Protein AF-A0A9P0M465-F1 (afdb_monomer_lite)

Radius of gyration: 23.45 Å; chains: 1; bounding box: 57×52×68 Å

Structure (mmCIF, N/CA/C/O backbone):
data_AF-A0A9P0M465-F1
#
_entry.id   AF-A0A9P0M465-F1
#
loop_
_atom_site.group_PDB
_atom_site.id
_atom_site.type_symbol
_atom_site.label_atom_id
_atom_site.label_alt_id
_atom_site.label_comp_id
_atom_site.label_asym_id
_atom_site.label_entity_id
_atom_site.label_seq_id
_atom_site.pdbx_PDB_ins_code
_atom_site.Cartn_x
_atom_site.Cartn_y
_atom_site.Cartn_z
_atom_site.occupancy
_atom_site.B_iso_or_equiv
_atom_site.auth_seq_id
_atom_site.auth_comp_id
_atom_site.auth_asym_id
_atom_site.auth_atom_id
_atom_site.pdbx_PDB_model_num
ATOM 1 N N . MET A 1 1 ? -10.687 9.774 -0.462 1.00 56.78 1 MET A N 1
ATOM 2 C CA . MET A 1 1 ? -9.885 10.411 -1.530 1.00 56.78 1 MET A CA 1
ATOM 3 C C . MET A 1 1 ? -8.747 11.169 -0.885 1.00 56.78 1 MET A C 1
ATOM 5 O O . MET A 1 1 ? -8.979 11.797 0.147 1.00 56.78 1 MET A O 1
ATOM 9 N N . LEU A 1 2 ? -7.557 11.071 -1.466 1.00 63.34 2 LEU A N 1
ATOM 10 C CA . LEU A 1 2 ? -6.384 11.829 -1.051 1.00 63.34 2 LEU A CA 1
ATOM 11 C C . LEU A 1 2 ? -6.388 13.172 -1.798 1.00 63.34 2 LEU A C 1
ATOM 13 O O . LEU A 1 2 ? -6.609 13.199 -3.009 1.00 63.34 2 LEU A O 1
ATOM 17 N N . LYS A 1 3 ? -6.203 14.287 -1.085 1.00 60.25 3 LYS A N 1
ATOM 18 C CA . LYS A 1 3 ? -6.105 15.625 -1.690 1.00 60.25 3 LYS A CA 1
ATOM 19 C C . LYS A 1 3 ? -4.729 16.208 -1.403 1.00 60.25 3 LYS A C 1
ATOM 21 O O . LYS A 1 3 ? -4.498 16.677 -0.293 1.00 60.25 3 LYS A O 1
ATOM 26 N N . GLU A 1 4 ? -3.863 16.219 -2.412 1.00 66.81 4 GLU A N 1
ATOM 27 C CA . GLU A 1 4 ? -2.516 16.783 -2.318 1.00 66.81 4 GLU A CA 1
ATOM 28 C C . GLU A 1 4 ? -2.363 17.970 -3.275 1.00 66.81 4 GLU A C 1
ATOM 30 O O . GLU A 1 4 ? -2.628 17.828 -4.466 1.00 66.81 4 GLU A O 1
ATOM 35 N N . PRO A 1 5 ? -1.927 19.148 -2.796 1.00 63.16 5 PRO A N 1
ATOM 36 C CA . PRO A 1 5 ? -1.702 20.300 -3.667 1.00 63.16 5 PRO A CA 1
ATOM 37 C C . PRO A 1 5 ? -0.436 20.165 -4.528 1.00 63.16 5 PRO A C 1
ATOM 39 O O . PRO A 1 5 ? -0.319 20.852 -5.536 1.00 63.16 5 PRO A O 1
ATOM 42 N N . ARG A 1 6 ? 0.517 19.314 -4.121 1.00 63.03 6 ARG A N 1
ATOM 43 C CA . ARG A 1 6 ? 1.858 19.188 -4.724 1.00 63.03 6 ARG A CA 1
ATOM 44 C C . ARG A 1 6 ? 2.168 17.788 -5.273 1.00 63.03 6 ARG A C 1
ATOM 46 O O . ARG A 1 6 ? 3.299 17.519 -5.650 1.00 63.03 6 ARG A O 1
ATOM 53 N N . ALA A 1 7 ? 1.186 16.888 -5.302 1.00 66.19 7 ALA A N 1
ATOM 54 C CA . ALA A 1 7 ? 1.355 15.504 -5.744 1.00 66.19 7 ALA A CA 1
ATOM 55 C C . ALA A 1 7 ? 0.059 14.976 -6.383 1.00 66.19 7 ALA A C 1
ATOM 57 O O . ALA A 1 7 ? -1.004 15.575 -6.238 1.00 66.19 7 ALA A O 1
ATOM 58 N N . CYS A 1 8 ? 0.144 13.851 -7.092 1.00 62.88 8 CYS A N 1
ATOM 59 C CA . CYS A 1 8 ? -1.001 13.125 -7.662 1.00 62.88 8 CYS A CA 1
ATOM 60 C C . CYS A 1 8 ? -1.857 13.852 -8.738 1.00 62.88 8 CYS A C 1
ATOM 62 O O . CYS A 1 8 ? -2.903 13.328 -9.112 1.00 62.88 8 CYS A O 1
ATOM 64 N N . LEU A 1 9 ? -1.448 15.007 -9.290 1.00 66.25 9 LEU A N 1
ATOM 65 C CA . LEU A 1 9 ? -2.180 15.719 -10.365 1.00 66.25 9 LEU A CA 1
ATOM 66 C C . LEU A 1 9 ? -2.164 15.037 -11.755 1.00 66.25 9 LEU A C 1
ATOM 68 O O . LEU A 1 9 ? -2.821 15.509 -12.680 1.00 66.25 9 LEU A O 1
ATOM 72 N N . GLY A 1 10 ? -1.404 13.958 -11.936 1.00 67.94 10 GLY A N 1
ATOM 73 C CA . GLY A 1 10 ? -1.424 13.091 -13.118 1.00 67.94 10 GLY A CA 1
ATOM 74 C C . GLY A 1 10 ? -2.545 12.050 -13.077 1.00 67.94 10 GLY A C 1
ATOM 75 O O . GLY A 1 10 ? -2.828 11.406 -14.090 1.00 67.94 10 GLY A O 1
ATOM 76 N N . LEU A 1 11 ? -3.197 11.907 -11.923 1.00 74.88 11 LEU A N 1
ATOM 77 C CA . LEU A 1 11 ? -4.371 11.071 -11.715 1.00 74.88 11 LEU A CA 1
ATOM 78 C C . LEU A 1 11 ? -5.620 11.955 -11.732 1.00 74.88 11 LEU A C 1
ATOM 80 O O . LEU A 1 11 ? -5.566 13.127 -11.354 1.00 74.88 11 LEU A O 1
ATOM 84 N N . ARG A 1 12 ? -6.761 11.408 -12.157 1.00 75.75 12 ARG A N 1
ATOM 85 C CA . ARG A 1 12 ? -8.044 12.114 -12.007 1.00 75.75 12 ARG A CA 1
ATOM 86 C C . ARG A 1 12 ? -8.428 12.206 -10.535 1.00 75.75 12 ARG A C 1
ATOM 88 O O . ARG A 1 12 ? -8.809 13.274 -10.062 1.00 75.75 12 ARG A O 1
ATOM 95 N N . GLU A 1 13 ? -8.279 11.098 -9.815 1.00 72.81 13 GLU A N 1
ATOM 96 C CA . GLU A 1 13 ? -8.468 11.020 -8.373 1.00 72.81 13 GLU A CA 1
ATOM 97 C C . GLU A 1 13 ? -7.362 10.187 -7.728 1.00 72.81 13 GLU A C 1
ATOM 99 O O . GLU A 1 13 ? -7.147 9.030 -8.080 1.00 72.81 13 GLU A O 1
ATOM 104 N N . SER A 1 14 ? -6.711 10.737 -6.701 1.00 75.06 14 SER A N 1
ATOM 105 C CA . SER A 1 14 ? -5.788 9.953 -5.883 1.00 75.06 14 SER A CA 1
ATOM 106 C C . SER A 1 14 ? -6.560 9.117 -4.862 1.00 75.06 14 SER A C 1
ATOM 108 O O . SER A 1 14 ? -7.295 9.633 -4.000 1.00 75.06 14 SER A O 1
ATOM 110 N N . ARG A 1 15 ? -6.426 7.795 -4.979 1.00 77.88 15 ARG A N 1
ATOM 111 C CA . ARG A 1 15 ? -7.176 6.811 -4.194 1.00 77.88 15 ARG A CA 1
ATOM 112 C C . ARG A 1 15 ? -6.237 5.998 -3.314 1.00 77.88 15 ARG A C 1
ATOM 114 O O . ARG A 1 15 ? -5.148 5.621 -3.718 1.00 77.88 15 ARG A O 1
ATOM 121 N N . ILE A 1 16 ? -6.710 5.705 -2.105 1.00 82.50 16 ILE A N 1
ATOM 122 C CA . ILE A 1 16 ? -6.054 4.784 -1.174 1.00 82.50 16 ILE A CA 1
ATOM 123 C C . ILE A 1 16 ? -6.876 3.502 -1.180 1.00 82.50 16 ILE A C 1
ATOM 125 O O . ILE A 1 16 ? -7.962 3.440 -0.591 1.00 82.50 16 ILE A O 1
ATOM 129 N N . SER A 1 17 ? -6.375 2.503 -1.898 1.00 84.94 17 SER A N 1
ATOM 130 C CA . SER A 1 17 ? -7.028 1.205 -2.049 1.00 84.94 17 SER A CA 1
ATOM 131 C C . SER A 1 17 ? -6.921 0.394 -0.761 1.00 84.94 17 SER A C 1
ATOM 133 O O . SER A 1 17 ? -5.870 0.319 -0.133 1.00 84.94 17 SER A O 1
ATOM 135 N N . ARG A 1 18 ? -8.031 -0.220 -0.341 1.00 89.88 18 ARG A N 1
ATOM 136 C CA . ARG A 1 18 ? -8.098 -1.039 0.878 1.00 89.88 18 ARG A CA 1
ATOM 137 C C . ARG A 1 18 ? -8.954 -2.266 0.635 1.00 89.88 18 ARG A C 1
ATOM 139 O O . ARG A 1 18 ? -10.020 -2.172 0.026 1.00 89.88 18 ARG A O 1
ATOM 146 N N . GLY A 1 19 ? -8.515 -3.410 1.150 1.00 92.12 19 GLY A N 1
ATOM 147 C CA . GLY A 1 19 ? -9.273 -4.648 1.012 1.00 92.12 19 GLY A CA 1
ATOM 148 C C . GLY A 1 19 ? -10.527 -4.637 1.883 1.00 92.12 19 GLY A C 1
ATOM 149 O O . GLY A 1 19 ? -10.439 -4.524 3.105 1.00 92.12 19 GLY A O 1
ATOM 150 N N . LYS A 1 20 ? -11.699 -4.801 1.262 1.00 93.06 20 LYS A N 1
ATOM 151 C CA . LYS A 1 20 ? -12.989 -4.991 1.947 1.00 93.06 20 LYS A CA 1
ATOM 152 C C . LYS A 1 20 ? -13.444 -6.448 1.827 1.00 93.06 20 LYS A C 1
ATOM 154 O O . LYS A 1 20 ? -14.472 -6.753 1.231 1.00 93.06 20 LYS A O 1
ATOM 159 N N . ALA A 1 21 ? -12.640 -7.348 2.378 1.00 93.12 21 ALA A N 1
ATOM 160 C CA . ALA A 1 21 ? -12.883 -8.787 2.400 1.00 93.12 21 ALA A CA 1
ATOM 161 C C . ALA A 1 21 ? -12.266 -9.407 3.664 1.00 93.12 21 ALA A C 1
ATOM 163 O O . ALA A 1 21 ? -11.471 -8.763 4.353 1.00 93.12 21 ALA A O 1
ATOM 164 N N . LEU A 1 22 ? -12.600 -10.666 3.969 1.00 93.44 22 LEU A N 1
ATOM 165 C CA . LEU A 1 22 ? -11.851 -11.421 4.978 1.00 93.44 22 LEU A CA 1
ATOM 166 C C . LEU A 1 22 ? -10.376 -11.500 4.554 1.00 93.44 22 LEU A C 1
ATOM 168 O O . LEU A 1 22 ? -10.073 -11.846 3.415 1.00 93.44 22 LEU A O 1
ATOM 172 N N . GLY A 1 23 ? -9.474 -11.154 5.474 1.00 93.06 23 GLY A N 1
ATOM 173 C CA . GLY A 1 23 ? -8.040 -10.998 5.204 1.00 93.06 23 GLY A CA 1
ATOM 174 C C . GLY A 1 23 ? -7.622 -9.552 4.910 1.00 93.06 23 GLY A C 1
ATOM 175 O O . GLY A 1 23 ? -6.427 -9.271 4.838 1.00 93.06 23 GLY A O 1
ATOM 176 N N . GLY A 1 24 ? -8.574 -8.622 4.778 1.00 94.62 24 GLY A N 1
ATOM 177 C CA . GLY A 1 24 ? -8.289 -7.201 4.576 1.00 94.62 24 GLY A CA 1
ATOM 178 C C . GLY A 1 24 ? -7.496 -6.944 3.295 1.00 94.62 24 GLY A C 1
ATOM 179 O O . GLY A 1 24 ? -7.729 -7.587 2.270 1.00 94.62 24 GLY A O 1
ATOM 180 N N . THR A 1 25 ? -6.542 -6.013 3.344 1.00 93.94 25 THR A N 1
ATOM 181 C CA . THR A 1 25 ? -5.725 -5.622 2.181 1.00 93.94 25 THR A CA 1
ATOM 182 C C . THR A 1 25 ? -4.869 -6.765 1.623 1.00 93.94 25 THR A C 1
ATOM 184 O O . THR A 1 25 ? -4.641 -6.799 0.417 1.00 93.94 25 THR A O 1
ATOM 187 N N . SER A 1 26 ? -4.521 -7.788 2.417 1.00 93.38 26 SER A N 1
ATOM 188 C CA . SER A 1 26 ? -3.812 -8.980 1.904 1.00 93.38 26 SER A CA 1
ATOM 189 C C . SER A 1 26 ? -4.596 -9.750 0.824 1.00 93.38 26 SER A C 1
ATOM 191 O O . SER A 1 26 ? -4.020 -10.499 0.033 1.00 93.38 26 SER A O 1
ATOM 193 N N . ALA A 1 27 ? -5.918 -9.553 0.744 1.00 92.88 27 ALA A N 1
ATOM 194 C CA . ALA A 1 27 ? -6.749 -10.149 -0.296 1.00 92.88 27 ALA A CA 1
ATOM 195 C C . ALA A 1 27 ? -6.587 -9.480 -1.673 1.00 92.88 27 ALA A C 1
ATOM 197 O O . ALA A 1 27 ? -6.905 -10.120 -2.671 1.00 92.88 27 ALA A O 1
ATOM 198 N N . ILE A 1 28 ? -6.101 -8.234 -1.729 1.00 89.69 28 ILE A N 1
ATOM 199 C CA . ILE A 1 28 ? -6.005 -7.442 -2.969 1.00 89.69 28 ILE A CA 1
ATOM 200 C C . ILE A 1 28 ? -4.603 -6.885 -3.255 1.00 89.69 28 ILE A C 1
ATOM 202 O O . ILE A 1 28 ? -4.369 -6.423 -4.362 1.00 89.69 28 ILE A O 1
ATOM 206 N N . GLY A 1 29 ? -3.681 -6.906 -2.285 1.00 87.12 29 GLY A N 1
ATOM 207 C CA . GLY A 1 29 ? -2.324 -6.370 -2.453 1.00 87.12 29 GLY A CA 1
ATOM 208 C C . GLY A 1 29 ? -1.444 -7.198 -3.396 1.00 87.12 29 GLY A C 1
ATOM 209 O O . GLY A 1 29 ? -1.837 -8.284 -3.831 1.00 87.12 29 GLY A O 1
ATOM 210 N N . ASN A 1 30 ? -0.221 -6.729 -3.645 1.00 87.06 30 ASN A N 1
ATOM 211 C CA . ASN A 1 30 ? 0.711 -7.290 -4.638 1.00 87.06 30 ASN A CA 1
ATOM 212 C C . ASN A 1 30 ? 1.381 -8.612 -4.230 1.00 87.06 30 ASN A C 1
ATOM 214 O O . ASN A 1 30 ? 2.293 -9.050 -4.912 1.00 87.06 30 ASN A O 1
ATOM 218 N N . LEU A 1 31 ? 0.963 -9.244 -3.127 1.00 90.69 31 LEU A N 1
ATOM 219 C CA . LEU A 1 31 ? 1.504 -10.511 -2.601 1.00 90.69 31 LEU A CA 1
ATOM 220 C C . LEU A 1 31 ? 2.978 -10.498 -2.193 1.00 90.69 31 LEU A C 1
ATOM 222 O O . LEU A 1 31 ? 3.420 -11.481 -1.617 1.00 90.69 31 LEU A O 1
ATOM 226 N N . MET A 1 32 ? 3.714 -9.419 -2.436 1.00 89.19 32 MET A N 1
ATOM 227 C CA . MET A 1 32 ? 5.114 -9.314 -2.053 1.00 89.19 32 MET A CA 1
ATOM 228 C C . MET A 1 32 ? 5.272 -9.497 -0.543 1.00 89.19 32 MET A C 1
ATOM 230 O O . MET A 1 32 ? 4.633 -8.801 0.250 1.00 89.19 32 MET A O 1
ATOM 234 N N . TYR A 1 33 ? 6.139 -10.426 -0.164 1.00 89.81 33 TYR A N 1
ATOM 235 C CA . TYR A 1 33 ? 6.631 -10.580 1.190 1.00 89.81 33 TYR A CA 1
ATOM 236 C C . TYR A 1 33 ? 8.030 -9.979 1.266 1.00 89.81 33 TYR A C 1
ATOM 238 O O . TYR A 1 33 ? 8.950 -10.412 0.570 1.00 89.81 33 TYR A O 1
ATOM 246 N N . ILE A 1 34 ? 8.169 -8.946 2.090 1.00 84.19 34 ILE A N 1
ATOM 247 C CA . ILE A 1 34 ? 9.420 -8.234 2.324 1.00 84.19 34 ILE A CA 1
ATOM 248 C C . ILE A 1 34 ? 9.512 -8.005 3.830 1.00 84.19 34 ILE A C 1
ATOM 250 O O . ILE A 1 34 ? 8.649 -7.344 4.408 1.00 84.19 34 ILE A O 1
ATOM 254 N N . GLY A 1 35 ? 10.546 -8.558 4.459 1.00 80.44 35 GLY A N 1
ATOM 255 C CA . GLY A 1 35 ? 10.848 -8.270 5.857 1.00 80.44 35 GLY A CA 1
ATOM 256 C C . GLY A 1 35 ? 11.497 -6.894 6.000 1.00 80.44 35 GLY A C 1
ATOM 257 O O . GLY A 1 35 ? 12.381 -6.553 5.215 1.00 80.44 35 GLY A O 1
ATOM 258 N N . GLY A 1 36 ? 11.069 -6.123 7.001 1.00 82.56 36 GLY A N 1
ATOM 259 C CA . GLY A 1 36 ? 11.768 -4.902 7.415 1.00 82.56 36 GLY A CA 1
ATOM 260 C C . GLY A 1 36 ? 13.166 -5.194 7.970 1.00 82.56 36 GLY A C 1
ATOM 261 O O . GLY A 1 36 ? 13.464 -6.321 8.386 1.00 82.56 36 GLY A O 1
ATOM 262 N N . LEU A 1 37 ? 14.014 -4.173 7.983 1.00 84.94 37 LEU A N 1
ATOM 263 C CA . LEU A 1 37 ? 15.323 -4.209 8.628 1.00 84.94 37 LEU A CA 1
ATOM 264 C C . LEU A 1 37 ? 15.153 -4.037 10.150 1.00 84.94 37 LEU A C 1
ATOM 266 O O . LEU A 1 37 ? 14.167 -3.453 10.590 1.00 84.94 37 LEU A O 1
ATOM 270 N N . PRO A 1 38 ? 16.073 -4.540 10.988 1.00 82.62 38 PRO A N 1
ATOM 271 C CA . PRO A 1 38 ? 16.018 -4.347 12.444 1.00 82.62 38 PRO A CA 1
ATOM 272 C C . PRO A 1 38 ? 15.897 -2.896 12.837 1.00 82.62 38 PRO A C 1
ATOM 274 O O . PRO A 1 38 ? 15.122 -2.571 13.726 1.00 82.62 38 PRO A O 1
ATOM 277 N N . GLU A 1 39 ? 16.653 -2.047 12.148 1.00 84.19 39 GLU A N 1
ATOM 278 C CA . GLU A 1 39 ? 16.723 -0.628 12.426 1.00 84.19 39 GLU A CA 1
ATOM 279 C C . GLU A 1 39 ? 15.351 0.034 12.222 1.00 84.19 39 GLU A C 1
ATOM 281 O O . GLU A 1 39 ? 14.995 0.927 12.984 1.00 84.19 39 GLU A O 1
ATOM 286 N N . ASP A 1 40 ? 14.521 -0.485 11.302 1.00 85.94 40 ASP A N 1
ATOM 287 C CA . ASP A 1 40 ? 13.134 -0.028 11.122 1.00 85.94 40 ASP A CA 1
ATOM 288 C C . ASP A 1 40 ? 12.283 -0.254 12.389 1.00 85.94 40 ASP A C 1
ATOM 290 O O . ASP A 1 40 ? 11.320 0.473 12.643 1.00 85.94 40 ASP A O 1
ATOM 294 N N . TYR A 1 41 ? 12.621 -1.269 13.191 1.00 87.38 41 TYR A N 1
ATOM 295 C CA . TYR A 1 41 ? 11.955 -1.571 14.457 1.00 87.38 41 TYR A CA 1
ATOM 296 C C . TYR A 1 41 ? 12.658 -0.917 15.648 1.00 87.38 41 TYR A C 1
ATOM 298 O O . TYR A 1 41 ? 11.986 -0.454 16.560 1.00 87.38 41 TYR A O 1
ATOM 306 N N . ASP A 1 42 ? 13.984 -0.821 15.652 1.00 86.25 42 ASP A N 1
ATOM 307 C CA . ASP A 1 42 ? 14.727 -0.196 16.752 1.00 86.25 42 ASP A CA 1
ATOM 308 C C . ASP A 1 42 ? 14.406 1.310 16.871 1.00 86.25 42 ASP A C 1
ATOM 310 O O . ASP A 1 42 ? 14.363 1.865 17.972 1.00 86.25 42 ASP A O 1
ATOM 314 N N . GLU A 1 43 ? 14.082 1.966 15.752 1.00 77.81 43 GLU A N 1
ATOM 315 C CA . GLU A 1 43 ? 13.718 3.388 15.681 1.00 77.81 43 GLU A CA 1
ATOM 316 C C . GLU A 1 43 ? 12.234 3.683 16.005 1.00 77.81 43 GLU A C 1
ATOM 318 O O . GLU A 1 43 ? 11.717 4.756 15.687 1.00 77.81 43 GLU A O 1
ATOM 323 N N . ASN A 1 44 ? 11.511 2.771 16.669 1.00 73.06 44 ASN A N 1
ATOM 324 C CA . ASN A 1 44 ? 10.080 2.956 16.960 1.00 73.06 44 ASN A CA 1
ATOM 325 C C . ASN A 1 44 ? 9.764 3.642 18.310 1.00 73.06 44 ASN A C 1
ATOM 327 O O . ASN A 1 44 ? 8.601 3.937 18.592 1.00 73.06 44 ASN A O 1
ATOM 331 N N . GLY A 1 45 ? 10.776 3.910 19.147 1.00 78.12 45 GLY A N 1
ATOM 332 C CA . GLY A 1 45 ? 10.620 4.562 20.457 1.00 78.12 45 GLY A CA 1
ATOM 333 C C . GLY A 1 45 ? 10.079 3.660 21.579 1.00 78.12 45 GLY A C 1
ATOM 334 O O . GLY A 1 45 ? 9.887 4.126 22.705 1.00 78.12 45 GLY A O 1
ATOM 335 N N . PHE A 1 46 ? 9.862 2.372 21.309 1.00 83.81 46 PHE A N 1
ATOM 336 C CA . PHE A 1 46 ? 9.405 1.369 22.263 1.00 83.81 46 PHE A CA 1
ATOM 337 C C . PHE A 1 46 ? 10.492 0.310 22.470 1.00 83.81 46 PHE A C 1
ATOM 339 O O . PHE A 1 46 ? 10.553 -0.685 21.763 1.00 83.81 46 PHE A O 1
ATOM 346 N N . VAL A 1 47 ? 11.303 0.469 23.522 1.00 79.81 47 VAL A N 1
ATOM 347 C CA . VAL A 1 47 ? 12.420 -0.447 23.860 1.00 79.81 47 VAL A CA 1
ATOM 348 C C . VAL A 1 47 ? 11.982 -1.916 24.012 1.00 79.81 47 VAL A C 1
ATOM 350 O O . VAL A 1 47 ? 12.783 -2.827 23.866 1.00 79.81 47 VAL A O 1
ATOM 353 N N . GLN A 1 48 ? 10.700 -2.165 24.297 1.00 86.75 48 GLN A N 1
ATOM 354 C CA . GLN A 1 48 ? 10.127 -3.514 24.398 1.00 86.75 48 GLN A CA 1
ATOM 355 C C . GLN A 1 48 ? 9.753 -4.141 23.042 1.00 86.75 48 GLN A C 1
ATOM 357 O O . GLN A 1 48 ? 9.210 -5.241 23.024 1.00 86.75 48 GLN A O 1
ATOM 362 N N . TRP A 1 49 ? 9.982 -3.435 21.936 1.00 88.81 49 TRP A N 1
ATOM 363 C CA . TRP A 1 49 ? 9.625 -3.818 20.571 1.00 88.81 49 TRP A CA 1
ATOM 364 C C . TRP A 1 49 ? 10.802 -3.549 19.628 1.00 88.81 49 TRP A C 1
ATOM 366 O O . TRP A 1 49 ? 10.676 -2.798 18.668 1.00 88.81 49 TRP A O 1
ATOM 376 N N . ASP A 1 50 ? 11.955 -4.145 19.919 1.00 89.38 50 ASP A N 1
ATOM 377 C CA . ASP A 1 50 ? 13.157 -4.010 19.093 1.00 89.38 50 ASP A CA 1
ATOM 378 C C . ASP A 1 50 ? 13.183 -5.003 17.912 1.00 89.38 50 ASP A C 1
ATOM 380 O O . ASP A 1 50 ? 12.372 -5.936 17.809 1.00 89.38 50 ASP A O 1
ATOM 384 N N . GLY A 1 51 ? 14.140 -4.822 17.006 1.00 87.88 51 GLY A N 1
ATOM 385 C CA . GLY A 1 51 ? 14.317 -5.666 15.829 1.00 87.88 51 GLY A CA 1
ATOM 386 C C . GLY A 1 51 ? 14.613 -7.129 16.158 1.00 87.88 51 GLY A C 1
ATOM 387 O O . GLY A 1 51 ? 14.312 -8.010 15.349 1.00 87.88 51 GLY A O 1
ATOM 388 N N . SER A 1 52 ? 15.149 -7.432 17.344 1.00 88.69 52 SER A N 1
ATOM 389 C CA . SER A 1 52 ? 15.381 -8.815 17.769 1.00 88.69 52 SER A CA 1
ATOM 390 C C . SER A 1 52 ? 14.069 -9.537 18.077 1.00 88.69 52 SER A C 1
ATOM 392 O O . SER A 1 52 ? 13.872 -10.662 17.614 1.00 88.69 52 SER A O 1
ATOM 394 N N . ILE A 1 53 ? 13.138 -8.857 18.747 1.00 90.69 53 ILE A N 1
ATOM 395 C CA . ILE A 1 53 ? 11.804 -9.375 19.063 1.00 90.69 53 ILE A CA 1
ATOM 396 C C . ILE A 1 53 ? 10.999 -9.591 17.784 1.00 90.69 53 ILE A C 1
ATOM 398 O O . ILE A 1 53 ? 10.406 -10.656 17.600 1.00 90.69 53 ILE A O 1
ATOM 402 N N . PHE A 1 54 ? 11.001 -8.614 16.871 1.00 88.81 54 PHE A N 1
ATOM 403 C CA . PHE A 1 54 ? 10.308 -8.764 15.590 1.00 88.81 54 PHE A CA 1
ATOM 404 C C . PHE A 1 54 ? 10.884 -9.908 14.767 1.00 88.81 54 PHE A C 1
ATOM 406 O O . PHE A 1 54 ? 10.118 -10.723 14.253 1.00 88.81 54 PHE A O 1
ATOM 413 N N . ARG A 1 55 ? 12.214 -10.021 14.686 1.00 88.44 55 ARG A N 1
ATOM 414 C CA . ARG A 1 55 ? 12.863 -11.148 14.010 1.00 88.44 55 ARG A CA 1
ATOM 415 C C . ARG A 1 55 ? 12.388 -12.479 14.585 1.00 88.44 55 ARG A C 1
ATOM 417 O O . ARG A 1 55 ? 12.020 -13.359 13.816 1.00 88.44 55 ARG A O 1
ATOM 424 N N . ASP A 1 56 ? 12.365 -12.628 15.904 1.00 90.19 56 ASP A N 1
ATOM 425 C CA . ASP A 1 56 ? 11.964 -13.884 16.538 1.00 90.19 56 ASP A CA 1
ATOM 426 C C . ASP A 1 56 ? 10.476 -14.204 16.276 1.00 90.19 56 ASP A C 1
ATOM 428 O O . ASP A 1 56 ? 10.128 -15.356 16.002 1.00 90.19 56 ASP A O 1
ATOM 432 N N . ILE A 1 57 ? 9.605 -13.186 16.258 1.00 92.12 57 ILE A N 1
ATOM 433 C CA . ILE A 1 57 ? 8.193 -13.328 15.865 1.00 92.12 57 ILE A CA 1
ATOM 434 C C . ILE A 1 57 ? 8.073 -13.790 14.409 1.00 92.12 57 ILE A C 1
ATOM 436 O O . ILE A 1 57 ? 7.371 -14.768 14.143 1.00 92.12 57 ILE A O 1
ATOM 440 N N . PHE A 1 58 ? 8.741 -13.120 13.464 1.00 91.06 58 PHE A N 1
ATOM 441 C CA . PHE A 1 58 ? 8.678 -13.491 12.049 1.00 91.06 58 PHE A CA 1
ATOM 442 C C . PHE A 1 58 ? 9.226 -14.901 11.831 1.00 91.06 58 PHE A C 1
ATOM 444 O O . PHE A 1 58 ? 8.519 -15.740 11.284 1.00 91.06 58 PHE A O 1
ATOM 451 N N . MET A 1 59 ? 10.398 -15.228 12.378 1.00 91.25 59 MET A N 1
ATOM 452 C CA . MET A 1 59 ? 10.981 -16.573 12.279 1.00 91.25 59 MET A CA 1
ATOM 453 C C . MET A 1 59 ? 10.055 -17.672 12.825 1.00 91.25 59 MET A C 1
ATOM 455 O O . MET A 1 59 ? 10.087 -18.797 12.330 1.00 91.25 59 MET A O 1
ATOM 459 N N . HIS A 1 60 ? 9.226 -17.369 13.828 1.00 94.06 60 HIS A N 1
ATOM 460 C CA . HIS A 1 60 ? 8.227 -18.304 14.346 1.00 94.06 60 HIS A CA 1
ATOM 461 C C . HIS A 1 60 ? 6.975 -18.411 13.458 1.00 94.06 60 HIS A C 1
ATOM 463 O O . HIS A 1 60 ? 6.373 -19.480 13.353 1.00 94.06 60 HIS A O 1
ATOM 469 N N . LEU A 1 61 ? 6.548 -17.305 12.848 1.00 94.06 61 LEU A N 1
ATOM 470 C CA . LEU A 1 61 ? 5.355 -17.263 12.003 1.00 94.06 61 LEU A CA 1
ATOM 471 C C . LEU A 1 61 ? 5.597 -17.818 10.602 1.00 94.06 61 LEU A C 1
ATOM 473 O O . LEU A 1 61 ? 4.655 -18.342 10.008 1.00 94.06 61 LEU A O 1
ATOM 477 N N . GLU A 1 62 ? 6.810 -17.678 10.084 1.00 94.62 62 GLU A N 1
ATOM 478 C CA . GLU A 1 62 ? 7.182 -17.976 8.706 1.00 94.62 62 GLU A CA 1
ATOM 479 C C . GLU A 1 62 ? 7.227 -19.482 8.386 1.00 94.62 62 GLU A C 1
ATOM 481 O O . GLU A 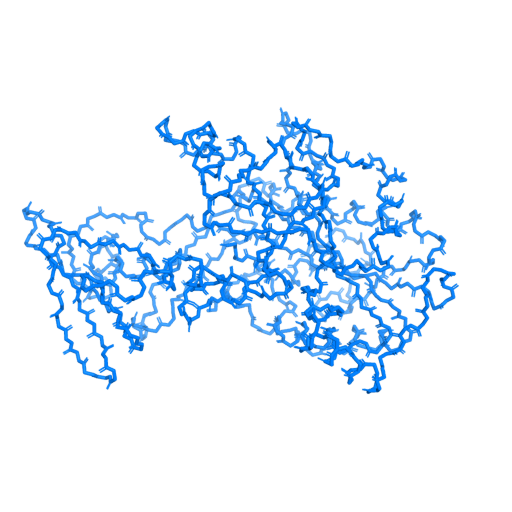1 62 ? 7.671 -20.319 9.176 1.00 94.62 62 GLU A O 1
ATOM 486 N N . ASP A 1 63 ? 6.801 -19.814 7.169 1.00 94.50 63 ASP A N 1
ATOM 487 C CA . ASP A 1 63 ? 6.989 -21.115 6.532 1.00 94.50 63 ASP A CA 1
ATOM 488 C C . ASP A 1 63 ? 7.454 -20.931 5.084 1.00 94.50 63 ASP A C 1
ATOM 490 O O . ASP A 1 63 ? 6.656 -20.918 4.145 1.00 94.50 63 ASP A O 1
ATOM 494 N N . TYR A 1 64 ? 8.761 -20.738 4.914 1.00 93.00 64 TYR A N 1
ATOM 495 C CA . TYR A 1 64 ? 9.347 -20.447 3.610 1.00 93.00 64 TYR A CA 1
ATOM 496 C C . TYR A 1 64 ? 9.600 -21.697 2.762 1.00 93.00 64 TYR A C 1
ATOM 498 O O . TYR A 1 64 ? 10.249 -22.653 3.206 1.00 93.00 64 TYR A O 1
ATOM 506 N N . THR A 1 65 ? 9.169 -21.642 1.499 1.00 90.19 65 THR A N 1
ATOM 507 C CA . THR A 1 65 ? 9.479 -22.645 0.471 1.00 90.19 65 THR A CA 1
ATOM 508 C C . THR A 1 65 ? 10.207 -22.014 -0.714 1.00 90.19 65 THR A C 1
ATOM 510 O O . THR A 1 65 ? 9.609 -21.344 -1.546 1.00 90.19 65 THR A O 1
ATOM 513 N N . GLY A 1 66 ? 11.509 -22.262 -0.824 1.00 86.12 66 GLY A N 1
ATOM 514 C CA . GLY A 1 66 ? 12.317 -21.749 -1.924 1.00 86.12 66 GLY A CA 1
ATOM 515 C C . GLY A 1 66 ? 13.811 -21.952 -1.699 1.00 86.12 66 GLY A C 1
ATOM 516 O O . GLY A 1 66 ? 14.227 -22.747 -0.848 1.00 86.12 66 GLY A O 1
ATOM 517 N N . SER A 1 67 ? 14.608 -21.250 -2.494 1.00 81.81 67 SER A N 1
ATOM 518 C CA . SER A 1 67 ? 16.074 -21.320 -2.511 1.00 81.81 67 SER A CA 1
ATOM 519 C C . SER A 1 67 ? 16.768 -19.973 -2.291 1.00 81.81 67 SER A C 1
ATOM 521 O O . SER A 1 67 ? 17.964 -19.942 -1.985 1.00 81.81 67 SER A O 1
ATOM 523 N N . GLU A 1 68 ? 16.024 -18.880 -2.426 1.00 79.50 68 GLU A N 1
ATOM 524 C CA . GLU A 1 68 ? 16.486 -17.515 -2.211 1.00 79.50 68 GLU A CA 1
ATOM 525 C C . GLU A 1 68 ? 16.734 -17.219 -0.718 1.00 79.50 68 GLU A C 1
ATOM 527 O O . GLU A 1 68 ? 16.336 -17.954 0.191 1.00 79.50 68 GLU A O 1
ATOM 532 N N . GLN A 1 69 ? 17.477 -16.144 -0.450 1.00 73.12 69 GLN A N 1
ATOM 533 C CA . GLN A 1 69 ? 17.865 -15.743 0.904 1.00 73.12 69 GLN A CA 1
ATOM 534 C C . GLN A 1 69 ? 17.441 -14.303 1.186 1.00 73.12 69 GLN A C 1
ATOM 536 O O . GLN A 1 69 ? 17.607 -13.427 0.343 1.00 73.12 69 GLN A O 1
ATOM 541 N N . SER A 1 70 ? 16.963 -14.046 2.403 1.00 73.56 70 SER A N 1
ATOM 542 C CA . SER A 1 70 ? 16.740 -12.695 2.927 1.00 73.56 70 SER A CA 1
ATOM 543 C C . SER A 1 70 ? 17.891 -12.212 3.813 1.00 73.56 70 SER A C 1
ATOM 545 O O . SER A 1 70 ? 18.854 -12.938 4.085 1.00 73.56 70 SER A O 1
ATOM 547 N N . TYR A 1 71 ? 17.753 -10.987 4.332 1.00 70.88 71 TYR A N 1
ATOM 548 C CA . TYR A 1 71 ? 18.681 -10.380 5.286 1.00 70.88 71 TYR A CA 1
ATOM 549 C C . TYR A 1 71 ? 19.007 -11.299 6.482 1.00 70.88 71 TYR A C 1
ATOM 551 O O . TYR A 1 71 ? 20.178 -11.417 6.862 1.00 70.88 71 TYR A O 1
ATOM 559 N N . TYR A 1 72 ? 17.996 -11.986 7.035 1.00 72.38 72 TYR A N 1
ATOM 560 C CA . TYR A 1 72 ? 18.115 -12.874 8.201 1.00 72.38 72 TYR A CA 1
ATOM 561 C C . TYR A 1 72 ? 18.005 -14.368 7.905 1.00 72.38 72 TYR A C 1
ATOM 563 O O . TYR A 1 72 ? 18.300 -15.184 8.781 1.00 72.38 72 TYR A O 1
ATOM 571 N N . GLY A 1 73 ? 17.631 -14.738 6.683 1.00 81.06 73 GLY A N 1
ATOM 572 C CA . GLY A 1 73 ? 17.053 -16.051 6.427 1.00 81.06 73 GLY A CA 1
ATOM 573 C C . GLY A 1 73 ? 15.577 -16.088 6.823 1.00 81.06 73 GLY A C 1
ATOM 574 O O . GLY A 1 73 ? 14.980 -15.053 7.113 1.00 81.06 73 GLY A O 1
ATOM 575 N N . HIS A 1 74 ? 14.996 -17.284 6.794 1.00 87.94 74 HIS A N 1
ATOM 576 C CA . HIS A 1 74 ? 13.558 -17.468 6.950 1.00 87.94 74 HIS A CA 1
ATOM 577 C C . HIS A 1 74 ? 13.208 -18.554 7.957 1.00 87.94 74 HIS A C 1
ATOM 579 O O . HIS A 1 74 ? 13.937 -19.545 8.102 1.00 87.94 74 HIS A O 1
ATOM 585 N N . GLY A 1 75 ? 12.065 -18.372 8.612 1.00 89.94 75 GLY A N 1
ATOM 586 C CA . GLY A 1 75 ? 11.430 -19.383 9.443 1.00 89.94 75 GLY A CA 1
ATOM 587 C C . GLY A 1 75 ? 10.881 -20.556 8.632 1.00 89.94 75 GLY A C 1
ATOM 588 O O . GLY A 1 75 ? 10.703 -20.489 7.411 1.00 89.94 75 GLY A O 1
ATOM 589 N N . LYS A 1 76 ? 10.632 -21.665 9.331 1.00 92.19 76 LYS A N 1
ATOM 590 C CA . LYS A 1 76 ? 10.022 -22.877 8.774 1.00 92.19 76 LYS A CA 1
ATOM 591 C C . LYS A 1 76 ? 8.998 -23.449 9.743 1.00 92.19 76 LYS A C 1
ATOM 593 O O . LYS A 1 76 ? 9.246 -23.483 10.947 1.00 92.19 76 LYS A O 1
ATOM 598 N N . GLY A 1 77 ? 7.901 -23.981 9.206 1.00 93.00 77 GLY A N 1
ATOM 599 C CA . GLY A 1 77 ? 6.871 -24.665 9.991 1.00 93.00 77 GLY A CA 1
ATOM 600 C C . GLY A 1 77 ? 5.858 -23.747 10.681 1.00 93.00 77 GLY A C 1
ATOM 601 O O . GLY A 1 77 ? 4.996 -24.250 11.405 1.00 93.00 77 GLY A O 1
ATOM 602 N N . GLY A 1 78 ? 5.933 -22.431 10.465 1.00 95.19 78 GLY A N 1
ATOM 603 C CA . GLY A 1 78 ? 4.900 -21.487 10.872 1.00 95.19 78 GLY A CA 1
ATOM 604 C C . GLY A 1 78 ? 3.644 -21.543 9.987 1.00 95.19 78 GLY A C 1
ATOM 605 O O . GLY A 1 78 ? 3.485 -22.403 9.123 1.00 95.19 78 GLY A O 1
ATOM 606 N N . LEU A 1 79 ? 2.696 -20.630 10.215 1.00 94.38 79 LEU A N 1
ATOM 607 C CA . LEU A 1 79 ? 1.460 -20.557 9.416 1.00 94.38 79 LEU A CA 1
ATOM 608 C C . LEU A 1 79 ? 1.610 -19.663 8.179 1.00 94.38 79 LEU A C 1
ATOM 610 O O . LEU A 1 79 ? 0.920 -19.871 7.175 1.00 94.38 79 LEU A O 1
ATOM 614 N N . LEU A 1 80 ? 2.470 -18.650 8.267 1.00 94.19 80 LEU A N 1
ATOM 615 C CA . LEU A 1 80 ? 2.685 -17.640 7.243 1.00 94.19 80 LEU A CA 1
ATOM 616 C C . LEU A 1 80 ? 3.567 -18.211 6.133 1.00 94.19 80 LEU A C 1
ATOM 618 O O . LEU A 1 80 ? 4.786 -18.077 6.150 1.00 94.19 80 LEU A O 1
ATOM 622 N N . HIS A 1 81 ? 2.921 -18.861 5.174 1.00 94.31 81 HIS A N 1
ATOM 623 C CA . HIS A 1 81 ? 3.598 -19.464 4.038 1.00 94.31 81 HIS A CA 1
ATOM 624 C C . HIS A 1 81 ? 3.849 -18.453 2.915 1.00 94.31 81 HIS A C 1
ATOM 626 O O . HIS A 1 81 ? 2.937 -17.712 2.531 1.00 94.31 81 HIS A O 1
ATOM 632 N N . PHE A 1 82 ? 5.064 -18.477 2.379 1.00 93.25 82 PHE A N 1
ATOM 633 C CA . PHE A 1 82 ? 5.496 -17.721 1.207 1.00 93.25 82 PHE A CA 1
ATOM 634 C C . PHE A 1 82 ? 6.568 -18.511 0.455 1.00 93.25 82 PHE A C 1
ATOM 636 O O . PHE A 1 82 ? 7.264 -19.359 1.023 1.00 93.25 82 PHE A O 1
ATOM 643 N N . GLU A 1 83 ? 6.690 -18.230 -0.834 1.00 91.56 83 GLU A N 1
ATOM 644 C CA . GLU A 1 83 ? 7.536 -18.981 -1.754 1.00 91.56 83 GLU A CA 1
ATOM 645 C C . GLU A 1 83 ? 8.271 -18.057 -2.731 1.00 91.56 83 GLU A C 1
ATOM 647 O O . GLU A 1 83 ? 7.942 -16.873 -2.872 1.00 91.56 83 GLU A O 1
ATOM 652 N N . ASP A 1 84 ? 9.291 -18.600 -3.395 1.00 88.31 84 ASP A N 1
ATOM 653 C CA . ASP A 1 84 ? 9.901 -17.931 -4.545 1.00 88.31 84 ASP A CA 1
ATOM 654 C C . ASP A 1 84 ? 8.852 -17.760 -5.652 1.00 88.31 84 ASP A C 1
ATOM 656 O O . ASP A 1 84 ? 7.957 -18.594 -5.827 1.00 88.31 84 ASP A O 1
ATOM 660 N N . ALA A 1 85 ? 8.963 -16.689 -6.437 1.00 82.69 85 ALA A N 1
ATOM 661 C CA . ALA A 1 85 ? 8.074 -16.498 -7.570 1.00 82.69 85 ALA A CA 1
ATOM 662 C C . ALA A 1 85 ? 8.183 -17.673 -8.562 1.00 82.69 85 ALA A C 1
ATOM 664 O O . ALA A 1 85 ? 9.247 -17.949 -9.114 1.00 82.69 85 ALA A O 1
ATOM 665 N N . VAL A 1 86 ? 7.058 -18.353 -8.804 1.00 77.38 86 VAL A N 1
ATOM 666 C CA . VAL A 1 86 ? 6.987 -19.552 -9.665 1.00 77.38 86 VAL A CA 1
ATOM 667 C C . VAL A 1 86 ? 7.277 -19.225 -11.134 1.00 77.38 86 VAL A C 1
ATOM 669 O O . VAL A 1 86 ? 7.825 -20.050 -11.863 1.00 77.38 86 VAL A O 1
ATOM 672 N N . TYR A 1 87 ? 6.904 -18.022 -11.572 1.00 77.88 87 TYR A N 1
ATOM 673 C CA . TYR A 1 87 ? 7.103 -17.542 -12.935 1.00 77.88 87 TYR A CA 1
ATOM 674 C C . TYR A 1 87 ? 8.186 -16.467 -12.944 1.00 77.88 87 TYR A C 1
ATOM 676 O O . TYR A 1 87 ? 8.028 -15.451 -12.268 1.00 77.88 87 TYR A O 1
ATOM 684 N N . ASN A 1 88 ? 9.257 -16.675 -13.716 1.00 71.44 88 ASN A N 1
ATOM 685 C CA . ASN A 1 88 ? 10.303 -15.677 -13.915 1.00 71.44 88 ASN A CA 1
ATOM 686 C C . ASN A 1 88 ? 10.112 -14.946 -15.242 1.00 71.44 88 ASN A C 1
ATOM 688 O O . ASN A 1 88 ? 10.108 -15.568 -16.302 1.00 71.44 88 ASN A O 1
ATOM 692 N N . GLU A 1 89 ? 9.944 -13.629 -15.180 1.00 68.50 89 GLU A N 1
ATOM 693 C CA . GLU A 1 89 ? 9.825 -12.804 -16.375 1.00 68.50 89 GLU A CA 1
ATOM 694 C C . GLU A 1 89 ? 11.207 -12.561 -17.000 1.00 68.50 89 GLU A C 1
ATOM 696 O O . GLU A 1 89 ? 12.193 -12.348 -16.292 1.00 68.50 89 GLU A O 1
ATOM 701 N N . SER A 1 90 ? 11.282 -12.547 -18.334 1.00 67.25 90 SER A N 1
ATOM 702 C CA . SER A 1 90 ? 12.523 -12.301 -19.093 1.00 67.25 90 SER A CA 1
ATOM 703 C C . SER A 1 90 ? 13.199 -10.970 -18.733 1.00 67.25 90 SER A C 1
ATOM 705 O O . SER A 1 90 ? 14.412 -10.815 -18.872 1.00 67.25 90 SER A O 1
ATOM 707 N N . ALA A 1 91 ? 12.428 -10.016 -18.209 1.00 79.81 91 ALA A N 1
ATOM 708 C CA . ALA A 1 91 ? 12.918 -8.726 -17.760 1.00 79.81 91 ALA A CA 1
ATOM 709 C C . ALA A 1 91 ? 13.851 -8.792 -16.539 1.00 79.81 91 ALA A C 1
ATOM 711 O O . ALA A 1 91 ? 14.637 -7.863 -16.353 1.00 79.81 91 ALA A O 1
ATOM 712 N N . LYS A 1 92 ? 13.783 -9.834 -15.693 1.00 84.38 92 LYS A N 1
ATOM 713 C CA . LYS A 1 92 ? 14.620 -9.939 -14.482 1.00 84.38 92 LYS A CA 1
ATOM 714 C C . LYS A 1 92 ? 16.105 -9.928 -14.825 1.00 84.38 92 LYS A C 1
ATOM 716 O O . LYS A 1 92 ? 16.814 -8.999 -14.446 1.00 84.38 92 LYS A O 1
ATOM 721 N N . ASP A 1 93 ? 16.553 -10.936 -15.568 1.00 84.75 93 ASP A N 1
ATOM 722 C CA . ASP A 1 93 ? 17.974 -11.135 -15.863 1.00 84.75 93 ASP A CA 1
ATOM 723 C C . ASP A 1 93 ? 18.528 -9.974 -16.695 1.00 84.75 93 ASP A C 1
ATOM 725 O O . ASP A 1 93 ? 19.640 -9.499 -16.458 1.00 84.75 93 ASP A O 1
ATOM 729 N N . MET A 1 94 ? 17.706 -9.457 -17.615 1.00 85.25 94 MET A N 1
ATOM 730 C CA . MET A 1 94 ? 18.016 -8.253 -18.379 1.00 85.25 94 MET A CA 1
ATOM 731 C C . MET A 1 94 ? 18.280 -7.054 -17.459 1.00 85.25 94 MET A C 1
ATOM 733 O O . MET A 1 94 ? 19.312 -6.398 -17.601 1.00 85.25 94 MET A O 1
ATOM 737 N N . LEU A 1 95 ? 17.397 -6.757 -16.500 1.00 89.62 95 LEU A N 1
ATOM 738 C CA . LEU A 1 95 ? 17.567 -5.594 -15.629 1.00 89.62 95 LEU A CA 1
ATOM 739 C C . LEU A 1 95 ? 18.733 -5.758 -14.653 1.00 89.62 95 LEU A C 1
ATOM 741 O O . LEU A 1 95 ? 19.454 -4.789 -14.415 1.00 89.62 95 LEU A O 1
ATOM 745 N N . GLU A 1 96 ? 18.943 -6.952 -14.094 1.00 90.94 96 GLU A N 1
ATOM 746 C CA . GLU A 1 96 ? 20.014 -7.179 -13.116 1.00 90.94 96 GLU A CA 1
ATOM 747 C C . GLU A 1 96 ? 21.401 -6.843 -13.689 1.00 90.94 96 GLU A C 1
ATOM 749 O O . GLU A 1 96 ? 22.214 -6.208 -13.011 1.00 90.94 96 GLU A O 1
ATOM 754 N N . VAL A 1 97 ? 21.660 -7.183 -14.958 1.00 91.12 97 VAL A N 1
ATOM 755 C CA . VAL A 1 97 ? 22.918 -6.834 -15.644 1.00 91.12 97 VAL A CA 1
ATOM 756 C C . VAL A 1 97 ? 23.121 -5.315 -15.702 1.00 91.12 97 VAL A C 1
ATOM 758 O O . VAL A 1 97 ? 24.223 -4.820 -15.457 1.00 91.12 97 VAL A O 1
ATOM 761 N N . HIS A 1 98 ? 22.060 -4.556 -15.966 1.00 92.56 98 HIS A N 1
ATOM 762 C CA . HIS A 1 98 ? 22.108 -3.094 -16.050 1.00 92.56 98 HIS A CA 1
ATOM 763 C C . HIS A 1 98 ? 22.284 -2.431 -14.687 1.00 92.56 98 HIS A C 1
ATOM 765 O O . HIS A 1 98 ? 23.061 -1.485 -14.543 1.00 92.56 98 HIS A O 1
ATOM 771 N N . TYR A 1 99 ? 21.641 -2.979 -13.660 1.00 94.81 99 TYR A N 1
ATOM 772 C CA . TYR A 1 99 ? 21.868 -2.576 -12.278 1.00 94.81 99 TYR A CA 1
ATOM 773 C C . TYR A 1 99 ? 23.329 -2.760 -11.852 1.00 94.81 99 TYR A C 1
ATOM 775 O O . TYR A 1 99 ? 23.882 -1.892 -11.173 1.00 94.81 99 TYR A O 1
ATOM 783 N N . ILE A 1 100 ? 23.979 -3.842 -12.294 1.00 94.44 100 ILE A N 1
ATOM 784 C CA . ILE A 1 100 ? 25.409 -4.079 -12.049 1.00 94.44 100 ILE A CA 1
ATOM 785 C C . ILE A 1 100 ? 26.278 -3.028 -12.752 1.00 94.44 100 ILE A C 1
ATOM 787 O O . ILE A 1 100 ? 27.220 -2.521 -12.137 1.00 94.44 100 ILE A O 1
ATOM 791 N N . LYS A 1 101 ? 25.947 -2.636 -13.994 1.00 93.88 101 LYS A N 1
ATOM 792 C CA . LYS A 1 101 ? 26.669 -1.577 -14.732 1.00 93.88 101 LYS A CA 1
ATOM 793 C C . LYS A 1 101 ? 26.668 -0.234 -13.979 1.00 93.88 101 LYS A C 1
ATOM 795 O O . LYS A 1 101 ? 27.671 0.473 -14.013 1.00 93.88 101 LYS A O 1
ATOM 800 N N . VAL A 1 102 ? 25.593 0.101 -13.254 1.00 92.38 102 VAL A N 1
ATOM 801 C CA . VAL A 1 102 ? 25.516 1.319 -12.409 1.00 92.38 102 VAL A CA 1
ATOM 802 C C . VAL A 1 102 ? 25.993 1.116 -10.965 1.00 92.38 102 VAL A C 1
ATOM 804 O O . VAL A 1 102 ? 25.769 1.969 -10.105 1.00 92.38 102 VAL A O 1
ATOM 807 N N . GLY A 1 103 ? 26.658 -0.005 -10.678 1.00 90.75 103 GLY A N 1
ATOM 808 C CA . GLY A 1 103 ? 27.293 -0.270 -9.388 1.00 90.75 103 GLY A CA 1
ATOM 809 C C . GLY A 1 103 ? 26.382 -0.870 -8.315 1.00 90.75 103 GLY A C 1
ATOM 810 O O . GLY A 1 103 ? 26.840 -1.042 -7.183 1.00 90.75 103 GLY A O 1
ATOM 811 N N . SER A 1 104 ? 25.131 -1.223 -8.639 1.00 92.56 104 SER A N 1
ATOM 812 C CA . SER A 1 104 ? 24.316 -2.051 -7.744 1.00 92.56 104 SER A CA 1
ATOM 813 C C . SER A 1 104 ? 24.822 -3.495 -7.738 1.00 92.56 104 SER A C 1
ATOM 815 O O . SER A 1 104 ? 25.508 -3.953 -8.650 1.00 92.56 104 SER A O 1
ATOM 817 N N . LYS A 1 105 ? 24.513 -4.233 -6.677 1.00 91.12 105 LYS A N 1
ATOM 818 C CA . LYS A 1 105 ? 24.917 -5.631 -6.498 1.00 91.12 105 LYS A CA 1
ATOM 819 C C . LYS A 1 105 ? 23.740 -6.420 -5.959 1.00 91.12 105 LYS A C 1
ATOM 821 O O . LYS A 1 105 ? 22.870 -5.844 -5.312 1.00 91.12 105 LYS A O 1
ATOM 826 N N . ARG A 1 106 ? 23.731 -7.738 -6.170 1.00 88.50 106 ARG A N 1
ATOM 827 C CA . ARG A 1 106 ? 22.847 -8.604 -5.383 1.00 88.50 106 ARG A CA 1
ATOM 828 C C . ARG A 1 106 ? 23.189 -8.444 -3.906 1.00 88.50 106 ARG A C 1
ATOM 830 O O . ARG A 1 106 ? 24.366 -8.458 -3.545 1.00 88.50 106 ARG A O 1
ATOM 837 N N . MET A 1 107 ? 22.160 -8.248 -3.097 1.00 85.62 107 MET A N 1
ATOM 838 C CA . MET A 1 107 ? 22.250 -7.959 -1.676 1.00 85.62 107 MET A CA 1
ATOM 839 C C . MET A 1 107 ? 22.887 -9.154 -0.952 1.00 85.62 107 MET A C 1
ATOM 841 O O . MET A 1 107 ? 22.310 -10.244 -0.945 1.00 85.62 107 MET A O 1
ATOM 845 N N . PRO A 1 108 ? 24.085 -9.002 -0.358 1.00 76.19 108 PRO A N 1
ATOM 846 C CA . PRO A 1 108 ? 24.658 -10.060 0.462 1.00 76.19 108 PRO A CA 1
ATOM 847 C C . PRO A 1 108 ? 23.857 -10.239 1.761 1.00 76.19 108 PRO A C 1
ATOM 849 O O . PRO A 1 108 ? 23.141 -9.336 2.194 1.00 76.19 108 PRO A O 1
ATOM 852 N N . LYS A 1 109 ? 24.029 -11.376 2.449 1.00 74.00 109 LYS A N 1
ATOM 853 C CA . LYS A 1 109 ? 23.448 -11.570 3.792 1.00 74.00 109 LYS A CA 1
ATOM 854 C C . LYS A 1 109 ? 23.821 -10.410 4.717 1.00 74.00 109 LYS A C 1
ATOM 856 O O . LYS A 1 109 ? 24.980 -9.988 4.725 1.00 74.00 109 LYS A O 1
ATOM 861 N N . ARG A 1 110 ? 22.871 -9.955 5.541 1.00 75.44 110 ARG A N 1
ATOM 862 C CA . ARG A 1 110 ? 23.053 -8.850 6.504 1.00 75.44 110 ARG A CA 1
ATOM 863 C C . ARG A 1 110 ? 23.523 -7.527 5.879 1.00 75.44 110 ARG A C 1
ATOM 865 O O . ARG A 1 110 ? 24.269 -6.782 6.505 1.00 75.44 110 ARG A O 1
ATOM 872 N N . HIS A 1 111 ? 23.138 -7.263 4.636 1.00 81.44 111 HIS A N 1
ATOM 873 C CA . HIS A 1 111 ? 23.326 -5.968 3.986 1.00 81.44 111 HIS A CA 1
ATOM 874 C C . HIS A 1 111 ? 21.968 -5.425 3.560 1.00 81.44 111 HIS A C 1
ATOM 876 O O . HIS A 1 111 ? 21.083 -6.193 3.214 1.00 81.44 111 HIS A O 1
ATOM 882 N N . SER A 1 112 ? 21.810 -4.109 3.590 1.00 84.06 112 SER A N 1
ATOM 883 C CA . SER A 1 112 ? 20.533 -3.410 3.404 1.00 84.06 112 SER A CA 1
ATOM 884 C C . SER A 1 112 ? 20.382 -2.760 2.020 1.00 84.06 112 SER A C 1
ATOM 886 O O . SER A 1 112 ? 19.325 -2.225 1.699 1.00 84.06 112 SER A O 1
ATOM 888 N N . LEU A 1 113 ? 21.436 -2.794 1.193 1.00 90.50 113 LEU A N 1
ATOM 889 C CA . LEU A 1 113 ? 21.498 -2.141 -0.118 1.00 90.50 113 LEU A CA 1
ATOM 890 C C . LEU A 1 113 ? 21.727 -3.156 -1.238 1.00 90.50 113 LEU A C 1
ATOM 892 O O . LEU A 1 113 ? 22.493 -4.111 -1.081 1.00 90.50 113 LEU A O 1
ATOM 896 N N . GLY A 1 114 ? 21.115 -2.894 -2.391 1.00 91.31 114 GLY A N 1
ATOM 897 C CA . GLY A 1 114 ? 21.247 -3.700 -3.599 1.00 91.31 114 GLY A CA 1
ATOM 898 C C . GLY A 1 114 ? 19.972 -4.439 -3.995 1.00 91.31 114 GLY A C 1
ATOM 899 O O . GLY A 1 114 ? 18.880 -4.174 -3.490 1.00 91.31 114 GLY A O 1
ATOM 900 N N . MET A 1 115 ? 20.128 -5.360 -4.940 1.00 91.19 115 MET A N 1
ATOM 901 C CA . MET A 1 115 ? 19.052 -6.158 -5.520 1.00 91.19 115 MET A CA 1
ATOM 902 C C . MET A 1 115 ? 18.746 -7.377 -4.654 1.00 91.19 115 MET A C 1
ATOM 904 O O . MET A 1 115 ? 19.655 -8.138 -4.321 1.00 91.19 115 MET A O 1
ATOM 908 N N . ILE A 1 116 ? 17.476 -7.601 -4.345 1.00 87.94 116 ILE A N 1
ATOM 909 C CA . ILE A 1 116 ? 16.999 -8.790 -3.635 1.00 87.94 116 ILE A CA 1
ATOM 910 C C . ILE A 1 116 ? 15.778 -9.356 -4.355 1.00 87.94 116 ILE A C 1
ATOM 912 O O . ILE A 1 116 ? 14.872 -8.602 -4.713 1.00 87.94 116 ILE A O 1
ATOM 916 N N . SER A 1 117 ? 15.757 -10.672 -4.580 1.00 85.38 117 SER A N 1
ATOM 917 C CA . SER A 1 117 ? 14.562 -11.355 -5.080 1.00 85.38 117 SER A CA 1
ATOM 918 C C . SER A 1 117 ? 13.416 -11.132 -4.092 1.00 85.38 117 SER A C 1
ATOM 920 O O . SER A 1 117 ? 13.605 -11.292 -2.887 1.00 85.38 117 SER A O 1
ATOM 922 N N . HIS A 1 118 ? 12.238 -10.737 -4.571 1.00 81.19 118 HIS A N 1
ATOM 923 C CA . HIS A 1 118 ? 11.083 -10.616 -3.687 1.00 81.19 118 HIS A CA 1
ATOM 924 C C . HIS A 1 118 ? 10.349 -11.954 -3.606 1.00 81.19 118 HIS A C 1
ATOM 926 O O . HIS A 1 118 ? 10.271 -12.695 -4.585 1.00 81.19 118 HIS A O 1
ATOM 932 N N . PHE A 1 119 ? 9.792 -12.251 -2.437 1.00 87.31 119 PHE A N 1
ATOM 933 C CA . PHE A 1 119 ? 9.034 -13.477 -2.211 1.00 87.31 119 PHE A CA 1
ATOM 934 C C . PHE A 1 119 ? 7.542 -13.207 -2.370 1.00 87.31 119 PHE A C 1
ATOM 936 O O . PHE A 1 119 ? 7.093 -12.067 -2.220 1.00 87.31 119 PHE A O 1
ATOM 943 N N . LEU A 1 120 ? 6.758 -14.245 -2.646 1.00 90.94 120 LEU A N 1
ATOM 944 C CA . LEU A 1 120 ? 5.316 -14.126 -2.815 1.00 90.94 120 LEU A CA 1
ATOM 945 C C . LEU A 1 120 ? 4.569 -14.874 -1.714 1.00 90.94 120 LEU A C 1
ATOM 947 O O . LEU A 1 120 ? 4.831 -16.038 -1.430 1.00 90.94 120 LEU A O 1
ATOM 951 N N . MET A 1 121 ? 3.566 -14.210 -1.140 1.00 93.12 121 MET A N 1
ATOM 952 C CA . MET A 1 121 ? 2.532 -14.779 -0.271 1.00 93.12 121 MET A CA 1
ATOM 953 C C . MET A 1 121 ? 1.557 -15.641 -1.092 1.00 93.12 121 MET A C 1
ATOM 955 O O . MET A 1 121 ? 0.345 -15.387 -1.158 1.00 93.12 121 MET A O 1
ATOM 959 N N . THR A 1 122 ? 2.099 -16.645 -1.769 1.00 92.12 122 THR A N 1
ATOM 960 C CA . THR A 1 122 ? 1.381 -17.654 -2.543 1.00 92.12 122 THR A CA 1
ATOM 961 C C . THR A 1 122 ? 1.655 -19.031 -1.972 1.00 92.12 122 THR A C 1
ATOM 963 O O . THR A 1 122 ? 2.622 -19.230 -1.249 1.00 92.12 122 THR A O 1
ATOM 966 N N . LYS A 1 123 ? 0.760 -19.973 -2.261 1.00 90.69 123 LYS A N 1
ATOM 967 C CA . LYS A 1 123 ? 0.954 -21.390 -1.968 1.00 90.69 123 LYS A CA 1
ATOM 968 C C . LYS A 1 123 ? 0.623 -22.176 -3.220 1.00 90.69 123 LYS A C 1
ATOM 970 O O . LYS A 1 123 ? -0.550 -22.211 -3.605 1.00 90.69 123 LYS A O 1
ATOM 975 N N . ASN A 1 124 ? 1.631 -22.787 -3.842 1.00 86.81 124 ASN A N 1
ATOM 976 C CA . ASN A 1 124 ? 1.500 -23.408 -5.160 1.00 86.81 124 ASN A CA 1
ATOM 977 C C . ASN A 1 124 ? 0.896 -2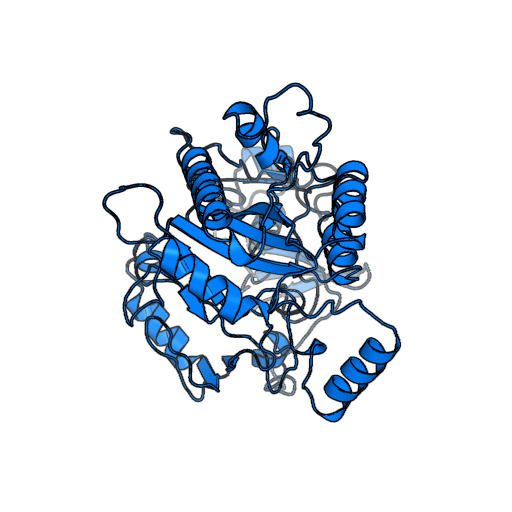2.416 -6.171 1.00 86.81 124 ASN A C 1
ATOM 979 O O . ASN A 1 124 ? -0.148 -22.702 -6.754 1.00 86.81 124 ASN A O 1
ATOM 983 N N . GLY A 1 125 ? 1.451 -21.206 -6.290 1.00 87.50 125 GLY A N 1
ATOM 984 C CA . GLY A 1 125 ? 1.013 -20.206 -7.276 1.00 87.50 125 GLY A CA 1
ATOM 985 C C . GLY A 1 125 ? -0.365 -19.564 -7.029 1.00 87.50 125 GLY A C 1
ATOM 986 O O . GLY A 1 125 ? -0.799 -18.711 -7.806 1.00 87.50 125 GLY A O 1
ATOM 987 N N . GLU A 1 126 ? -1.078 -19.929 -5.959 1.00 91.19 126 GLU A N 1
ATOM 988 C CA . GLU A 1 126 ? -2.352 -19.310 -5.576 1.00 91.19 126 GLU A CA 1
ATOM 989 C C . GLU A 1 126 ? -2.164 -18.303 -4.433 1.00 91.19 126 GLU A C 1
ATOM 991 O O . GLU A 1 126 ? -1.498 -18.596 -3.442 1.00 91.19 126 GLU A O 1
ATOM 996 N N . ARG A 1 127 ? -2.825 -17.137 -4.515 1.00 93.12 127 ARG A N 1
ATOM 997 C CA . ARG A 1 127 ? -2.863 -16.133 -3.435 1.00 93.12 127 ARG A CA 1
ATOM 998 C C . ARG A 1 127 ? -3.201 -16.762 -2.081 1.00 93.12 127 ARG A C 1
ATOM 1000 O O . ARG A 1 127 ? -4.291 -17.328 -1.890 1.00 93.12 127 ARG A O 1
ATOM 1007 N N . TYR A 1 128 ? -2.327 -16.516 -1.109 1.00 94.00 128 TYR A N 1
ATOM 1008 C CA . TYR A 1 128 ? -2.443 -17.006 0.257 1.00 94.00 128 TYR A CA 1
ATOM 1009 C C . TYR A 1 128 ? -2.620 -15.844 1.249 1.00 94.00 128 TYR A C 1
ATOM 1011 O O . TYR A 1 128 ? -1.722 -15.437 1.977 1.00 94.00 128 TYR A O 1
ATOM 1019 N N . ASN A 1 129 ? -3.823 -15.256 1.238 1.00 94.62 129 ASN A N 1
ATOM 1020 C CA . ASN A 1 129 ? -4.160 -14.099 2.076 1.00 94.62 129 ASN A CA 1
ATOM 1021 C C . ASN A 1 129 ? -4.268 -14.445 3.578 1.00 94.62 129 ASN A C 1
ATOM 1023 O O . ASN A 1 129 ? -4.416 -15.607 3.959 1.00 94.62 129 ASN A O 1
ATOM 1027 N N . MET A 1 130 ? -4.301 -13.425 4.443 1.00 94.62 130 MET A N 1
ATOM 1028 C CA . MET A 1 130 ? -4.298 -13.616 5.903 1.00 94.62 130 MET A CA 1
ATOM 1029 C C . MET A 1 130 ? -5.520 -14.376 6.444 1.00 94.62 130 MET A C 1
ATOM 1031 O O . MET A 1 130 ? -5.430 -15.023 7.485 1.00 94.62 130 MET A O 1
ATOM 1035 N N . ALA A 1 131 ? -6.668 -14.349 5.755 1.00 94.94 131 ALA A N 1
ATOM 1036 C CA . ALA A 1 131 ? -7.819 -15.158 6.160 1.00 94.94 131 ALA A CA 1
ATOM 1037 C C . ALA A 1 131 ? -7.632 -16.643 5.826 1.00 94.94 131 ALA A C 1
ATOM 1039 O O . ALA A 1 131 ? -8.025 -17.503 6.617 1.00 94.94 131 ALA A O 1
ATOM 1040 N N . LYS A 1 132 ? -7.015 -16.965 4.684 1.00 94.94 132 LYS A N 1
ATOM 1041 C CA . LYS A 1 132 ? -6.617 -18.342 4.368 1.00 94.94 132 LYS A CA 1
ATOM 1042 C C . LYS A 1 132 ? -5.578 -18.853 5.362 1.00 94.94 132 LYS A C 1
ATOM 1044 O O . LYS A 1 132 ? -5.745 -19.956 5.864 1.00 94.94 132 LYS A O 1
ATOM 1049 N N . VAL A 1 133 ? -4.589 -18.023 5.695 1.00 95.00 133 VAL A N 1
ATOM 1050 C CA . VAL A 1 133 ? -3.513 -18.360 6.637 1.00 95.00 133 VAL A CA 1
ATOM 1051 C C . VAL A 1 133 ? -4.046 -18.600 8.053 1.00 95.00 133 VAL A C 1
ATOM 1053 O O . VAL A 1 133 ? -3.857 -19.677 8.609 1.00 95.00 133 VAL A O 1
ATOM 1056 N N . PHE A 1 134 ? -4.731 -17.616 8.643 1.00 94.88 134 PHE A N 1
ATOM 1057 C CA . PHE A 1 134 ? -5.016 -17.626 10.083 1.00 94.88 134 PHE A CA 1
ATOM 1058 C C . PHE A 1 134 ? -6.452 -17.996 10.447 1.00 94.88 134 PHE A C 1
ATOM 1060 O O . PHE A 1 134 ? -6.678 -18.503 11.541 1.00 94.88 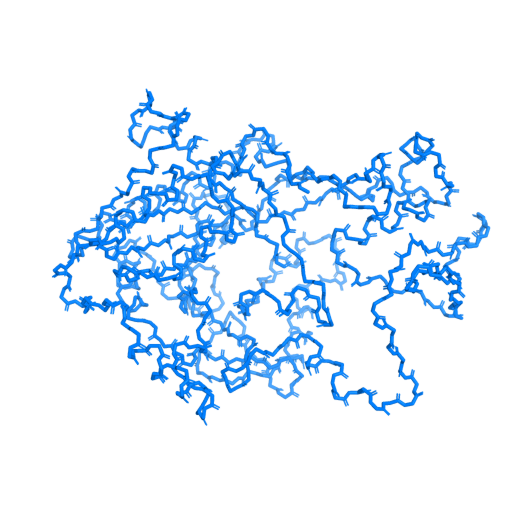134 PHE A O 1
ATOM 1067 N N . LEU A 1 135 ? -7.435 -17.745 9.573 1.00 94.19 135 LEU A N 1
ATOM 1068 C CA . LEU A 1 135 ? -8.851 -17.966 9.904 1.00 94.19 135 LEU A CA 1
ATOM 1069 C C . LEU A 1 135 ? -9.363 -19.317 9.412 1.00 94.19 135 LEU A C 1
ATOM 1071 O O . LEU A 1 135 ? -10.112 -19.986 10.119 1.00 94.19 135 LEU A O 1
ATOM 1075 N N . THR A 1 136 ? -8.954 -19.739 8.216 1.00 93.62 136 THR A N 1
ATOM 1076 C CA . THR A 1 136 ? -9.435 -20.990 7.610 1.00 93.62 136 THR A CA 1
ATOM 1077 C C . THR A 1 136 ? -9.103 -22.229 8.449 1.00 93.62 136 THR A C 1
ATOM 1079 O O . THR A 1 136 ? -10.017 -23.031 8.642 1.00 93.62 136 THR A O 1
ATOM 1082 N N . PRO A 1 137 ? -7.889 -22.386 9.023 1.00 94.25 137 PRO A N 1
ATOM 1083 C CA . PRO A 1 137 ? -7.557 -23.566 9.830 1.00 94.25 137 PRO A CA 1
ATOM 1084 C C . PRO A 1 137 ? -8.354 -23.680 11.135 1.00 94.25 137 PRO A C 1
ATOM 1086 O O . PRO A 1 137 ? -8.388 -24.740 11.751 1.00 94.25 137 PRO A O 1
ATOM 1089 N N . ILE A 1 138 ? -8.972 -22.585 11.587 1.00 95.88 138 ILE A N 1
ATOM 1090 C CA . ILE A 1 138 ? -9.626 -22.495 12.899 1.00 95.88 138 ILE A CA 1
ATOM 1091 C C . ILE A 1 138 ? -11.119 -22.170 12.799 1.00 95.88 138 ILE A C 1
ATOM 1093 O O . ILE A 1 138 ? -11.760 -21.932 13.822 1.00 95.88 138 ILE A O 1
ATOM 1097 N N . LYS A 1 139 ? -11.674 -22.149 11.582 1.00 94.69 139 LYS A N 1
ATOM 1098 C CA . LYS A 1 139 ? -13.039 -21.682 11.299 1.00 94.69 139 LYS A CA 1
ATOM 1099 C C . LYS A 1 139 ? -14.130 -22.496 12.004 1.00 94.69 139 LYS A C 1
ATOM 1101 O O . LYS A 1 139 ? -15.189 -21.950 12.287 1.00 94.69 139 LYS A O 1
ATOM 1106 N N . ASP A 1 140 ? -13.852 -23.768 12.288 1.00 95.81 140 ASP A N 1
ATOM 1107 C CA . ASP A 1 140 ? -14.801 -24.716 12.882 1.00 95.81 140 ASP A CA 1
ATOM 1108 C C . ASP A 1 140 ? -14.689 -24.776 14.419 1.00 95.81 140 ASP A C 1
ATOM 1110 O O . ASP A 1 140 ? -15.347 -25.587 15.071 1.00 95.81 140 ASP A O 1
ATOM 1114 N N . ARG A 1 141 ? -13.854 -23.923 15.035 1.00 97.81 141 ARG A N 1
ATOM 1115 C CA . ARG A 1 141 ? -13.747 -23.852 16.497 1.00 97.81 141 ARG A CA 1
ATOM 1116 C C . ARG A 1 141 ? -15.057 -23.316 17.098 1.00 97.81 141 ARG A C 1
ATOM 1118 O O . ARG A 1 141 ? -15.468 -22.211 16.749 1.00 97.81 141 ARG A O 1
ATOM 1125 N N . PRO A 1 142 ? -15.672 -24.008 18.077 1.00 97.62 142 PRO A N 1
ATOM 1126 C CA . PRO A 1 142 ? -16.994 -23.643 18.603 1.00 97.62 142 PRO A CA 1
ATOM 1127 C C . PRO A 1 142 ? -17.015 -22.325 19.394 1.00 97.62 142 PRO A C 1
ATOM 1129 O O . PRO A 1 142 ? -18.081 -21.798 19.700 1.00 97.62 142 PRO A O 1
ATOM 1132 N N . ASN A 1 143 ? -15.847 -21.791 19.756 1.00 97.19 143 ASN A N 1
ATOM 1133 C CA . ASN A 1 143 ? -15.685 -20.530 20.477 1.00 97.19 143 ASN A CA 1
ATOM 1134 C C . ASN A 1 143 ? -15.297 -19.348 19.570 1.00 97.19 143 ASN A C 1
ATOM 1136 O O . ASN A 1 143 ? -15.002 -18.270 20.090 1.00 97.19 143 ASN A O 1
ATOM 1140 N N . LEU A 1 144 ? -15.275 -19.535 18.246 1.00 96.62 144 LEU A N 1
ATOM 1141 C CA . LEU A 1 144 ? -14.946 -18.501 17.271 1.00 96.62 144 LEU A CA 1
ATOM 1142 C C . LEU A 1 144 ? -16.154 -18.216 16.376 1.00 96.62 144 LEU A C 1
ATOM 1144 O O . LEU A 1 144 ? -16.696 -19.109 15.736 1.00 96.62 144 LEU A O 1
ATOM 1148 N N . PHE A 1 145 ? -16.553 -16.948 16.307 1.00 94.31 145 PHE A N 1
ATOM 1149 C CA . PHE A 1 145 ? -17.717 -16.517 15.539 1.00 94.31 145 PHE A CA 1
ATOM 1150 C C . PHE A 1 145 ? -17.320 -15.433 14.544 1.00 94.31 145 PHE A C 1
ATOM 1152 O O . PHE A 1 145 ? -16.600 -14.495 14.888 1.00 94.31 145 PHE A O 1
ATOM 1159 N N . PHE A 1 146 ? -17.838 -15.532 13.320 1.00 91.94 146 PHE A N 1
ATOM 1160 C CA . PHE A 1 146 ? -17.610 -14.549 12.266 1.00 91.94 146 PHE A CA 1
ATOM 1161 C C . PHE A 1 146 ? -18.913 -13.860 11.885 1.00 91.94 146 PHE A C 1
ATOM 1163 O O . PHE A 1 146 ? -19.897 -14.511 11.541 1.00 91.94 146 PHE A O 1
ATOM 1170 N N . SER A 1 147 ? -18.891 -12.530 11.873 1.00 92.44 147 SER A N 1
ATOM 1171 C CA . SER A 1 147 ? -19.982 -11.715 11.349 1.00 92.44 147 SER A CA 1
ATOM 1172 C C . SER A 1 147 ? -19.499 -10.999 10.090 1.00 92.44 147 SER A C 1
ATOM 1174 O O . SER A 1 147 ? -18.661 -10.102 10.152 1.00 92.44 147 SER A O 1
ATOM 1176 N N . LYS A 1 148 ? -19.974 -11.457 8.928 1.00 92.31 148 LYS A N 1
ATOM 1177 C CA . LYS A 1 148 ? -19.677 -10.849 7.622 1.00 92.31 148 LYS A CA 1
ATOM 1178 C C . LYS A 1 148 ? -20.701 -9.761 7.322 1.00 92.31 148 LYS A C 1
ATOM 1180 O O . LYS A 1 148 ? -21.821 -9.831 7.812 1.00 92.31 148 LYS A O 1
ATOM 1185 N N . ASN A 1 149 ? -20.338 -8.815 6.454 1.00 92.69 149 ASN A N 1
ATOM 1186 C CA . ASN A 1 149 ? -21.210 -7.698 6.062 1.00 92.69 149 ASN A CA 1
ATOM 1187 C C . ASN A 1 149 ? -21.700 -6.867 7.264 1.00 92.69 149 ASN A C 1
ATOM 1189 O O . ASN A 1 149 ? -22.805 -6.333 7.258 1.00 92.69 149 ASN A O 1
ATOM 1193 N N . THR A 1 150 ? -20.843 -6.754 8.279 1.00 95.56 150 THR A N 1
ATOM 1194 C CA . THR A 1 150 ? -21.108 -6.043 9.528 1.00 95.56 150 THR A CA 1
ATOM 1195 C C . THR A 1 150 ? -20.171 -4.852 9.623 1.00 95.56 150 THR A C 1
ATOM 1197 O O . THR A 1 150 ? -18.950 -5.016 9.601 1.00 95.56 150 THR A O 1
ATOM 1200 N N . LEU A 1 151 ? -20.737 -3.649 9.705 1.00 95.56 151 LEU A N 1
ATOM 1201 C CA . LEU A 1 151 ? -19.976 -2.415 9.874 1.00 95.56 151 LEU A CA 1
ATOM 1202 C C . LEU A 1 151 ? -19.950 -2.038 11.353 1.00 95.56 151 LEU A C 1
ATOM 1204 O O . LEU A 1 151 ? -21.001 -1.820 11.942 1.00 95.56 151 LEU A O 1
ATOM 1208 N N . VAL A 1 152 ? -18.762 -1.926 11.942 1.00 97.38 152 VAL A N 1
ATOM 1209 C CA . VAL A 1 152 ? -18.605 -1.344 13.281 1.00 97.38 152 VAL A CA 1
ATOM 1210 C C . VAL A 1 152 ? -18.698 0.178 13.167 1.00 97.38 152 VAL A C 1
ATOM 1212 O O . VAL A 1 152 ? -17.925 0.788 12.429 1.00 97.38 152 VAL A O 1
ATOM 1215 N N . GLU A 1 153 ? -19.652 0.782 13.873 1.00 96.50 153 GLU A N 1
ATOM 1216 C CA . GLU A 1 153 ? -19.926 2.225 13.830 1.00 96.50 153 GLU A CA 1
ATOM 1217 C C . GLU A 1 153 ? -19.215 2.976 14.966 1.00 96.50 153 GLU A C 1
ATOM 1219 O O . GLU A 1 153 ? -18.706 4.074 14.753 1.00 96.50 153 GLU A O 1
ATOM 1224 N N . SER A 1 154 ? -19.155 2.386 16.165 1.00 96.75 154 SER A N 1
ATOM 1225 C CA . SER A 1 154 ? -18.471 2.966 17.326 1.00 96.75 154 SER A CA 1
ATOM 1226 C C . SER A 1 154 ? -18.122 1.905 18.375 1.00 96.75 154 SER A C 1
ATOM 1228 O O . SER A 1 154 ? -18.691 0.812 18.405 1.00 96.75 154 SER A O 1
ATOM 1230 N N . ILE A 1 155 ? -17.210 2.246 19.277 1.00 97.56 155 ILE A N 1
ATOM 1231 C CA . ILE A 1 155 ? -16.870 1.487 20.480 1.00 97.56 155 ILE A CA 1
ATOM 1232 C C . ILE A 1 155 ? -17.727 2.023 21.624 1.00 97.56 155 ILE A C 1
ATOM 1234 O O . ILE A 1 155 ? -17.937 3.230 21.761 1.00 97.56 155 ILE A O 1
ATOM 1238 N N . GLN A 1 156 ? -18.237 1.121 22.451 1.00 95.75 156 GLN A N 1
ATOM 1239 C CA . GLN A 1 156 ? -18.935 1.480 23.677 1.00 95.75 156 GLN A CA 1
ATOM 1240 C C . GLN A 1 156 ? -17.893 1.691 24.772 1.00 95.75 156 GLN A C 1
ATOM 1242 O O . GLN A 1 156 ? -17.178 0.755 25.126 1.00 95.75 156 GLN A O 1
ATOM 1247 N N . ILE A 1 157 ? -17.803 2.912 25.293 1.00 94.31 157 ILE A N 1
ATOM 1248 C CA . ILE A 1 157 ? -16.912 3.269 26.400 1.00 94.31 157 ILE A CA 1
ATOM 1249 C C . ILE A 1 157 ? -17.775 3.570 27.622 1.00 94.31 157 ILE A C 1
ATOM 1251 O O . ILE A 1 157 ? -18.742 4.334 27.520 1.00 94.31 157 ILE A O 1
ATOM 1255 N N . SER A 1 158 ? -17.435 2.958 28.757 1.00 89.56 158 SER A N 1
ATOM 1256 C CA . SER A 1 158 ? -18.083 3.213 30.043 1.00 89.56 158 SER A CA 1
ATOM 1257 C C . SER A 1 158 ? -17.933 4.675 30.472 1.00 89.56 158 SER A C 1
ATOM 1259 O O . SER A 1 158 ? -17.266 5.482 29.818 1.00 89.56 158 SER A O 1
ATOM 1261 N N . GLU A 1 159 ? -18.572 5.028 31.583 1.00 81.31 159 GLU A N 1
ATOM 1262 C CA . GLU A 1 159 ? -18.530 6.389 32.109 1.00 81.31 159 GLU A CA 1
ATOM 1263 C C . GLU A 1 159 ? -17.090 6.898 32.349 1.00 81.31 159 GLU A C 1
ATOM 1265 O O . GLU A 1 159 ? -16.162 6.090 32.500 1.00 81.31 159 GLU A O 1
ATOM 1270 N N . PRO A 1 160 ? -16.884 8.234 32.384 1.00 68.31 160 PRO A N 1
ATOM 1271 C CA . PRO A 1 160 ? -15.565 8.873 32.360 1.00 68.31 160 PRO A CA 1
ATOM 1272 C C . PRO A 1 160 ? -14.568 8.450 33.444 1.00 68.31 160 PRO A C 1
ATOM 1274 O O . PRO A 1 160 ? -13.382 8.732 33.289 1.00 68.31 160 PRO A O 1
ATOM 1277 N N . VAL A 1 161 ? -15.030 7.819 34.526 1.00 73.94 161 VAL A N 1
ATOM 1278 C CA . VAL A 1 161 ? -14.175 7.334 35.618 1.00 73.94 161 VAL A CA 1
ATOM 1279 C C . VAL A 1 161 ? -13.415 6.074 35.195 1.00 73.94 161 VAL A C 1
ATOM 1281 O O . VAL A 1 161 ? -12.195 6.035 35.313 1.00 73.94 161 VAL A O 1
ATOM 1284 N N . ASP A 1 162 ? -14.113 5.090 34.624 1.00 80.56 162 ASP A N 1
ATOM 1285 C CA . ASP A 1 162 ? -13.530 3.779 34.305 1.00 80.56 162 ASP A CA 1
ATOM 1286 C C . ASP A 1 162 ? -12.959 3.707 32.879 1.00 80.56 162 ASP A C 1
ATOM 1288 O O . ASP A 1 162 ? -12.050 2.920 32.621 1.00 80.56 162 ASP A O 1
ATOM 1292 N N . LYS A 1 163 ? -13.507 4.498 31.936 1.00 87.88 163 LYS A N 1
ATOM 1293 C CA . LYS A 1 163 ? -13.110 4.557 30.505 1.00 87.88 163 LYS A CA 1
ATOM 1294 C C . LYS A 1 163 ? -12.876 3.187 29.847 1.00 87.88 163 LYS A C 1
ATOM 1296 O O . LYS A 1 163 ? -12.030 3.029 28.968 1.00 87.88 163 LYS A O 1
ATOM 1301 N N . ARG A 1 164 ? -13.651 2.184 30.248 1.00 93.69 164 ARG A N 1
ATOM 1302 C CA . ARG A 1 164 ? -13.517 0.803 29.795 1.00 93.69 164 ARG A CA 1
ATOM 1303 C C . ARG A 1 164 ? -14.298 0.578 28.507 1.00 93.69 164 ARG A C 1
ATOM 1305 O O . ARG A 1 164 ? -15.471 0.936 28.424 1.00 93.69 164 ARG A O 1
ATOM 1312 N N . ALA A 1 165 ? -13.688 -0.097 27.534 1.00 96.00 165 ALA A N 1
ATOM 1313 C CA . ALA A 1 165 ? -14.411 -0.607 26.373 1.00 96.00 165 ALA A CA 1
ATOM 1314 C C . ALA A 1 165 ? -15.333 -1.771 26.782 1.00 96.00 165 ALA A C 1
ATOM 1316 O O . ALA A 1 165 ? -14.869 -2.802 27.270 1.00 96.00 165 ALA A O 1
ATOM 1317 N N . THR A 1 166 ? -16.643 -1.608 26.599 1.00 96.38 166 THR A N 1
ATOM 1318 C CA . THR A 1 166 ? -17.677 -2.578 27.013 1.00 96.38 166 THR A CA 1
ATOM 1319 C C . THR A 1 166 ? -18.316 -3.321 25.844 1.00 96.38 166 THR A C 1
ATOM 1321 O O . THR A 1 166 ? -19.092 -4.257 26.054 1.00 96.38 166 THR A O 1
ATOM 1324 N N . GLY A 1 167 ? -17.985 -2.946 24.610 1.00 97.56 167 GLY A N 1
ATOM 1325 C CA . GLY A 1 167 ? -18.587 -3.511 23.412 1.00 97.56 167 GLY A CA 1
ATOM 1326 C C . GLY A 1 167 ? -18.429 -2.618 22.191 1.00 97.56 167 GLY A C 1
ATOM 1327 O O . GLY A 1 167 ? -17.648 -1.667 22.189 1.00 97.56 167 GLY A O 1
ATOM 1328 N N . VAL A 1 168 ? -19.197 -2.922 21.151 1.00 98.06 168 VAL A N 1
ATOM 1329 C CA . VAL A 1 168 ? -19.245 -2.168 19.897 1.00 98.06 168 VAL A CA 1
ATOM 1330 C C . VAL A 1 168 ? -20.682 -2.011 19.412 1.00 98.06 168 VAL A C 1
ATOM 1332 O O . VAL A 1 168 ? -21.507 -2.916 19.556 1.00 98.06 168 VAL A O 1
ATOM 1335 N N . ASN A 1 169 ? -20.969 -0.863 18.809 1.00 97.56 169 ASN A N 1
ATOM 1336 C CA . ASN A 1 169 ? -22.182 -0.645 18.033 1.00 97.56 169 ASN A CA 1
ATOM 1337 C C . ASN A 1 169 ? -21.898 -1.032 16.583 1.00 97.56 169 ASN A C 1
ATOM 1339 O O . ASN A 1 169 ? -20.877 -0.631 16.017 1.00 97.56 169 ASN A O 1
ATOM 1343 N N . VAL A 1 170 ? -22.791 -1.813 15.986 1.00 97.69 170 VAL A N 1
ATOM 1344 C CA . VAL A 1 170 ? -22.638 -2.324 14.625 1.00 97.69 170 VAL A CA 1
ATOM 1345 C C . VAL A 1 170 ? -23.901 -2.112 13.806 1.00 97.69 170 VAL A C 1
ATOM 1347 O O . VAL A 1 170 ? -25.001 -2.066 14.350 1.00 97.69 170 VAL A O 1
ATOM 1350 N N . SER A 1 171 ? -23.744 -2.051 12.489 1.00 96.31 171 SER A N 1
ATOM 1351 C CA . SER A 1 171 ? -24.829 -2.118 11.518 1.00 96.31 171 SER A CA 1
ATOM 1352 C C . SER A 1 171 ? -24.703 -3.398 10.698 1.00 96.31 171 SER A C 1
ATOM 1354 O O . SER A 1 171 ? -23.656 -3.660 10.097 1.00 96.31 171 SER A O 1
ATOM 1356 N N . ILE A 1 172 ? -25.766 -4.203 10.695 1.00 94.69 172 ILE A N 1
ATOM 1357 C CA . ILE A 1 172 ? -25.873 -5.455 9.939 1.00 94.69 172 ILE A CA 1
ATOM 1358 C C . ILE A 1 172 ? -27.091 -5.332 9.034 1.00 94.69 172 ILE A C 1
ATOM 1360 O O . ILE A 1 172 ? -28.218 -5.268 9.519 1.00 94.69 172 ILE A O 1
ATOM 1364 N N . ASN A 1 173 ? -26.872 -5.267 7.719 1.00 88.94 173 ASN A N 1
ATOM 1365 C CA . ASN A 1 173 ? -27.942 -5.080 6.728 1.00 88.94 173 ASN A CA 1
ATOM 1366 C C . ASN A 1 173 ? -28.875 -3.889 7.052 1.00 88.94 173 ASN A C 1
ATOM 1368 O O . ASN A 1 173 ? -30.086 -3.972 6.877 1.00 88.94 173 ASN A O 1
ATOM 1372 N N . GLY A 1 174 ? -28.313 -2.790 7.570 1.00 88.38 174 GLY A N 1
ATOM 1373 C CA . GLY A 1 174 ? -29.059 -1.585 7.957 1.00 88.38 174 GLY A CA 1
ATOM 1374 C C . GLY A 1 174 ? -29.670 -1.621 9.362 1.00 88.38 174 GLY A C 1
ATOM 1375 O O . GLY A 1 174 ? -30.152 -0.594 9.835 1.00 88.38 174 GLY A O 1
ATOM 1376 N N . ILE A 1 175 ? -29.618 -2.759 10.061 1.00 94.44 175 ILE A N 1
ATOM 1377 C CA . ILE A 1 175 ? -30.106 -2.893 11.436 1.00 94.44 175 ILE A CA 1
ATOM 1378 C C . ILE A 1 175 ? -28.968 -2.585 12.406 1.00 94.44 175 ILE A C 1
ATOM 1380 O O . ILE A 1 175 ? -27.923 -3.239 12.379 1.00 94.44 175 ILE A O 1
ATOM 1384 N N . ARG A 1 176 ? -29.185 -1.607 13.291 1.00 96.19 176 ARG A N 1
ATOM 1385 C CA . ARG A 1 176 ? -28.233 -1.263 14.350 1.00 96.19 176 ARG A CA 1
ATOM 1386 C C . ARG A 1 176 ? -28.367 -2.199 15.542 1.00 96.19 176 ARG A C 1
ATOM 1388 O O . ARG A 1 176 ? -29.458 -2.371 16.079 1.00 96.19 176 ARG A O 1
ATOM 1395 N N . LEU A 1 177 ? -27.244 -2.766 15.966 1.00 97.00 177 LEU A N 1
ATOM 1396 C CA . LEU A 1 177 ? -27.141 -3.691 17.090 1.00 97.00 177 LEU A CA 1
ATOM 1397 C C . LEU A 1 177 ? -25.971 -3.307 17.998 1.00 97.00 177 LEU A C 1
ATOM 1399 O O . LEU A 1 177 ? -24.981 -2.723 17.562 1.00 97.00 177 LEU A O 1
ATOM 1403 N N . SER A 1 178 ? -26.073 -3.710 19.260 1.00 97.19 178 SER A N 1
ATOM 1404 C CA . SER A 1 178 ? -25.044 -3.510 20.278 1.00 97.19 178 SER A CA 1
ATOM 1405 C C . SER A 1 178 ? -24.466 -4.857 20.697 1.00 97.19 178 SER A C 1
ATOM 1407 O O . SER A 1 178 ? -25.182 -5.688 21.256 1.00 97.19 178 SER A O 1
ATOM 1409 N N . LEU A 1 179 ? -23.172 -5.073 20.462 1.00 97.06 179 LEU A N 1
ATOM 1410 C CA . LEU A 1 179 ? -22.463 -6.297 20.844 1.00 97.06 179 LEU A CA 1
ATOM 1411 C C . LEU A 1 179 ? -21.592 -6.022 22.070 1.00 97.06 179 LEU A C 1
ATOM 1413 O O . LEU A 1 179 ? -20.712 -5.168 22.020 1.00 97.06 179 LEU A O 1
ATOM 1417 N N . ARG A 1 180 ? -21.815 -6.746 23.172 1.00 97.62 180 ARG A N 1
ATOM 1418 C CA . ARG A 1 180 ? -21.064 -6.561 24.426 1.00 97.62 180 ARG A CA 1
ATOM 1419 C C . ARG A 1 180 ? -19.798 -7.415 24.468 1.00 97.62 180 ARG A C 1
ATOM 1421 O O . ARG A 1 180 ? -19.826 -8.592 24.114 1.00 97.62 180 ARG A O 1
ATOM 1428 N N . ALA A 1 181 ? -18.721 -6.849 25.001 1.00 97.44 181 ALA A N 1
ATOM 1429 C CA . ALA A 1 181 ? -17.459 -7.527 25.264 1.00 97.44 181 ALA A CA 1
ATOM 1430 C C . ALA A 1 181 ? -17.233 -7.661 26.777 1.00 97.44 181 ALA A C 1
ATOM 1432 O O . ALA A 1 181 ? -17.268 -6.681 27.517 1.00 97.44 181 ALA A O 1
ATOM 1433 N N . ARG A 1 182 ? -16.985 -8.888 27.258 1.00 95.75 182 ARG A N 1
ATOM 1434 C CA . ARG A 1 182 ? -16.713 -9.134 28.690 1.00 95.75 182 ARG A CA 1
ATOM 1435 C C . ARG A 1 182 ? -15.276 -8.830 29.102 1.00 95.75 182 ARG A C 1
ATOM 1437 O O . ARG A 1 182 ? -15.038 -8.579 30.279 1.00 95.75 182 ARG A O 1
ATOM 1444 N N . LYS A 1 183 ? -14.331 -8.909 28.165 1.00 96.38 183 LYS A N 1
ATOM 1445 C CA . LYS A 1 183 ? -12.902 -8.701 28.421 1.00 96.38 183 LYS A CA 1
ATOM 1446 C C . LYS A 1 183 ? -12.424 -7.448 27.707 1.00 96.38 183 LYS A C 1
ATOM 1448 O O . LYS A 1 183 ? -12.329 -6.404 28.340 1.00 96.38 183 LYS A O 1
ATOM 1453 N N . GLU A 1 184 ? -12.218 -7.553 26.401 1.00 97.19 184 GLU A N 1
ATOM 1454 C CA . GLU A 1 184 ? -11.530 -6.542 25.603 1.00 97.19 184 GLU A CA 1
ATOM 1455 C C . GLU A 1 184 ? -12.204 -6.346 24.244 1.00 97.19 184 GLU A C 1
ATOM 1457 O O . GLU A 1 184 ? -12.924 -7.219 23.751 1.00 97.19 184 GLU A O 1
ATOM 1462 N N . VAL A 1 185 ? -11.929 -5.192 23.638 1.00 97.75 185 VAL A N 1
ATOM 1463 C CA . VAL A 1 185 ? -12.219 -4.881 22.238 1.00 97.75 185 VAL A CA 1
ATOM 1464 C C . VAL A 1 185 ? -10.880 -4.598 21.563 1.00 97.75 185 VAL A C 1
ATOM 1466 O O . VAL A 1 185 ? -10.187 -3.664 21.954 1.00 97.75 185 VAL A O 1
ATOM 1469 N N . ILE A 1 186 ? -10.520 -5.397 20.557 1.00 97.88 186 ILE A N 1
ATOM 1470 C CA . ILE A 1 186 ? -9.265 -5.257 19.805 1.00 97.88 186 ILE A CA 1
ATOM 1471 C C . ILE A 1 186 ? -9.580 -4.658 18.434 1.00 97.88 186 ILE A C 1
ATOM 1473 O O . ILE A 1 186 ? -10.429 -5.174 17.704 1.00 97.88 186 ILE A O 1
ATOM 1477 N N . LEU A 1 187 ? -8.904 -3.564 18.077 1.00 97.31 187 LEU A N 1
ATOM 1478 C CA . LEU A 1 187 ? -9.115 -2.872 16.806 1.00 97.31 187 LEU A CA 1
ATOM 1479 C C . LEU A 1 187 ? -8.155 -3.372 15.726 1.00 97.31 187 LEU A C 1
ATOM 1481 O O . LEU A 1 187 ? -6.954 -3.129 15.784 1.00 97.31 187 LEU A O 1
ATOM 1485 N N . ALA A 1 188 ? -8.710 -4.000 14.692 1.00 96.56 188 ALA A N 1
ATOM 1486 C CA . ALA A 1 188 ? -7.968 -4.508 13.537 1.00 96.56 188 ALA A CA 1
ATOM 1487 C C . ALA A 1 188 ? -8.562 -4.013 12.201 1.00 96.56 188 ALA A C 1
ATOM 1489 O O . ALA A 1 188 ? -8.584 -4.734 11.208 1.00 96.56 188 ALA A O 1
ATOM 1490 N N . ALA A 1 189 ? -9.082 -2.780 12.166 1.00 95.25 189 ALA A N 1
ATOM 1491 C CA . ALA A 1 189 ? -9.716 -2.193 10.981 1.00 95.25 189 ALA A CA 1
ATOM 1492 C C . ALA A 1 189 ? -8.718 -1.492 10.028 1.00 95.25 189 ALA A C 1
ATOM 1494 O O . ALA A 1 189 ? -9.120 -0.916 9.011 1.00 95.25 189 ALA A O 1
ATOM 1495 N N . GLY A 1 190 ? -7.421 -1.551 10.341 1.00 93.94 190 GLY A N 1
ATOM 1496 C CA . GLY A 1 190 ? -6.331 -0.961 9.564 1.00 93.94 190 GLY A CA 1
ATOM 1497 C C . GLY A 1 190 ? -6.071 0.519 9.886 1.00 93.94 190 GLY A C 1
ATOM 1498 O O . GLY A 1 190 ? -6.878 1.158 10.569 1.00 93.94 190 GLY A O 1
ATOM 1499 N N . PRO A 1 191 ? -4.969 1.091 9.364 1.00 92.88 191 PRO A N 1
ATOM 1500 C CA . PRO A 1 191 ? -4.461 2.415 9.748 1.00 92.88 191 PRO A CA 1
ATOM 1501 C C . PRO A 1 191 ? -5.422 3.570 9.439 1.00 92.88 191 PRO A C 1
ATOM 1503 O O . PRO A 1 191 ? -5.341 4.624 10.054 1.00 92.88 191 PRO A O 1
ATOM 1506 N N . ILE A 1 192 ? -6.375 3.367 8.525 1.00 93.38 192 ILE A N 1
ATOM 1507 C CA . ILE A 1 192 ? -7.376 4.377 8.162 1.00 93.38 192 ILE A CA 1
ATOM 1508 C C . ILE A 1 192 ? -8.655 4.249 9.006 1.00 93.38 192 ILE A C 1
ATOM 1510 O O . ILE A 1 192 ? -9.189 5.247 9.484 1.00 93.38 192 ILE A O 1
ATOM 1514 N N . ASN A 1 193 ? -9.184 3.035 9.208 1.00 95.06 193 ASN A N 1
ATOM 1515 C CA . ASN A 1 193 ? -10.459 2.885 9.923 1.00 95.06 193 ASN A CA 1
ATOM 1516 C C . ASN A 1 193 ? -10.296 2.812 11.444 1.00 95.06 193 ASN A C 1
ATOM 1518 O O . ASN A 1 193 ? -11.239 3.171 12.140 1.00 95.06 193 ASN A O 1
ATOM 1522 N N . ASN A 1 194 ? -9.141 2.388 11.968 1.00 96.75 194 ASN A N 1
ATOM 1523 C CA . ASN A 1 194 ? -8.876 2.413 13.409 1.00 96.75 194 ASN A CA 1
ATOM 1524 C C . ASN A 1 194 ? -9.001 3.834 13.998 1.00 96.75 194 ASN A C 1
ATOM 1526 O O . ASN A 1 194 ? -9.832 4.016 14.889 1.00 96.75 194 ASN A O 1
ATOM 1530 N N . PRO A 1 195 ? -8.278 4.864 13.502 1.00 96.88 195 PRO A N 1
ATOM 1531 C CA . PRO A 1 195 ? -8.430 6.220 14.027 1.00 96.88 195 PRO A CA 1
ATOM 1532 C C . PRO A 1 195 ? -9.826 6.788 13.765 1.00 96.88 195 PRO A C 1
ATOM 1534 O O . PRO A 1 195 ? -10.397 7.412 14.652 1.00 96.88 195 PRO A O 1
ATOM 1537 N N . LYS A 1 196 ? -10.433 6.508 12.601 1.00 96.81 196 LYS A N 1
ATOM 1538 C CA . LYS A 1 196 ? -11.832 6.877 12.331 1.00 96.81 196 LYS A CA 1
ATOM 1539 C C . LYS A 1 196 ? -12.772 6.331 13.410 1.00 96.81 196 LYS A C 1
ATOM 1541 O O . LYS A 1 196 ? -13.601 7.071 13.926 1.00 96.81 196 LYS A O 1
ATOM 1546 N N . LEU A 1 197 ? -12.648 5.050 13.750 1.00 97.50 197 LEU A N 1
ATOM 1547 C CA . LEU A 1 197 ? -13.496 4.407 14.746 1.00 97.50 197 LEU A CA 1
ATOM 1548 C C . LEU A 1 197 ? -13.267 4.992 16.144 1.00 97.50 197 LEU A C 1
ATOM 1550 O O . LEU A 1 197 ? -14.236 5.217 16.864 1.00 97.50 197 LEU A O 1
ATOM 1554 N N . LEU A 1 198 ? -12.020 5.291 16.515 1.00 97.75 198 LEU A N 1
ATOM 1555 C CA . LEU A 1 198 ? -11.702 5.970 17.775 1.00 97.75 198 LEU A CA 1
ATOM 1556 C C . LEU A 1 198 ? -12.359 7.359 17.848 1.00 97.75 198 LEU A C 1
ATOM 1558 O O . LEU A 1 198 ? -13.054 7.641 18.825 1.00 97.75 198 LEU A O 1
ATOM 1562 N N . LEU A 1 199 ? -12.252 8.168 16.787 1.00 97.56 199 LEU A N 1
ATOM 1563 C CA . LEU A 1 199 ? -12.897 9.487 16.709 1.00 97.56 199 LEU A CA 1
ATOM 1564 C C . LEU A 1 199 ? -14.425 9.377 16.820 1.00 97.56 199 LEU A C 1
ATOM 1566 O O . LEU A 1 199 ? -15.032 10.069 17.633 1.00 97.56 199 LEU A O 1
ATOM 1570 N N . LEU A 1 200 ? -15.050 8.455 16.075 1.00 97.31 200 LEU A N 1
ATOM 1571 C CA . LEU A 1 200 ? -16.496 8.183 16.158 1.00 97.31 200 LEU A CA 1
ATOM 1572 C C . LEU A 1 200 ? -16.940 7.690 17.544 1.00 97.31 200 LEU A C 1
ATOM 1574 O O . LEU A 1 200 ? -18.106 7.824 17.906 1.00 97.31 200 LEU A O 1
ATOM 1578 N N . SER A 1 201 ? -16.013 7.134 18.324 1.00 96.88 201 SER A N 1
ATOM 1579 C CA . SER A 1 201 ? -16.242 6.669 19.697 1.00 96.88 201 SER A CA 1
ATOM 1580 C C . SER A 1 201 ? -15.980 7.748 20.752 1.00 96.88 201 SER A C 1
ATOM 1582 O O . SER A 1 201 ? -16.063 7.464 21.948 1.00 96.88 201 SER A O 1
ATOM 1584 N N . GLY A 1 202 ? -15.651 8.974 20.336 1.00 95.62 202 GLY A N 1
ATOM 1585 C CA . GLY A 1 202 ? -15.373 10.080 21.247 1.00 95.62 202 GLY A CA 1
ATOM 1586 C C . GLY A 1 202 ? -13.963 10.101 21.828 1.00 95.62 202 GLY A C 1
ATOM 1587 O O . GLY A 1 202 ? -13.742 10.698 22.885 1.00 95.62 202 GLY A O 1
ATOM 1588 N N . ILE A 1 203 ? -13.017 9.422 21.181 1.00 96.12 203 ILE A N 1
ATOM 1589 C CA . ILE A 1 203 ? -11.614 9.355 21.590 1.00 96.12 203 ILE A CA 1
ATOM 1590 C C . ILE A 1 203 ? -10.801 10.185 20.594 1.00 96.12 203 ILE A C 1
ATOM 1592 O O . ILE A 1 203 ? -10.638 9.790 19.440 1.00 96.12 203 ILE A O 1
ATOM 1596 N N . GLY A 1 204 ? -10.327 11.354 21.025 1.00 96.44 204 GLY A N 1
ATOM 1597 C CA . GLY A 1 204 ? -9.705 12.327 20.126 1.00 96.44 204 GLY A CA 1
ATOM 1598 C C . GLY A 1 204 ? -9.384 13.666 20.787 1.00 96.44 204 GLY A C 1
ATOM 1599 O O . GLY A 1 204 ? -9.395 13.795 22.014 1.00 96.44 204 GLY A O 1
ATOM 1600 N N . GLU A 1 205 ? -9.092 14.669 19.961 1.00 97.06 205 GLU A N 1
ATOM 1601 C CA . GLU A 1 205 ? -8.960 16.068 20.381 1.00 97.06 205 GLU A CA 1
ATOM 1602 C C . GLU A 1 205 ? -10.347 16.654 20.695 1.00 97.06 205 GLU A C 1
ATOM 1604 O O . GLU A 1 205 ? -11.305 16.438 19.950 1.00 97.06 205 GLU A O 1
ATOM 1609 N N . ARG A 1 206 ? -10.484 17.354 21.828 1.00 96.00 206 ARG A N 1
ATOM 1610 C CA . ARG A 1 206 ? -11.800 17.749 22.352 1.00 96.00 206 ARG A CA 1
ATOM 1611 C C . ARG A 1 206 ? -12.511 18.754 21.447 1.00 96.00 206 ARG A C 1
ATOM 1613 O O . ARG A 1 206 ? -13.674 18.538 21.125 1.00 96.00 206 ARG A O 1
ATOM 1620 N N . GLY A 1 207 ? -11.817 19.804 21.007 1.00 96.88 207 GLY A N 1
ATOM 1621 C CA . GLY A 1 207 ? -12.388 20.833 20.140 1.00 96.88 207 GLY A CA 1
ATOM 1622 C C . GLY A 1 207 ? -12.861 20.265 18.802 1.00 96.88 207 GLY A C 1
ATOM 1623 O O . GLY A 1 207 ? -13.946 20.608 18.332 1.00 96.88 207 GLY A O 1
ATOM 1624 N N . TYR A 1 208 ? -12.099 19.337 18.221 1.00 96.31 208 TYR A N 1
ATOM 1625 C CA . TYR A 1 208 ? -12.480 18.615 17.011 1.00 96.31 208 TYR A CA 1
ATOM 1626 C C . TYR A 1 208 ? -13.761 17.789 17.190 1.00 96.31 208 TYR A C 1
ATOM 1628 O O . TYR A 1 208 ? -14.667 17.869 16.356 1.00 96.31 208 TYR A O 1
ATOM 1636 N N . LEU A 1 209 ? -13.869 17.022 18.280 1.00 96.88 209 LEU A N 1
ATOM 1637 C CA . LEU A 1 209 ? -15.064 16.223 18.572 1.00 96.88 209 LEU A CA 1
ATOM 1638 C C . LEU A 1 209 ? -16.291 17.109 18.839 1.00 96.88 209 LEU A C 1
ATOM 1640 O O . LEU A 1 209 ? -17.365 16.837 18.296 1.00 96.88 209 LEU A O 1
ATOM 1644 N N . ASP A 1 210 ? -16.116 18.199 19.590 1.00 96.44 210 ASP A N 1
ATOM 1645 C CA . ASP A 1 210 ? -17.174 19.167 19.894 1.00 96.44 210 ASP A CA 1
ATOM 1646 C C . ASP A 1 210 ? -17.697 19.842 18.610 1.00 96.44 210 ASP A C 1
ATOM 1648 O O . ASP A 1 210 ? -18.912 19.936 18.409 1.00 96.44 210 ASP A O 1
ATOM 1652 N N . LYS A 1 211 ? -16.803 20.229 17.682 1.00 96.38 211 LYS A N 1
ATOM 1653 C CA . LYS A 1 211 ? -17.168 20.784 16.360 1.00 96.38 211 LYS A CA 1
ATOM 1654 C C . LYS A 1 211 ? -18.075 19.832 15.573 1.00 96.38 211 LYS A C 1
ATOM 1656 O O . LYS A 1 211 ? -19.003 20.277 14.897 1.00 96.38 211 LYS A O 1
ATOM 1661 N N . LEU A 1 212 ? -17.815 18.529 15.667 1.00 96.12 212 LEU A N 1
ATOM 1662 C CA . LEU A 1 212 ? -18.582 17.482 14.988 1.00 96.12 212 LEU A CA 1
ATOM 1663 C C . LEU A 1 212 ? -19.788 16.984 15.797 1.00 96.12 212 LEU A C 1
ATOM 1665 O O . LEU A 1 212 ? -20.484 16.076 15.342 1.00 96.12 212 LEU A O 1
ATOM 1669 N N . LYS A 1 213 ? -20.055 17.579 16.969 1.00 95.75 213 LYS A N 1
ATOM 1670 C CA . LYS A 1 213 ? -21.133 17.188 17.893 1.00 95.75 213 LYS A CA 1
ATOM 1671 C C . LYS A 1 213 ? -21.057 15.711 18.298 1.00 95.75 213 LYS A C 1
ATOM 1673 O O . LYS A 1 213 ? -22.082 15.055 18.484 1.00 95.75 213 LYS A O 1
ATOM 1678 N N . LEU A 1 214 ? -19.839 15.184 18.412 1.00 94.88 214 LEU A N 1
ATOM 1679 C CA . LEU A 1 214 ? -19.581 13.828 18.882 1.00 94.88 214 LEU A CA 1
ATOM 1680 C C . LEU A 1 214 ? -19.441 13.814 20.409 1.00 94.88 214 LEU A C 1
ATOM 1682 O O . LEU A 1 214 ? -18.951 14.782 20.990 1.00 94.88 214 LEU A O 1
ATOM 1686 N N . PRO A 1 215 ? -19.851 12.727 21.087 1.00 91.38 215 PRO A N 1
ATOM 1687 C CA . PRO A 1 215 ? -19.629 12.606 22.519 1.00 91.38 215 PRO A CA 1
ATOM 1688 C C . PRO A 1 215 ? -18.128 12.611 22.808 1.00 91.38 215 PRO A C 1
ATOM 1690 O O . PRO A 1 215 ? -17.361 11.967 22.104 1.00 91.38 215 PRO A O 1
ATOM 1693 N N . TYR A 1 216 ? -17.706 13.283 23.872 1.00 93.62 216 TYR A N 1
ATOM 1694 C CA . TYR A 1 216 ? -16.318 13.258 24.324 1.00 93.62 216 TYR A CA 1
ATOM 1695 C C . TYR A 1 216 ? -16.130 12.199 25.420 1.00 93.62 216 TYR A C 1
ATOM 1697 O O . TYR A 1 216 ? -16.829 12.218 26.436 1.00 93.62 216 TYR A O 1
ATOM 1705 N N . LYS A 1 217 ? -15.191 11.267 25.220 1.00 93.88 217 LYS A N 1
ATOM 1706 C CA . LYS A 1 217 ? -14.918 10.139 26.131 1.00 93.88 217 LYS A CA 1
ATOM 1707 C C . LYS A 1 217 ? -13.481 10.122 26.646 1.00 93.88 217 LYS A C 1
ATOM 1709 O O . LYS A 1 217 ? -13.264 9.868 27.833 1.00 93.88 217 LYS A O 1
ATOM 1714 N N . ALA A 1 218 ? -12.498 10.413 25.796 1.00 93.12 218 ALA A N 1
ATOM 1715 C CA . ALA A 1 218 ? -11.097 10.466 26.206 1.00 93.12 218 ALA A CA 1
ATOM 1716 C C . ALA A 1 218 ? -10.277 11.437 25.348 1.00 93.12 218 ALA A C 1
ATOM 1718 O O . ALA A 1 218 ? -10.444 11.497 24.131 1.00 93.12 218 ALA A O 1
ATOM 1719 N N . TYR A 1 219 ? -9.355 12.154 25.998 1.00 94.12 219 TYR A N 1
ATOM 1720 C CA . TYR A 1 219 ? -8.392 13.016 25.322 1.00 94.12 219 TYR A CA 1
ATOM 1721 C C . TYR A 1 219 ? -7.275 12.177 24.708 1.00 94.12 219 TYR A C 1
ATOM 1723 O O . TYR A 1 219 ? -6.433 11.645 25.430 1.00 94.12 219 TYR A O 1
ATOM 1731 N N . MET A 1 220 ? -7.264 12.065 23.383 1.00 95.44 220 MET A N 1
ATOM 1732 C CA . MET A 1 220 ? -6.162 11.460 22.629 1.00 95.44 220 MET A CA 1
ATOM 1733 C C . MET A 1 220 ? -5.955 12.258 21.333 1.00 95.44 220 MET A C 1
ATOM 1735 O O . MET A 1 220 ? -6.392 11.831 20.266 1.00 95.44 220 MET A O 1
ATOM 1739 N N . PRO A 1 221 ? -5.321 13.443 21.399 1.00 96.69 221 PRO A N 1
ATOM 1740 C CA . PRO A 1 221 ? -5.258 14.378 20.272 1.00 96.69 221 PRO A CA 1
ATOM 1741 C C . PRO A 1 221 ? -4.449 13.858 19.074 1.00 96.69 221 PRO A C 1
ATOM 1743 O O . PRO A 1 221 ? -4.612 14.353 17.964 1.00 96.69 221 PRO A O 1
ATOM 1746 N N . ALA A 1 222 ? -3.606 12.841 19.282 1.00 96.19 222 ALA A N 1
ATOM 1747 C CA . ALA A 1 222 ? -2.850 12.183 18.220 1.00 96.19 222 ALA A CA 1
ATOM 1748 C C . ALA A 1 222 ? -3.703 11.235 17.348 1.00 96.19 222 ALA A C 1
ATOM 1750 O O . ALA A 1 222 ? -3.233 10.775 16.308 1.00 96.19 222 ALA A O 1
ATOM 1751 N N . VAL A 1 223 ? -4.949 10.920 17.733 1.00 97.38 223 VAL A N 1
ATOM 1752 C CA . VAL A 1 223 ? -5.824 10.057 16.924 1.00 97.38 223 VAL A CA 1
ATOM 1753 C C . VAL A 1 223 ? -6.128 10.735 15.588 1.00 97.38 223 VAL A C 1
ATOM 1755 O O . VAL A 1 223 ? -6.677 11.833 15.543 1.00 97.38 223 VAL A O 1
ATOM 1758 N N . GLY A 1 224 ? -5.790 10.052 14.492 1.00 95.00 224 GLY A N 1
ATOM 1759 C CA . GLY A 1 224 ? -5.915 10.592 13.136 1.00 95.00 224 GLY A CA 1
ATOM 1760 C C . GLY A 1 224 ? -4.741 11.478 12.714 1.00 95.00 224 GLY A C 1
ATOM 1761 O O . GLY A 1 224 ? -4.796 12.071 11.644 1.00 95.00 224 GLY A O 1
ATOM 1762 N N . LYS A 1 225 ? -3.675 11.575 13.510 1.00 94.88 225 LYS A N 1
ATOM 1763 C CA . LYS A 1 225 ? -2.439 12.294 13.171 1.00 94.88 225 LYS A CA 1
ATOM 1764 C C . LYS A 1 225 ? -1.322 11.309 12.821 1.00 94.88 225 LYS A C 1
ATOM 1766 O O . LYS A 1 225 ? -1.478 10.104 13.012 1.00 94.88 225 LYS A O 1
ATOM 1771 N N . TYR A 1 226 ? -0.203 11.836 12.327 1.00 91.94 226 TYR A N 1
ATOM 1772 C CA . TYR A 1 226 ? 1.016 11.076 12.022 1.00 91.94 226 TYR A CA 1
ATOM 1773 C C . TYR A 1 226 ? 0.822 9.940 11.009 1.00 91.94 226 TYR A C 1
ATOM 1775 O O . TYR A 1 226 ? 1.514 8.924 11.075 1.00 91.94 226 TYR A O 1
ATOM 1783 N N . LEU A 1 227 ? -0.104 10.102 10.058 1.00 92.00 227 LEU A N 1
ATOM 1784 C CA . LEU A 1 227 ? -0.246 9.152 8.959 1.00 92.00 227 LEU A CA 1
ATOM 1785 C C . LEU A 1 227 ? 1.045 9.159 8.135 1.00 92.00 227 LEU A C 1
ATOM 1787 O O . LEU A 1 227 ? 1.460 10.200 7.635 1.00 92.00 227 LEU A O 1
ATOM 1791 N N . GLN A 1 228 ? 1.658 7.993 7.987 1.00 89.94 228 GLN A N 1
ATOM 1792 C CA . GLN A 1 228 ? 2.825 7.789 7.137 1.00 89.94 228 GLN A CA 1
ATOM 1793 C C . GLN A 1 228 ? 2.420 6.939 5.945 1.00 89.94 228 GLN A C 1
ATOM 1795 O O . GLN A 1 228 ? 1.615 6.014 6.077 1.00 89.94 228 GLN A O 1
ATOM 1800 N N . MET A 1 229 ? 2.942 7.280 4.773 1.00 86.12 229 MET A N 1
ATOM 1801 C CA . MET A 1 229 ? 2.641 6.579 3.534 1.00 86.12 229 MET A CA 1
ATOM 1802 C C . MET A 1 229 ? 3.879 6.560 2.660 1.00 86.12 229 MET A C 1
ATOM 1804 O O . MET A 1 229 ? 4.513 7.596 2.476 1.00 86.12 229 MET A O 1
ATOM 1808 N N . HIS A 1 230 ? 4.173 5.408 2.067 1.00 89.56 230 HIS A N 1
ATOM 1809 C CA . HIS A 1 230 ? 5.156 5.353 0.999 1.00 89.56 230 HIS A CA 1
ATOM 1810 C C . HIS A 1 230 ? 4.649 6.133 -0.212 1.00 89.56 230 HIS A C 1
ATOM 1812 O O . HIS A 1 230 ? 3.482 6.026 -0.608 1.00 89.56 230 HIS A O 1
ATOM 1818 N N . VAL A 1 231 ? 5.550 6.908 -0.803 1.00 85.50 231 VAL A N 1
ATOM 1819 C CA . VAL A 1 231 ? 5.278 7.759 -1.960 1.00 85.50 231 VAL A CA 1
ATOM 1820 C C . VAL A 1 231 ? 6.057 7.198 -3.135 1.00 85.50 231 VAL A C 1
ATOM 1822 O O . VAL A 1 231 ? 7.274 7.048 -3.042 1.00 85.50 231 VAL A O 1
ATOM 1825 N N . ALA A 1 232 ? 5.357 6.866 -4.218 1.00 88.25 232 ALA A N 1
ATOM 1826 C CA . ALA A 1 232 ? 5.949 6.177 -5.354 1.00 88.25 232 ALA A CA 1
ATOM 1827 C C . ALA A 1 232 ? 5.839 6.999 -6.644 1.00 88.25 232 ALA A C 1
ATOM 1829 O O . ALA A 1 232 ? 4.753 7.449 -7.017 1.00 88.25 232 ALA A O 1
ATOM 1830 N N . LEU A 1 233 ? 6.976 7.181 -7.320 1.00 87.19 233 LEU A N 1
ATOM 1831 C CA . LEU A 1 233 ? 7.112 7.825 -8.622 1.00 87.19 233 LEU A CA 1
ATOM 1832 C C . LEU A 1 233 ? 7.238 6.757 -9.716 1.00 87.19 233 LEU A C 1
ATOM 1834 O O . LEU A 1 233 ? 8.278 6.099 -9.798 1.00 87.19 233 LEU A O 1
ATOM 1838 N N . PRO A 1 234 ? 6.216 6.592 -10.572 1.00 89.31 234 PRO A N 1
ATOM 1839 C CA . PRO A 1 234 ? 6.324 5.747 -11.750 1.00 89.31 234 PRO A CA 1
ATOM 1840 C C . PRO A 1 234 ? 7.108 6.475 -12.848 1.00 89.31 234 PRO A C 1
ATOM 1842 O O . PRO A 1 234 ? 6.746 7.572 -13.277 1.00 89.31 234 PRO A O 1
ATOM 1845 N N . ILE A 1 235 ? 8.176 5.843 -13.322 1.00 89.94 235 ILE A N 1
ATOM 1846 C CA . ILE A 1 235 ? 9.026 6.320 -14.411 1.00 89.94 235 ILE A CA 1
ATOM 1847 C C . ILE A 1 235 ? 8.934 5.315 -15.555 1.00 89.94 235 ILE A C 1
ATOM 1849 O O . ILE A 1 235 ? 9.251 4.143 -15.373 1.00 89.94 235 ILE A O 1
ATOM 1853 N N . TYR A 1 236 ? 8.509 5.773 -16.731 1.00 91.50 236 TYR A N 1
ATOM 1854 C CA . TYR A 1 236 ? 8.305 4.920 -17.900 1.00 91.50 236 TYR A CA 1
ATOM 1855 C C . TYR A 1 236 ? 9.453 5.072 -18.901 1.00 91.50 236 TYR A C 1
ATOM 1857 O O . TYR A 1 236 ? 9.818 6.186 -19.288 1.00 91.50 236 TYR A O 1
ATOM 1865 N N . VAL A 1 237 ? 9.993 3.937 -19.333 1.00 91.81 237 VAL A N 1
ATOM 1866 C CA . VAL A 1 237 ? 11.085 3.823 -20.301 1.00 91.81 237 VAL A CA 1
ATOM 1867 C C . VAL A 1 237 ? 10.624 2.913 -21.436 1.00 91.81 237 VAL A C 1
ATOM 1869 O O . VAL A 1 237 ? 10.194 1.783 -21.204 1.00 91.81 237 VAL A O 1
ATOM 1872 N N . SER A 1 238 ? 10.688 3.414 -22.665 1.00 91.06 238 SER A N 1
ATOM 1873 C CA . SER A 1 238 ? 10.439 2.641 -23.883 1.00 91.06 238 SER A CA 1
ATOM 1874 C C . SER A 1 238 ? 11.681 1.824 -24.218 1.00 91.06 238 SER A C 1
ATOM 1876 O O . SER A 1 238 ? 12.793 2.325 -24.089 1.00 91.06 238 SER A O 1
ATOM 1878 N N . LEU A 1 239 ? 11.501 0.595 -24.689 1.00 88.12 239 LEU A N 1
ATOM 1879 C CA . LEU A 1 239 ? 12.589 -0.261 -25.169 1.00 88.12 239 LEU A CA 1
ATOM 1880 C C . LEU A 1 239 ? 12.427 -0.498 -26.672 1.00 88.12 239 LEU A C 1
ATOM 1882 O O . LEU A 1 239 ? 11.308 -0.483 -27.186 1.00 88.12 239 LEU A O 1
ATOM 1886 N N . ASN A 1 240 ? 13.519 -0.718 -27.400 1.00 81.25 240 ASN A N 1
ATOM 1887 C CA . ASN A 1 240 ? 13.433 -0.941 -28.840 1.00 81.25 240 ASN A CA 1
ATOM 1888 C C . ASN A 1 240 ? 12.924 -2.357 -29.168 1.00 81.25 240 ASN A C 1
ATOM 1890 O O . ASN A 1 240 ? 13.336 -3.353 -28.571 1.00 81.25 240 ASN A O 1
ATOM 1894 N N . ARG A 1 241 ? 12.056 -2.444 -30.180 1.00 66.00 241 ARG A N 1
ATOM 1895 C CA . ARG A 1 241 ? 11.481 -3.676 -30.737 1.00 66.00 241 ARG A CA 1
ATOM 1896 C C . ARG A 1 241 ? 12.521 -4.685 -31.249 1.00 66.00 241 ARG A C 1
ATOM 1898 O O . ARG A 1 241 ? 12.202 -5.864 -31.341 1.00 66.00 241 ARG A O 1
ATOM 1905 N N . THR A 1 242 ? 13.735 -4.246 -31.591 1.00 60.22 242 THR A N 1
ATOM 1906 C CA . THR A 1 242 ? 14.835 -5.120 -32.054 1.00 60.22 242 THR A CA 1
ATOM 1907 C C . THR A 1 242 ? 15.747 -5.620 -30.933 1.00 60.22 242 THR A C 1
ATOM 1909 O O . THR A 1 242 ? 16.805 -6.175 -31.223 1.00 60.22 242 THR A O 1
ATOM 1912 N N . CYS A 1 243 ? 15.375 -5.405 -29.670 1.00 56.81 243 CYS A N 1
ATOM 1913 C CA . CYS A 1 243 ? 16.075 -5.954 -28.513 1.00 56.81 243 CYS A CA 1
ATOM 1914 C C . CYS A 1 243 ? 16.260 -7.485 -28.681 1.00 56.81 243 CYS A C 1
ATOM 1916 O O . CYS A 1 243 ? 15.266 -8.209 -28.729 1.00 56.81 243 CYS A O 1
ATOM 1918 N N . PRO A 1 244 ? 17.503 -8.003 -28.774 1.00 47.47 244 PRO A N 1
ATOM 1919 C CA . PRO A 1 244 ? 17.770 -9.413 -29.095 1.00 47.47 244 PRO A CA 1
ATOM 1920 C C . PRO A 1 244 ? 17.239 -10.413 -28.059 1.00 47.47 244 PRO A C 1
ATOM 1922 O O . PRO A 1 244 ? 17.046 -11.583 -28.374 1.00 47.47 244 PRO A O 1
ATOM 1925 N N . THR A 1 245 ? 17.028 -9.954 -26.823 1.00 48.00 245 THR A N 1
ATOM 1926 C CA . THR A 1 245 ? 16.474 -10.723 -25.696 1.00 48.00 245 THR A CA 1
ATOM 1927 C C . THR A 1 245 ? 14.981 -10.484 -25.487 1.00 48.00 245 THR A C 1
ATOM 1929 O O . THR A 1 245 ? 14.344 -11.199 -24.715 1.00 48.00 245 THR A O 1
ATOM 1932 N N . CYS A 1 246 ? 14.412 -9.493 -26.169 1.00 52.16 246 CYS A N 1
ATOM 1933 C CA . CYS A 1 246 ? 12.996 -9.201 -26.137 1.00 52.16 246 CYS A CA 1
ATOM 1934 C C . CYS A 1 246 ? 12.379 -9.914 -27.335 1.00 52.16 246 CYS A C 1
ATOM 1936 O O . CYS A 1 246 ? 12.348 -9.378 -28.443 1.00 52.16 246 CYS A O 1
ATOM 1938 N N . GLU A 1 247 ? 11.873 -11.131 -27.139 1.00 52.03 247 GLU A N 1
ATOM 1939 C CA . GLU A 1 247 ? 10.892 -11.634 -28.094 1.00 52.03 247 GLU A CA 1
ATOM 1940 C C . GLU A 1 247 ? 9.787 -10.569 -28.209 1.00 52.03 247 GLU A C 1
ATOM 1942 O O . GLU A 1 247 ? 9.349 -10.043 -27.177 1.00 52.03 247 GLU A O 1
ATOM 1947 N N . PRO A 1 248 ? 9.346 -10.181 -29.421 1.00 54.97 248 PRO A N 1
ATOM 1948 C CA . PRO A 1 248 ? 8.159 -9.358 -29.571 1.00 54.97 248 PRO A CA 1
ATOM 1949 C C . PRO A 1 248 ? 6.967 -10.221 -29.153 1.00 54.97 248 PRO A C 1
ATOM 1951 O O . PRO A 1 248 ? 6.247 -10.768 -29.985 1.00 54.97 248 PRO A O 1
ATOM 1954 N N . GLU A 1 249 ? 6.792 -10.389 -27.845 1.00 61.12 249 GLU A N 1
ATOM 1955 C CA . GLU A 1 249 ? 5.707 -11.135 -27.235 1.00 61.12 249 GLU A CA 1
ATOM 1956 C C . GLU A 1 249 ? 4.448 -10.279 -27.327 1.00 61.12 249 GLU A C 1
ATOM 1958 O O . GLU A 1 249 ? 3.966 -9.728 -26.340 1.00 61.12 249 GLU A O 1
ATOM 1963 N N . VAL A 1 250 ? 3.941 -10.123 -28.547 1.00 65.62 250 VAL A N 1
ATOM 1964 C CA . VAL A 1 250 ? 2.651 -9.493 -28.797 1.00 65.62 250 VAL A CA 1
ATOM 1965 C C . VAL A 1 250 ? 1.597 -10.331 -28.091 1.00 65.62 250 VAL A C 1
ATOM 1967 O O . VAL A 1 250 ? 1.541 -11.556 -28.248 1.00 65.62 250 VAL A O 1
ATOM 1970 N N . TYR A 1 251 ? 0.761 -9.673 -27.298 1.00 68.62 251 TYR A N 1
ATOM 1971 C CA . TYR A 1 251 ? -0.352 -10.347 -26.657 1.00 68.62 251 TYR A CA 1
ATOM 1972 C C . TYR A 1 251 ? -1.304 -10.921 -27.721 1.00 68.62 251 TYR A C 1
ATOM 1974 O O . TYR A 1 251 ? -1.803 -10.198 -28.580 1.00 68.62 251 TYR A O 1
ATOM 1982 N N . ASN A 1 252 ? -1.579 -12.226 -27.660 1.00 72.94 252 ASN A N 1
ATOM 1983 C CA . ASN A 1 252 ? -2.522 -12.897 -28.559 1.00 72.94 252 ASN A CA 1
ATOM 1984 C C . ASN A 1 252 ? -3.553 -13.696 -27.745 1.00 72.94 252 ASN A C 1
ATOM 1986 O O . ASN A 1 252 ? -3.209 -14.319 -26.741 1.00 72.94 252 ASN A O 1
ATOM 1990 N N . GLU A 1 253 ? -4.810 -13.748 -28.186 1.00 77.69 253 GLU A N 1
ATOM 1991 C CA . GLU A 1 253 ? -5.890 -14.477 -27.501 1.00 77.69 253 GLU A CA 1
ATOM 1992 C C . GLU A 1 253 ? -5.561 -15.960 -27.281 1.00 77.69 253 GLU A C 1
ATOM 1994 O O . GLU A 1 253 ? -5.918 -16.534 -26.255 1.00 77.69 253 GLU A O 1
ATOM 1999 N N . THR A 1 254 ? -4.794 -16.578 -28.185 1.00 83.12 254 THR A N 1
ATOM 2000 C CA . THR A 1 254 ? -4.337 -17.968 -28.004 1.00 83.12 254 THR A CA 1
ATOM 2001 C C . THR A 1 254 ? -3.452 -18.124 -26.763 1.00 83.12 254 THR A C 1
ATOM 2003 O O . THR A 1 254 ? -3.613 -19.086 -26.011 1.00 83.12 254 THR A O 1
ATOM 2006 N N . THR A 1 255 ? -2.568 -17.152 -26.505 1.00 77.94 255 THR A N 1
ATOM 2007 C CA . THR A 1 255 ? -1.702 -17.163 -25.314 1.00 77.94 255 THR A CA 1
ATOM 2008 C C . THR A 1 255 ? -2.517 -17.018 -24.033 1.00 77.94 255 THR A C 1
ATOM 2010 O O . THR A 1 255 ? -2.228 -17.696 -23.055 1.00 77.94 255 THR A O 1
ATOM 2013 N N . LEU A 1 256 ? -3.617 -16.252 -24.062 1.00 83.25 256 LEU A N 1
ATOM 2014 C CA . LEU A 1 256 ? -4.525 -16.150 -22.921 1.00 83.25 256 LEU A CA 1
ATOM 2015 C C . LEU A 1 256 ? -5.127 -17.505 -22.546 1.00 83.25 256 LEU A C 1
ATOM 2017 O O . LEU A 1 256 ? -5.164 -17.856 -21.366 1.00 83.25 256 LEU A O 1
ATOM 2021 N N . TYR A 1 257 ? -5.626 -18.261 -23.524 1.00 88.69 257 TYR A N 1
ATOM 2022 C CA . TYR A 1 257 ? -6.199 -19.576 -23.245 1.00 88.69 257 TYR A CA 1
ATOM 2023 C C . TYR A 1 257 ? -5.144 -20.528 -22.678 1.00 88.69 257 TYR A C 1
ATOM 2025 O O . TYR A 1 257 ? -5.419 -21.205 -21.689 1.00 88.69 257 TYR A O 1
ATOM 2033 N N . GLN A 1 258 ? -3.936 -20.533 -23.246 1.00 88.00 258 GLN A N 1
ATOM 2034 C CA . GLN A 1 258 ? -2.820 -21.344 -22.751 1.00 88.00 258 GLN A CA 1
ATOM 2035 C C . GLN A 1 258 ? -2.455 -20.987 -21.304 1.00 88.00 258 GLN A C 1
ATOM 2037 O O . GLN A 1 258 ? -2.501 -21.871 -20.448 1.00 88.00 258 GLN A O 1
ATOM 2042 N N . ASP A 1 259 ? -2.227 -19.703 -21.011 1.00 87.12 259 ASP A N 1
ATOM 2043 C CA . ASP A 1 259 ? -1.937 -19.201 -19.660 1.00 87.12 259 ASP A CA 1
ATOM 2044 C C . ASP A 1 259 ? -3.069 -19.559 -18.674 1.00 87.12 259 ASP A C 1
ATOM 2046 O O . ASP A 1 259 ? -2.829 -19.933 -17.523 1.00 87.12 259 ASP A O 1
ATOM 2050 N N . THR A 1 260 ? -4.327 -19.496 -19.131 1.00 91.31 260 THR A N 1
ATOM 2051 C CA . THR A 1 260 ? -5.506 -19.866 -18.329 1.00 91.31 260 THR A CA 1
ATOM 2052 C C . THR A 1 260 ? -5.499 -21.347 -17.967 1.00 91.31 260 THR A C 1
ATOM 2054 O O . THR A 1 260 ? -5.683 -21.695 -16.798 1.00 91.31 260 THR A O 1
ATOM 2057 N N . PHE A 1 261 ? -5.297 -22.232 -18.945 1.00 93.75 261 PHE A N 1
ATOM 2058 C CA . PHE A 1 261 ? -5.276 -23.674 -18.702 1.00 93.75 261 PHE A CA 1
ATOM 2059 C C . PHE A 1 261 ? -4.072 -24.089 -17.858 1.00 93.75 261 PHE A C 1
ATOM 2061 O O . PHE A 1 261 ? -4.235 -24.898 -16.942 1.00 93.75 261 PHE A O 1
ATOM 2068 N N . GLU A 1 262 ? -2.896 -23.512 -18.106 1.00 91.75 262 GLU A N 1
ATOM 2069 C CA . GLU A 1 262 ? -1.698 -23.764 -17.304 1.00 91.75 262 GLU A CA 1
ATOM 2070 C C . GLU A 1 262 ? -1.931 -23.390 -15.831 1.00 91.75 262 GLU A C 1
ATOM 2072 O O . GLU A 1 262 ? -1.657 -24.184 -14.926 1.00 91.75 262 GLU A O 1
ATOM 2077 N N . TYR A 1 263 ? -2.557 -22.242 -15.570 1.00 93.25 263 TYR A N 1
ATOM 2078 C CA . TYR A 1 263 ? -2.864 -21.817 -14.207 1.00 93.25 263 TYR A CA 1
ATOM 2079 C C . TYR A 1 263 ? -3.946 -22.659 -13.525 1.00 93.25 263 TYR A C 1
ATOM 2081 O O . TYR A 1 263 ? -3.808 -23.046 -12.359 1.00 93.25 263 TYR A O 1
ATOM 2089 N N . ILE A 1 264 ? -5.053 -22.938 -14.220 1.00 94.12 264 ILE A N 1
ATOM 2090 C CA . ILE A 1 264 ? -6.177 -23.674 -13.629 1.00 94.12 264 ILE A CA 1
ATOM 2091 C C . ILE A 1 264 ? -5.782 -25.122 -13.334 1.00 94.12 264 ILE A C 1
ATOM 2093 O O . ILE A 1 264 ? -6.127 -25.626 -12.264 1.00 94.12 264 ILE A O 1
ATOM 2097 N N . LEU A 1 265 ? -5.065 -25.775 -14.254 1.00 93.94 265 LEU A N 1
ATOM 2098 C CA . LEU A 1 265 ? -4.735 -27.197 -14.153 1.00 93.94 265 LEU A CA 1
ATOM 2099 C C . LEU A 1 265 ? -3.443 -27.458 -13.379 1.00 93.94 265 LEU A C 1
ATOM 2101 O O . LEU A 1 265 ? -3.362 -28.456 -12.667 1.00 93.94 265 LEU A O 1
ATOM 2105 N N . GLN A 1 266 ? -2.434 -26.595 -13.524 1.00 91.19 266 GLN A N 1
ATOM 2106 C CA . GLN A 1 266 ? -1.086 -26.852 -13.000 1.00 91.19 266 GLN A CA 1
ATOM 2107 C C . GLN A 1 266 ? -0.634 -25.847 -11.946 1.00 91.19 266 GLN A C 1
ATOM 2109 O O . GLN A 1 266 ? 0.382 -26.089 -11.299 1.00 91.19 266 GLN A O 1
ATOM 2114 N N . ARG A 1 267 ? -1.365 -24.736 -11.771 1.00 90.88 267 ARG A N 1
ATOM 2115 C CA . ARG A 1 267 ? -0.949 -23.603 -10.931 1.00 90.88 267 ARG A CA 1
ATOM 2116 C C . ARG A 1 267 ? 0.430 -23.058 -11.314 1.00 90.88 267 ARG A C 1
ATOM 2118 O O . ARG A 1 267 ? 1.264 -22.769 -10.460 1.00 90.88 267 ARG A O 1
ATOM 2125 N N . LYS A 1 268 ? 0.656 -22.946 -12.620 1.00 87.50 268 LYS A N 1
ATOM 2126 C CA . LYS A 1 268 ? 1.874 -22.410 -13.235 1.00 87.50 268 LYS A CA 1
ATOM 2127 C C . LYS A 1 268 ? 1.512 -21.357 -14.281 1.00 87.50 268 LYS A C 1
ATOM 2129 O O . LYS A 1 268 ? 0.336 -21.034 -14.459 1.00 87.50 268 LYS A O 1
ATOM 2134 N N . GLY A 1 269 ? 2.527 -20.831 -14.952 1.00 85.88 269 GLY A N 1
ATOM 2135 C CA . GLY A 1 269 ? 2.362 -19.849 -16.013 1.00 85.88 269 GLY A CA 1
ATOM 2136 C C . GLY A 1 269 ? 2.084 -18.445 -15.488 1.00 85.88 269 GLY A C 1
ATOM 2137 O O . GLY A 1 269 ? 2.155 -18.154 -14.294 1.00 85.88 269 GLY A O 1
ATOM 2138 N N . ARG A 1 270 ? 1.755 -17.538 -16.404 1.00 82.31 270 ARG A N 1
ATOM 2139 C CA . ARG A 1 270 ? 1.759 -16.090 -16.136 1.00 82.31 270 ARG A CA 1
ATOM 2140 C C . ARG A 1 270 ? 0.778 -15.632 -15.064 1.00 82.31 270 ARG A C 1
ATOM 2142 O O . ARG A 1 270 ? 1.013 -14.616 -14.422 1.00 82.31 270 ARG A O 1
ATOM 2149 N N . PHE A 1 271 ? -0.301 -16.370 -14.821 1.00 87.81 271 PHE A N 1
ATOM 2150 C CA . PHE A 1 271 ? -1.280 -16.005 -13.792 1.00 87.81 271 PHE A CA 1
ATOM 2151 C C . PHE A 1 271 ? -0.843 -16.299 -12.354 1.00 87.81 271 PHE A C 1
ATOM 2153 O O . PHE A 1 271 ? -1.546 -15.903 -11.424 1.00 87.81 271 PHE A O 1
ATOM 2160 N N . THR A 1 272 ? 0.312 -16.937 -12.145 1.00 88.12 272 THR A N 1
ATOM 2161 C CA . THR A 1 272 ? 0.944 -16.982 -10.817 1.00 88.12 272 THR A CA 1
ATOM 2162 C C . THR A 1 272 ? 1.749 -15.715 -10.512 1.00 88.12 272 THR A C 1
ATOM 2164 O O . THR A 1 272 ? 2.148 -15.514 -9.369 1.00 88.12 272 THR A O 1
ATOM 2167 N N . HIS A 1 273 ? 2.019 -14.875 -11.518 1.00 83.19 273 HIS A N 1
ATOM 2168 C CA . HIS A 1 273 ? 2.798 -13.644 -11.395 1.00 83.19 273 HIS A CA 1
ATOM 2169 C C . HIS A 1 273 ? 1.909 -12.448 -11.019 1.00 83.19 273 HIS A C 1
ATOM 2171 O O . HIS A 1 273 ? 0.724 -12.395 -11.351 1.00 83.19 273 HIS A O 1
ATOM 2177 N N . THR A 1 274 ? 2.485 -11.463 -10.331 1.00 81.88 274 THR A N 1
ATOM 2178 C CA . THR A 1 274 ? 1.769 -10.280 -9.816 1.00 81.88 274 THR A CA 1
ATOM 2179 C C . THR A 1 274 ? 1.847 -9.075 -10.753 1.00 81.88 274 THR A C 1
ATOM 2181 O O . THR A 1 274 ? 1.198 -8.063 -10.502 1.00 81.88 274 THR A O 1
ATOM 2184 N N . GLY A 1 275 ? 2.640 -9.179 -11.823 1.00 81.44 275 GLY A N 1
ATOM 2185 C CA . GLY A 1 275 ? 2.976 -8.081 -12.731 1.00 81.44 275 GLY A CA 1
ATOM 2186 C C . GLY A 1 275 ? 4.198 -7.277 -12.283 1.00 81.44 275 GLY A C 1
ATOM 2187 O O . GLY A 1 275 ? 4.796 -6.597 -13.110 1.00 81.44 275 GLY A O 1
ATOM 2188 N N . VAL A 1 276 ? 4.602 -7.386 -11.013 1.00 85.69 276 VAL A N 1
ATOM 2189 C CA . VAL A 1 276 ? 5.840 -6.793 -10.492 1.00 85.69 276 VAL A CA 1
ATOM 2190 C C . VAL A 1 276 ? 6.977 -7.786 -10.687 1.00 85.69 276 VAL A C 1
ATOM 2192 O O . VAL A 1 276 ? 6.873 -8.919 -10.234 1.00 85.69 276 VAL A O 1
ATOM 2195 N N . ASN A 1 277 ? 8.066 -7.355 -11.317 1.00 85.44 277 ASN A N 1
ATOM 2196 C CA . ASN A 1 277 ? 9.229 -8.192 -11.581 1.00 85.44 277 ASN A CA 1
ATOM 2197 C C . ASN A 1 277 ? 9.853 -8.715 -10.278 1.00 85.44 277 ASN A C 1
ATOM 2199 O O . ASN A 1 277 ? 9.903 -7.998 -9.279 1.00 85.44 277 ASN A O 1
ATOM 2203 N N . ASN A 1 278 ? 10.382 -9.938 -10.310 1.00 85.31 278 ASN A N 1
ATOM 2204 C CA . ASN A 1 278 ? 10.732 -10.783 -9.160 1.00 85.31 278 ASN A CA 1
ATOM 2205 C C . ASN A 1 278 ? 11.899 -10.301 -8.280 1.00 85.31 278 ASN A C 1
ATOM 2207 O O . ASN A 1 278 ? 12.458 -11.091 -7.520 1.00 85.31 278 ASN A O 1
ATOM 2211 N N . PHE A 1 279 ? 12.300 -9.035 -8.359 1.00 88.19 279 PHE A N 1
ATOM 2212 C CA . PHE A 1 279 ? 13.285 -8.444 -7.461 1.00 88.19 279 PHE A CA 1
ATOM 2213 C C . PHE A 1 279 ? 12.967 -6.978 -7.159 1.00 88.19 279 PHE A C 1
ATOM 2215 O O . PHE A 1 279 ? 12.202 -6.322 -7.860 1.00 88.19 279 PHE A O 1
ATOM 2222 N N . VAL A 1 280 ? 13.563 -6.471 -6.085 1.00 91.25 280 VAL A N 1
ATOM 2223 C CA . VAL A 1 280 ? 13.532 -5.061 -5.692 1.00 91.25 280 VAL A CA 1
ATOM 2224 C C . VAL A 1 280 ? 14.967 -4.586 -5.557 1.00 91.25 280 VAL A C 1
ATOM 2226 O O . VAL A 1 280 ? 15.819 -5.319 -5.054 1.00 91.25 280 VAL A O 1
ATOM 2229 N N . ASN A 1 281 ? 15.248 -3.360 -5.992 1.00 93.94 281 ASN A N 1
ATOM 2230 C CA . ASN A 1 281 ? 16.552 -2.743 -5.782 1.00 93.94 281 ASN A CA 1
ATOM 2231 C C . ASN A 1 281 ? 16.464 -1.647 -4.714 1.00 93.94 281 ASN A C 1
ATOM 2233 O O . ASN A 1 281 ? 15.788 -0.636 -4.913 1.00 93.94 281 ASN A O 1
ATOM 2237 N N . TYR A 1 282 ? 17.164 -1.844 -3.601 1.00 93.88 282 TYR A N 1
ATOM 2238 C CA . TYR A 1 282 ? 17.255 -0.895 -2.495 1.00 93.88 282 TYR A CA 1
ATOM 2239 C C . TYR A 1 282 ? 18.471 0.008 -2.662 1.00 93.88 282 TYR A C 1
ATOM 2241 O O . TYR A 1 282 ? 19.593 -0.476 -2.831 1.00 93.88 282 TYR A O 1
ATOM 2249 N N . ILE A 1 283 ? 18.255 1.322 -2.615 1.00 92.25 283 ILE A N 1
ATOM 2250 C CA . ILE A 1 283 ? 19.314 2.315 -2.816 1.00 92.25 283 ILE A CA 1
ATOM 2251 C C . ILE A 1 283 ? 19.311 3.358 -1.708 1.00 92.25 283 ILE A C 1
ATOM 2253 O O . ILE A 1 283 ? 18.287 3.659 -1.095 1.00 92.25 283 ILE A O 1
ATOM 2257 N N . LEU A 1 284 ? 20.492 3.930 -1.501 1.00 91.25 284 LEU A N 1
ATOM 2258 C CA . LEU A 1 284 ? 20.718 5.081 -0.649 1.00 91.25 284 LEU A CA 1
ATOM 2259 C C . LEU A 1 284 ? 21.282 6.208 -1.513 1.00 91.25 284 LEU A C 1
ATOM 2261 O O . LEU A 1 284 ? 22.390 6.100 -2.038 1.00 91.25 284 LEU A O 1
ATOM 2265 N N . THR A 1 285 ? 20.505 7.275 -1.693 1.00 80.00 285 THR A N 1
ATOM 2266 C CA . THR A 1 285 ? 20.842 8.365 -2.627 1.00 80.00 285 THR A CA 1
ATOM 2267 C C . THR A 1 285 ? 21.416 9.623 -1.969 1.00 80.00 285 THR A C 1
ATOM 2269 O O . THR A 1 285 ? 21.958 10.475 -2.670 1.00 80.00 285 THR A O 1
ATOM 2272 N N . LYS A 1 286 ? 21.379 9.729 -0.632 1.00 70.81 286 LYS A N 1
ATOM 2273 C CA . LYS A 1 286 ? 22.003 10.814 0.149 1.00 70.81 286 LYS A CA 1
ATOM 2274 C C . LYS A 1 286 ? 22.999 10.238 1.163 1.00 70.81 286 LYS A C 1
ATOM 2276 O O . LYS A 1 286 ? 22.751 9.198 1.761 1.00 70.81 286 LYS A O 1
ATOM 2281 N N . LYS A 1 287 ? 24.123 10.926 1.401 1.00 60.62 287 LYS A N 1
ATOM 2282 C CA . LYS A 1 287 ? 25.123 10.542 2.416 1.00 60.62 287 LYS A CA 1
ATOM 2283 C C . LYS A 1 287 ? 24.670 11.033 3.798 1.00 60.62 287 LYS A C 1
ATOM 2285 O O . LYS A 1 287 ? 25.229 11.973 4.346 1.00 60.62 287 LYS A O 1
ATOM 2290 N N . THR A 1 288 ? 23.618 10.422 4.328 1.00 60.06 288 THR A N 1
ATOM 2291 C CA . THR A 1 288 ? 22.918 10.799 5.573 1.00 60.06 288 THR A CA 1
ATOM 2292 C C . THR A 1 288 ? 23.577 10.252 6.843 1.00 60.06 288 THR A C 1
ATOM 2294 O O . THR A 1 288 ? 23.008 10.340 7.923 1.00 60.06 288 THR A O 1
ATOM 2297 N N . GLY A 1 289 ? 24.771 9.659 6.733 1.00 66.00 289 GLY A N 1
ATOM 2298 C CA . GLY A 1 289 ? 25.438 8.988 7.854 1.00 66.00 289 GLY A CA 1
ATOM 2299 C C . GLY A 1 289 ? 24.829 7.630 8.226 1.00 66.00 289 GLY A C 1
ATOM 2300 O O . GLY A 1 289 ? 25.362 6.968 9.108 1.00 66.00 289 GLY A O 1
ATOM 2301 N N . THR A 1 290 ? 23.772 7.192 7.533 1.00 76.44 290 THR A N 1
ATOM 2302 C CA . THR A 1 290 ? 23.188 5.849 7.654 1.00 76.44 290 THR A CA 1
ATOM 2303 C C . THR A 1 290 ? 23.615 4.943 6.496 1.00 76.44 290 THR A C 1
ATOM 2305 O O . THR A 1 290 ? 24.076 5.406 5.451 1.00 76.44 290 THR A O 1
ATOM 2308 N N . THR A 1 291 ? 23.480 3.636 6.701 1.00 78.56 291 THR A N 1
ATOM 2309 C CA . THR A 1 291 ? 23.614 2.584 5.683 1.00 78.56 291 THR A CA 1
ATOM 2310 C C . THR A 1 291 ? 22.259 2.027 5.242 1.00 78.56 291 THR A C 1
ATOM 2312 O O . THR A 1 291 ? 22.210 1.108 4.424 1.00 78.56 291 THR A O 1
ATOM 2315 N N . LEU A 1 292 ? 21.156 2.545 5.784 1.00 86.69 292 LEU A N 1
ATOM 2316 C CA . LEU A 1 292 ? 19.808 2.101 5.447 1.00 86.69 292 LEU A CA 1
ATOM 2317 C C . LEU A 1 292 ? 19.376 2.664 4.089 1.00 86.69 292 LEU A C 1
ATOM 2319 O O . LEU A 1 292 ? 19.708 3.808 3.768 1.00 86.69 292 LEU A O 1
ATOM 2323 N N . PRO A 1 293 ? 18.658 1.883 3.266 1.00 90.88 293 PRO A N 1
ATOM 2324 C CA . PRO A 1 293 ? 18.092 2.395 2.032 1.00 90.88 293 PRO A CA 1
ATOM 2325 C C . PRO A 1 293 ? 17.035 3.443 2.351 1.00 90.88 293 PRO A C 1
ATOM 2327 O O . PRO A 1 293 ? 16.246 3.256 3.263 1.00 90.88 293 PRO A O 1
ATOM 2330 N N . ASN A 1 294 ? 16.983 4.512 1.563 1.00 91.75 294 ASN A N 1
ATOM 2331 C CA . ASN A 1 294 ? 15.910 5.508 1.635 1.00 91.75 294 ASN A CA 1
ATOM 2332 C C . ASN A 1 294 ? 14.935 5.388 0.452 1.00 91.75 294 ASN A C 1
ATOM 2334 O O . ASN A 1 294 ? 13.866 6.001 0.447 1.00 91.75 294 ASN A O 1
ATOM 2338 N N . LEU A 1 295 ? 15.281 4.567 -0.541 1.00 94.06 295 LEU A N 1
ATOM 2339 C CA . LEU A 1 295 ? 14.464 4.287 -1.709 1.00 94.06 295 LEU A CA 1
ATOM 2340 C C . LEU A 1 295 ? 14.447 2.791 -2.016 1.00 94.06 295 LEU A C 1
ATOM 2342 O O . LEU A 1 295 ? 15.458 2.093 -1.898 1.00 94.06 295 LEU A O 1
ATOM 2346 N N . SER A 1 296 ? 13.307 2.331 -2.518 1.00 94.38 296 SER A N 1
ATOM 2347 C CA . SER A 1 296 ? 13.183 1.048 -3.206 1.00 94.38 296 SER A CA 1
ATOM 2348 C C . SER A 1 296 ? 12.735 1.272 -4.645 1.00 94.38 296 SER A C 1
ATOM 2350 O O . SER A 1 296 ? 11.946 2.174 -4.928 1.00 94.38 296 SER A O 1
ATOM 2352 N N . VAL A 1 297 ? 13.251 0.467 -5.569 1.00 95.19 297 VAL A N 1
ATOM 2353 C CA . VAL A 1 297 ? 12.831 0.478 -6.971 1.00 95.19 297 VAL A CA 1
ATOM 2354 C C . VAL A 1 297 ? 12.234 -0.878 -7.302 1.00 95.19 297 VAL A C 1
ATOM 2356 O O . VAL A 1 297 ? 12.937 -1.889 -7.262 1.00 95.19 297 VAL A O 1
ATOM 2359 N N . GLN A 1 298 ? 10.941 -0.870 -7.611 1.00 93.75 298 GLN A N 1
ATOM 2360 C CA . GLN A 1 298 ? 10.206 -2.018 -8.143 1.00 93.75 298 GLN A CA 1
ATOM 2361 C C . GLN A 1 298 ? 9.986 -1.826 -9.642 1.00 93.75 298 GLN A C 1
ATOM 2363 O O . GLN A 1 298 ? 10.024 -0.696 -10.134 1.00 93.75 298 GLN A O 1
ATOM 2368 N N . HIS A 1 299 ? 9.733 -2.908 -10.369 1.00 92.31 299 HIS A N 1
ATOM 2369 C CA . HIS A 1 299 ? 9.663 -2.869 -11.829 1.00 92.31 299 HIS A CA 1
ATOM 2370 C C . HIS A 1 299 ? 8.414 -3.561 -12.329 1.00 92.31 299 HIS A C 1
ATOM 2372 O O . HIS A 1 299 ? 8.019 -4.586 -11.784 1.00 92.31 299 HIS A O 1
ATOM 2378 N N . MET A 1 300 ? 7.828 -3.036 -13.395 1.00 90.94 300 MET A N 1
ATOM 2379 C CA . MET A 1 300 ? 6.824 -3.745 -14.181 1.00 90.94 300 MET A CA 1
ATOM 2380 C C . MET A 1 300 ? 7.231 -3.687 -15.644 1.00 90.94 300 MET A C 1
AT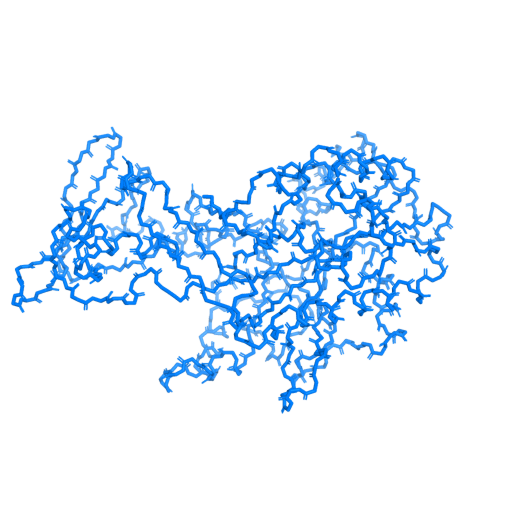OM 2382 O O . MET A 1 300 ? 7.547 -2.611 -16.159 1.00 90.94 300 MET A O 1
ATOM 2386 N N . TYR A 1 301 ? 7.226 -4.839 -16.299 1.00 89.00 301 TYR A N 1
ATOM 2387 C CA . TYR A 1 301 ? 7.471 -4.941 -17.726 1.00 89.00 301 TYR A CA 1
ATOM 2388 C C . TYR A 1 301 ? 6.140 -5.077 -18.459 1.00 89.00 301 TYR A C 1
ATOM 2390 O O . TYR A 1 301 ? 5.289 -5.881 -18.088 1.00 89.00 301 TYR A O 1
ATOM 2398 N N . PHE A 1 302 ? 5.961 -4.276 -19.503 1.00 88.56 302 PHE A N 1
ATOM 2399 C CA . PHE A 1 302 ? 4.805 -4.333 -20.383 1.00 88.56 302 PHE A CA 1
ATOM 2400 C C . PHE A 1 302 ? 5.277 -4.686 -21.782 1.00 88.56 302 PHE A C 1
ATOM 2402 O O . PHE A 1 302 ? 6.113 -3.995 -22.375 1.00 88.56 302 PHE A O 1
ATOM 2409 N N . ARG A 1 303 ? 4.708 -5.754 -22.325 1.00 85.44 303 ARG A N 1
ATOM 2410 C CA . ARG A 1 303 ? 4.969 -6.192 -23.698 1.00 85.44 303 ARG A CA 1
ATOM 2411 C C . ARG A 1 303 ? 4.292 -5.267 -24.703 1.00 85.44 303 ARG A C 1
ATOM 2413 O O . ARG A 1 303 ? 3.548 -4.365 -24.331 1.00 85.44 303 ARG A O 1
ATOM 2420 N N . ILE A 1 304 ? 4.534 -5.496 -25.989 1.00 87.00 304 ILE A N 1
ATOM 2421 C CA . ILE A 1 304 ? 3.806 -4.784 -27.042 1.00 87.00 304 ILE A CA 1
ATOM 2422 C C . ILE A 1 304 ? 2.317 -5.151 -26.959 1.00 87.00 304 ILE A C 1
ATOM 2424 O O . ILE A 1 304 ? 1.973 -6.333 -26.929 1.00 87.00 304 ILE A O 1
ATOM 2428 N N . GLU A 1 305 ? 1.458 -4.129 -26.936 1.00 86.62 305 GLU A N 1
ATOM 2429 C CA . GLU A 1 305 ? -0.003 -4.269 -26.802 1.00 86.62 305 GLU A CA 1
ATOM 2430 C C . GLU A 1 305 ? -0.439 -5.035 -25.535 1.00 86.62 305 GLU A C 1
ATOM 2432 O O . GLU A 1 305 ? -1.395 -5.813 -25.542 1.00 86.62 305 GLU A O 1
ATOM 2437 N N . ASP A 1 306 ? 0.255 -4.810 -24.418 1.00 84.69 306 ASP A N 1
ATOM 2438 C CA . ASP A 1 306 ? -0.016 -5.519 -23.171 1.00 84.69 306 ASP A CA 1
ATOM 2439 C C . ASP A 1 306 ? -1.282 -4.998 -22.473 1.00 84.69 306 ASP A C 1
ATOM 2441 O O . ASP A 1 306 ? -1.377 -3.842 -22.045 1.00 84.69 306 ASP A O 1
ATOM 2445 N N . ARG A 1 307 ? -2.260 -5.887 -22.279 1.00 84.69 307 ARG A N 1
ATOM 2446 C CA . ARG A 1 307 ? -3.496 -5.586 -21.541 1.00 84.69 307 ARG A CA 1
ATOM 2447 C C . ARG A 1 307 ? -3.251 -5.158 -20.090 1.00 84.69 307 ARG A C 1
ATOM 2449 O O . ARG A 1 307 ? -4.077 -4.442 -19.523 1.00 84.69 307 ARG A O 1
ATOM 2456 N N . ASN A 1 308 ? -2.147 -5.594 -19.479 1.00 86.56 308 ASN A N 1
ATOM 2457 C CA . ASN A 1 308 ? -1.833 -5.279 -18.088 1.00 86.56 308 ASN A CA 1
ATOM 2458 C C . ASN A 1 308 ? -1.492 -3.795 -17.924 1.00 86.56 308 ASN A C 1
ATOM 2460 O O . ASN A 1 308 ? -1.778 -3.228 -16.871 1.00 86.56 308 ASN A O 1
ATOM 2464 N N . LEU A 1 309 ? -0.963 -3.142 -18.969 1.00 91.12 309 LEU A N 1
ATOM 2465 C CA . LEU A 1 309 ? -0.751 -1.696 -18.954 1.00 91.12 309 LEU A CA 1
ATOM 2466 C C . LEU A 1 309 ? -2.089 -0.960 -18.854 1.00 91.12 309 LEU A C 1
ATOM 2468 O O . LEU A 1 309 ? -2.237 -0.068 -18.024 1.00 91.12 309 LEU A O 1
ATOM 2472 N N . LEU A 1 310 ? -3.086 -1.352 -19.654 1.00 90.50 310 LEU A N 1
ATOM 2473 C CA . LEU A 1 310 ? -4.419 -0.749 -19.580 1.00 90.50 310 LEU A CA 1
ATOM 2474 C C . LEU A 1 310 ? -5.040 -0.947 -18.190 1.00 90.50 310 LEU A C 1
ATOM 2476 O O . LEU A 1 310 ? -5.484 0.024 -17.578 1.00 90.50 310 LEU A O 1
ATOM 2480 N N . ALA A 1 311 ? -4.997 -2.175 -17.665 1.00 89.94 311 ALA A N 1
ATOM 2481 C CA . ALA A 1 311 ? -5.512 -2.485 -16.334 1.00 89.94 311 ALA A CA 1
ATOM 2482 C C . ALA A 1 311 ? -4.825 -1.654 -15.234 1.00 89.94 311 ALA A C 1
ATOM 2484 O O . ALA A 1 311 ? -5.494 -1.152 -14.331 1.00 89.94 311 ALA A O 1
ATOM 2485 N N . TRP A 1 312 ? -3.506 -1.456 -15.328 1.00 90.50 312 TRP A N 1
ATOM 2486 C CA . TRP A 1 312 ? -2.748 -0.599 -14.414 1.00 90.50 312 TRP A CA 1
ATOM 2487 C C . TRP A 1 312 ? -3.202 0.865 -14.474 1.00 90.50 312 TRP A C 1
ATOM 2489 O O . TRP A 1 312 ? -3.475 1.480 -13.439 1.00 90.50 312 TRP A O 1
ATOM 2499 N N . LEU A 1 313 ? -3.312 1.423 -15.683 1.00 91.62 313 LEU A N 1
ATOM 2500 C CA . LEU A 1 313 ? -3.694 2.822 -15.893 1.00 91.62 313 LEU A CA 1
ATOM 2501 C C . LEU A 1 313 ? -5.112 3.113 -15.390 1.00 91.62 313 LEU A C 1
ATOM 2503 O O . LEU A 1 313 ? -5.348 4.175 -14.809 1.00 91.62 313 LEU A O 1
ATOM 2507 N N . GLU A 1 314 ? -6.035 2.167 -15.572 1.00 90.50 314 GLU A N 1
ATOM 2508 C CA . GLU A 1 314 ? -7.398 2.243 -15.042 1.00 90.50 314 GLU A CA 1
ATOM 2509 C C . GLU A 1 314 ? -7.432 2.102 -13.517 1.00 90.50 314 GLU A C 1
ATOM 2511 O O . GLU A 1 314 ? -8.098 2.890 -12.844 1.00 90.50 314 GLU A O 1
ATOM 2516 N N . ALA A 1 315 ? -6.689 1.140 -12.958 1.00 87.00 315 ALA A N 1
ATOM 2517 C CA . ALA A 1 315 ? -6.643 0.904 -11.515 1.00 87.00 315 ALA A CA 1
ATOM 2518 C C . ALA A 1 315 ? -6.090 2.111 -10.741 1.00 87.00 315 ALA A C 1
ATOM 2520 O O . ALA A 1 315 ? -6.578 2.420 -9.651 1.00 87.00 315 ALA A O 1
ATOM 2521 N N . MET A 1 316 ? -5.095 2.796 -11.306 1.00 85.25 316 MET A N 1
ATOM 2522 C CA . MET A 1 316 ? -4.505 4.012 -10.737 1.00 85.25 316 MET A CA 1
ATOM 2523 C C . MET A 1 316 ? -5.277 5.292 -11.099 1.00 85.25 316 MET A C 1
ATOM 2525 O O . MET A 1 316 ? -4.979 6.349 -10.555 1.00 85.25 316 MET A O 1
ATOM 2529 N N . ASP A 1 317 ? -6.275 5.207 -11.983 1.00 87.31 317 ASP A N 1
ATOM 2530 C CA . ASP A 1 317 ? -7.098 6.330 -12.448 1.00 87.31 317 ASP A CA 1
ATOM 2531 C C . ASP A 1 317 ? -6.295 7.468 -13.114 1.00 87.31 317 ASP A C 1
ATOM 2533 O O . ASP A 1 317 ? -6.480 8.658 -12.832 1.00 87.31 317 ASP A O 1
ATOM 2537 N N . TYR A 1 318 ? -5.383 7.101 -14.021 1.00 86.12 318 TYR A N 1
ATOM 2538 C CA . TYR A 1 318 ? -4.567 8.056 -14.775 1.00 86.12 318 TYR A CA 1
ATOM 2539 C C . TYR A 1 318 ? -5.412 9.031 -15.602 1.00 86.12 318 TYR A C 1
ATOM 2541 O O . TYR A 1 318 ? -6.454 8.687 -16.167 1.00 86.12 318 TYR A O 1
ATOM 2549 N N . HIS A 1 319 ? -4.915 10.260 -15.759 1.00 84.81 319 HIS A N 1
ATOM 2550 C CA . HIS A 1 319 ? -5.532 11.225 -16.662 1.00 84.81 319 HIS A CA 1
ATOM 2551 C C . HIS A 1 319 ? -5.557 10.677 -18.111 1.00 84.81 319 HIS A C 1
ATOM 2553 O O . HIS A 1 319 ? -4.510 10.253 -18.612 1.00 84.81 319 HIS A O 1
ATOM 2559 N N . PRO A 1 320 ? -6.689 10.750 -18.848 1.00 88.69 320 PRO A N 1
ATOM 2560 C CA . PRO A 1 320 ? -6.839 10.105 -20.160 1.00 88.69 320 PRO A CA 1
ATOM 2561 C C . PRO A 1 320 ? -5.774 10.472 -21.201 1.00 88.69 320 PRO A C 1
ATOM 2563 O O . PRO A 1 320 ? -5.393 9.636 -22.012 1.00 88.69 320 PRO A O 1
ATOM 2566 N N . LYS A 1 321 ? -5.258 11.710 -21.176 1.00 85.25 321 LYS A N 1
ATOM 2567 C CA . LYS A 1 321 ? -4.153 12.132 -22.062 1.00 85.25 321 LYS A CA 1
ATOM 2568 C C . LYS A 1 321 ? -2.850 11.377 -21.781 1.00 85.25 321 LYS A C 1
ATOM 2570 O O . LYS A 1 321 ? -2.198 10.941 -22.723 1.00 85.25 321 LYS A O 1
ATOM 2575 N N . ILE A 1 322 ? -2.510 11.199 -20.502 1.00 85.94 322 ILE A N 1
ATOM 2576 C CA . ILE A 1 322 ? -1.320 10.451 -20.088 1.00 85.94 322 ILE A CA 1
ATOM 2577 C C . ILE A 1 322 ? -1.500 8.981 -20.468 1.00 85.94 322 ILE A C 1
ATOM 2579 O O . ILE A 1 322 ? -0.653 8.415 -21.153 1.00 85.94 322 ILE A O 1
ATOM 2583 N N . ALA A 1 323 ? -2.644 8.391 -20.105 1.00 90.69 323 ALA A N 1
ATOM 2584 C CA . ALA A 1 323 ? -2.959 7.007 -20.445 1.00 90.69 323 ALA A CA 1
ATOM 2585 C C . ALA A 1 323 ? -2.900 6.763 -21.965 1.00 90.69 323 ALA A C 1
ATOM 2587 O O . ALA A 1 323 ? -2.252 5.823 -22.418 1.00 90.69 323 ALA A O 1
ATOM 2588 N N . GLY A 1 324 ? -3.495 7.653 -22.766 1.00 92.31 324 GLY A N 1
ATOM 2589 C CA . GLY A 1 324 ? -3.460 7.575 -24.227 1.00 92.31 324 GLY A CA 1
ATOM 2590 C C . GLY A 1 324 ? -2.043 7.647 -24.803 1.00 92.31 324 GLY A C 1
ATOM 2591 O O . GLY A 1 324 ? -1.724 6.890 -25.722 1.00 92.31 324 GLY A O 1
ATOM 2592 N N . ARG A 1 325 ? -1.169 8.499 -24.246 1.00 90.44 325 ARG A N 1
ATOM 2593 C CA . ARG A 1 325 ? 0.240 8.578 -24.656 1.00 90.44 325 ARG A CA 1
ATOM 2594 C C . ARG A 1 325 ? 0.983 7.279 -24.348 1.00 90.44 325 ARG A C 1
ATOM 2596 O O . ARG A 1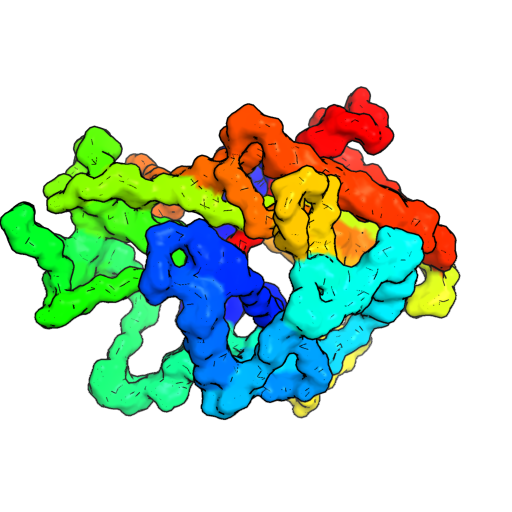 325 ? 1.606 6.732 -25.258 1.00 90.44 325 ARG A O 1
ATOM 2603 N N . LEU A 1 326 ? 0.867 6.764 -23.123 1.00 92.12 326 LEU A N 1
ATOM 2604 C CA . LEU A 1 326 ? 1.504 5.510 -22.704 1.00 92.12 326 LEU A CA 1
ATOM 2605 C C . LEU A 1 326 ? 1.054 4.333 -23.586 1.00 92.12 326 LEU A C 1
ATOM 2607 O O . LEU A 1 326 ? 1.890 3.626 -24.147 1.00 92.12 326 LEU A O 1
ATOM 2611 N N . LEU A 1 327 ? -0.255 4.194 -23.812 1.00 93.25 327 LEU A N 1
ATOM 2612 C CA . LEU A 1 327 ? -0.815 3.155 -24.682 1.00 93.25 327 LEU A CA 1
ATOM 2613 C C . LEU A 1 327 ? -0.353 3.303 -26.140 1.00 93.25 327 LEU A C 1
ATOM 2615 O O . LEU A 1 327 ? -0.075 2.304 -26.797 1.00 93.25 327 LEU A O 1
ATOM 2619 N N . SER A 1 328 ? -0.235 4.530 -26.662 1.00 92.56 328 SER A N 1
ATOM 2620 C CA . SER A 1 328 ? 0.224 4.756 -28.043 1.00 92.56 328 SER A CA 1
ATOM 2621 C C . SER A 1 328 ? 1.666 4.304 -28.279 1.00 92.56 328 SER A C 1
ATOM 2623 O O . SER A 1 328 ? 1.963 3.774 -29.346 1.00 92.56 328 SER A O 1
ATOM 2625 N N . VAL A 1 329 ? 2.542 4.477 -27.283 1.00 90.31 329 VAL A N 1
ATOM 2626 C CA . VAL A 1 329 ? 3.933 4.008 -27.342 1.00 90.31 329 VAL A CA 1
ATOM 2627 C C . VAL A 1 329 ? 3.982 2.488 -27.184 1.00 90.31 329 VAL A C 1
ATOM 2629 O O . VAL A 1 329 ? 4.655 1.816 -27.964 1.00 90.31 329 VAL A O 1
ATOM 2632 N N . ASN A 1 330 ? 3.200 1.938 -26.249 1.00 90.88 330 ASN A N 1
ATOM 2633 C CA . ASN A 1 330 ? 3.150 0.499 -25.990 1.00 90.88 330 ASN A CA 1
ATOM 2634 C C . ASN A 1 330 ? 2.661 -0.341 -27.185 1.00 90.88 330 ASN A C 1
ATOM 2636 O O . ASN A 1 330 ? 3.027 -1.505 -27.314 1.00 90.88 330 ASN A O 1
ATOM 2640 N N . LYS A 1 331 ? 1.881 0.246 -28.101 1.00 89.88 331 LYS A N 1
ATOM 2641 C CA . LYS A 1 331 ? 1.494 -0.408 -29.366 1.00 89.88 331 LYS A CA 1
ATOM 2642 C C . LYS A 1 331 ? 2.673 -0.754 -30.272 1.00 89.88 331 LYS A C 1
ATOM 2644 O O . LYS A 1 331 ? 2.548 -1.614 -31.136 1.00 89.88 331 LYS A O 1
ATOM 2649 N N . LEU A 1 332 ? 3.789 -0.043 -30.136 1.00 87.81 332 LEU A N 1
ATOM 2650 C CA . LEU A 1 332 ? 4.940 -0.184 -31.028 1.00 87.81 332 LEU A CA 1
ATOM 2651 C C . LEU A 1 332 ? 6.154 -0.778 -30.315 1.00 87.81 332 LEU A C 1
ATOM 2653 O O . LEU A 1 332 ? 6.933 -1.491 -30.946 1.00 87.81 332 LEU A O 1
ATOM 2657 N N . ASN A 1 333 ? 6.289 -0.499 -29.019 1.00 88.06 333 ASN A N 1
ATOM 2658 C CA . ASN A 1 333 ? 7.475 -0.794 -28.230 1.00 88.06 333 ASN A CA 1
ATOM 2659 C C . ASN A 1 333 ? 7.108 -1.434 -26.882 1.00 88.06 333 ASN A C 1
ATOM 2661 O O . ASN A 1 333 ? 6.137 -1.004 -26.249 1.00 88.06 333 ASN A O 1
ATOM 2665 N N . PRO A 1 334 ? 7.900 -2.402 -26.388 1.00 88.50 334 PRO A N 1
ATOM 2666 C CA . PRO A 1 334 ? 7.841 -2.800 -24.990 1.00 88.50 334 PRO A CA 1
ATOM 2667 C C . PRO A 1 334 ? 8.171 -1.618 -24.073 1.00 88.50 334 PRO A C 1
ATOM 2669 O O . PRO A 1 334 ? 8.856 -0.668 -24.464 1.00 88.50 334 PRO A O 1
ATOM 2672 N N . MET A 1 335 ? 7.702 -1.685 -22.833 1.00 89.75 335 MET A N 1
ATOM 2673 C CA . MET A 1 335 ? 7.853 -0.609 -21.864 1.00 89.75 335 MET A CA 1
ATOM 2674 C C . MET A 1 335 ? 8.261 -1.162 -20.506 1.00 89.75 335 MET A C 1
ATOM 2676 O O . MET A 1 335 ? 7.667 -2.113 -20.008 1.00 89.75 335 MET A O 1
ATOM 2680 N N . MET A 1 336 ? 9.251 -0.530 -19.888 1.00 91.31 336 MET A N 1
ATOM 2681 C CA . MET A 1 336 ? 9.607 -0.754 -18.494 1.00 91.31 336 MET A CA 1
ATOM 2682 C C . MET A 1 336 ? 9.055 0.385 -17.646 1.00 91.31 336 MET A C 1
ATOM 2684 O O . MET A 1 336 ? 9.270 1.557 -17.958 1.00 91.31 336 MET A O 1
ATOM 2688 N N . MET A 1 337 ? 8.378 0.053 -16.553 1.00 93.19 337 MET A N 1
ATOM 2689 C CA . MET A 1 337 ? 8.035 1.011 -15.510 1.00 93.19 337 MET A CA 1
ATOM 2690 C C . MET A 1 337 ? 8.914 0.767 -14.293 1.00 93.19 337 MET A C 1
ATOM 2692 O O . MET A 1 337 ? 8.874 -0.307 -13.701 1.00 93.19 337 MET A O 1
ATOM 2696 N N . PHE A 1 338 ? 9.669 1.786 -13.901 1.00 94.12 338 PHE A N 1
ATOM 2697 C CA . PHE A 1 338 ? 10.404 1.833 -12.646 1.00 94.12 338 PHE A CA 1
ATOM 2698 C C . PHE A 1 338 ? 9.558 2.575 -11.620 1.00 94.12 338 PHE A C 1
ATOM 2700 O O . PHE A 1 338 ? 9.284 3.765 -11.772 1.00 94.12 338 PHE A O 1
ATOM 2707 N N . LEU A 1 339 ? 9.137 1.878 -10.574 1.00 93.44 339 LEU A N 1
ATOM 2708 C CA . LEU A 1 339 ? 8.393 2.450 -9.468 1.00 93.44 339 LEU A CA 1
ATOM 2709 C C . LEU A 1 339 ? 9.360 2.809 -8.337 1.00 93.44 339 LEU A C 1
ATOM 2711 O O . LEU A 1 339 ? 9.701 1.976 -7.495 1.00 93.44 339 LEU A O 1
ATOM 2715 N N . VAL A 1 340 ? 9.821 4.059 -8.346 1.00 94.06 340 VAL A N 1
ATOM 2716 C CA . VAL A 1 340 ? 10.757 4.599 -7.354 1.00 94.06 340 VAL A CA 1
ATOM 2717 C C . VAL A 1 340 ? 9.977 5.025 -6.118 1.00 94.06 340 VAL A C 1
ATOM 2719 O O . VAL A 1 340 ? 9.213 5.984 -6.168 1.00 94.06 340 VAL A O 1
ATOM 2722 N N . THR A 1 341 ? 10.165 4.323 -5.008 1.00 93.12 341 THR A N 1
ATOM 2723 C CA . THR A 1 341 ? 9.365 4.490 -3.792 1.00 93.12 341 THR A CA 1
ATOM 2724 C C . THR A 1 341 ? 10.215 4.989 -2.634 1.00 93.12 341 THR A C 1
ATOM 2726 O O . THR A 1 341 ? 11.214 4.361 -2.287 1.00 93.12 341 THR A O 1
ATOM 2729 N N . LEU A 1 342 ? 9.783 6.083 -2.007 1.00 92.06 342 LEU A N 1
ATOM 2730 C CA . LEU A 1 342 ? 10.304 6.568 -0.729 1.00 92.06 342 LEU A CA 1
ATOM 2731 C C . LEU A 1 342 ? 9.800 5.677 0.406 1.00 92.06 342 LEU A C 1
ATOM 2733 O O . LEU A 1 342 ? 8.589 5.591 0.626 1.00 92.06 342 LEU A O 1
ATOM 2737 N N . ILE A 1 343 ? 10.733 5.019 1.096 1.00 91.56 343 ILE A N 1
ATOM 2738 C CA . ILE A 1 343 ? 10.430 3.996 2.112 1.00 91.56 343 ILE A CA 1
ATOM 2739 C C . ILE A 1 343 ? 10.565 4.499 3.556 1.00 91.56 343 ILE A C 1
ATOM 2741 O O . ILE A 1 343 ? 9.941 3.941 4.448 1.00 91.56 343 ILE A O 1
ATOM 2745 N N . HIS A 1 344 ? 11.263 5.616 3.778 1.00 89.44 344 HIS A N 1
ATOM 2746 C CA . HIS A 1 344 ? 11.325 6.292 5.084 1.00 89.44 344 HIS A CA 1
ATOM 2747 C C . HIS A 1 344 ? 10.905 7.761 4.961 1.00 89.44 344 HIS A C 1
ATOM 2749 O O . HIS A 1 344 ? 11.735 8.656 5.118 1.00 89.44 344 HIS A O 1
ATOM 2755 N N . PRO A 1 345 ? 9.634 8.039 4.616 1.00 89.62 345 PRO A N 1
ATOM 2756 C CA . PRO A 1 345 ? 9.153 9.408 4.475 1.00 89.62 345 PRO A CA 1
ATOM 2757 C C . PRO A 1 345 ? 9.189 10.146 5.818 1.00 89.62 345 PRO A C 1
ATOM 2759 O O . PRO A 1 345 ? 8.761 9.618 6.850 1.00 89.62 345 PRO A O 1
ATOM 2762 N N . LEU A 1 346 ? 9.632 11.399 5.805 1.00 90.44 346 LEU A N 1
ATOM 2763 C CA . LEU A 1 346 ? 9.624 12.309 6.953 1.00 90.44 346 LEU A CA 1
ATOM 2764 C C . LEU A 1 346 ? 8.290 13.052 7.085 1.00 90.44 346 LEU A C 1
ATOM 2766 O O . LEU A 1 346 ? 7.860 13.379 8.193 1.00 90.44 346 LEU A O 1
ATOM 2770 N N . SER A 1 347 ? 7.592 13.258 5.971 1.00 90.44 347 SER A N 1
ATOM 2771 C CA . SER A 1 347 ? 6.269 13.879 5.922 1.00 90.44 347 SER A CA 1
ATOM 2772 C C . SER A 1 347 ? 5.246 13.122 6.785 1.00 90.44 347 SER A C 1
ATOM 2774 O O . SER A 1 347 ? 5.276 11.891 6.906 1.00 90.44 347 SER A O 1
ATOM 2776 N N . ARG A 1 348 ? 4.322 13.857 7.417 1.00 92.25 348 ARG A N 1
ATOM 2777 C CA . ARG A 1 348 ? 3.289 13.304 8.309 1.00 92.25 348 ARG A CA 1
ATOM 2778 C C . ARG A 1 348 ? 1.917 13.845 7.931 1.00 92.25 348 ARG A C 1
ATOM 2780 O O . ARG A 1 348 ? 1.630 15.027 8.093 1.00 92.25 348 ARG A O 1
ATOM 2787 N N . GLY A 1 349 ? 1.066 12.945 7.463 1.00 91.00 349 GLY A N 1
ATOM 2788 C CA . GLY A 1 349 ? -0.310 13.222 7.101 1.00 91.00 349 GLY A CA 1
ATOM 2789 C C . GLY A 1 349 ? -1.288 13.143 8.271 1.00 91.00 349 GLY A C 1
ATOM 2790 O O . GLY A 1 349 ? -0.959 12.801 9.411 1.00 91.00 349 GLY A O 1
ATOM 2791 N N . GLU A 1 350 ? -2.548 13.406 7.950 1.00 93.69 350 GLU A N 1
ATOM 2792 C CA . GLU A 1 350 ? -3.670 13.375 8.868 1.00 93.69 350 GLU A CA 1
ATOM 2793 C C . GLU A 1 350 ? -4.920 12.767 8.228 1.00 93.69 350 GLU A C 1
ATOM 2795 O O . GLU A 1 350 ? -5.187 12.880 7.027 1.00 93.69 350 GLU A O 1
ATOM 2800 N N . LEU A 1 351 ? -5.751 12.187 9.080 1.00 93.94 351 LEU A N 1
ATOM 2801 C CA . LEU A 1 351 ? -7.059 11.650 8.778 1.00 93.94 351 LEU A CA 1
ATOM 2802 C C . LEU A 1 351 ? -8.110 12.404 9.585 1.00 93.94 351 LEU A C 1
ATOM 2804 O O . LEU A 1 351 ? -8.037 12.489 10.807 1.00 93.94 351 LEU A O 1
ATOM 2808 N N . ASN A 1 352 ? -9.130 12.890 8.887 1.00 94.06 352 ASN A N 1
ATOM 2809 C CA . ASN A 1 352 ? -10.276 13.570 9.473 1.00 94.06 352 ASN A CA 1
ATOM 2810 C C . ASN A 1 352 ? -11.566 12.832 9.097 1.00 94.06 352 ASN A C 1
ATOM 2812 O O . ASN A 1 352 ? -11.700 12.304 7.990 1.00 94.06 352 ASN A O 1
ATOM 2816 N N . LEU A 1 353 ? -12.542 12.814 10.002 1.00 95.88 353 LEU A N 1
ATOM 2817 C CA . LEU A 1 353 ? -13.893 12.356 9.695 1.00 95.88 353 LEU A CA 1
ATOM 2818 C C . LEU A 1 353 ? -14.503 13.181 8.558 1.00 95.88 353 LEU A C 1
ATOM 2820 O O . LEU A 1 353 ? -14.185 14.354 8.356 1.00 95.88 353 LEU A O 1
ATOM 2824 N N . ASN A 1 354 ? -15.402 12.551 7.810 1.00 93.25 354 ASN A N 1
ATOM 2825 C CA . ASN A 1 354 ? -16.186 13.244 6.804 1.00 93.25 354 ASN A CA 1
ATOM 2826 C C . ASN A 1 354 ? -17.303 14.038 7.484 1.00 93.25 354 ASN A C 1
ATOM 2828 O O . ASN A 1 354 ? -18.241 13.457 8.023 1.00 93.25 354 ASN A O 1
ATOM 2832 N N . GLU A 1 355 ? -17.195 15.366 7.429 1.00 89.88 355 GLU A N 1
ATOM 2833 C CA . GLU A 1 355 ? -18.108 16.290 8.112 1.00 89.88 355 GLU A CA 1
ATOM 2834 C C . GLU A 1 355 ? -19.563 16.192 7.607 1.00 89.88 355 GLU A C 1
ATOM 2836 O O . GLU A 1 355 ? -20.483 16.546 8.337 1.00 89.88 355 GLU A O 1
ATOM 2841 N N . THR A 1 356 ? -19.793 15.674 6.392 1.00 90.62 356 THR A N 1
ATOM 2842 C CA . THR A 1 356 ? -21.146 15.504 5.819 1.00 90.62 356 THR A CA 1
ATOM 2843 C C . THR A 1 356 ? -21.754 14.132 6.107 1.00 90.62 356 THR A C 1
ATOM 2845 O O . THR A 1 356 ? -22.965 14.009 6.275 1.00 90.62 356 THR A O 1
ATOM 2848 N N . HIS A 1 357 ? -20.923 13.092 6.183 1.00 92.88 357 HIS A N 1
ATOM 2849 C CA . HIS A 1 357 ? -21.350 11.727 6.467 1.00 92.88 357 HIS A CA 1
ATOM 2850 C C . HIS A 1 357 ? -20.285 11.025 7.312 1.00 92.88 357 HIS A C 1
ATOM 2852 O O . HIS A 1 357 ? -19.370 10.403 6.779 1.00 92.88 357 HIS A O 1
ATOM 2858 N N . LEU A 1 358 ? -20.424 11.098 8.638 1.00 92.38 358 LEU A N 1
ATOM 2859 C CA . LEU A 1 358 ? -19.419 10.630 9.605 1.00 92.38 358 LEU A CA 1
ATOM 2860 C C . LEU A 1 358 ? -19.051 9.140 9.448 1.00 92.38 358 LEU A C 1
ATOM 2862 O O . LEU A 1 358 ? -17.902 8.750 9.663 1.00 92.38 358 LEU A O 1
ATOM 2866 N N . LEU A 1 359 ? -20.008 8.305 9.023 1.00 91.50 359 LEU A N 1
ATOM 2867 C CA . LEU A 1 359 ? -19.779 6.886 8.726 1.00 91.50 359 LEU A CA 1
ATOM 2868 C C . LEU A 1 359 ? -19.211 6.636 7.320 1.00 91.50 359 LEU A C 1
ATOM 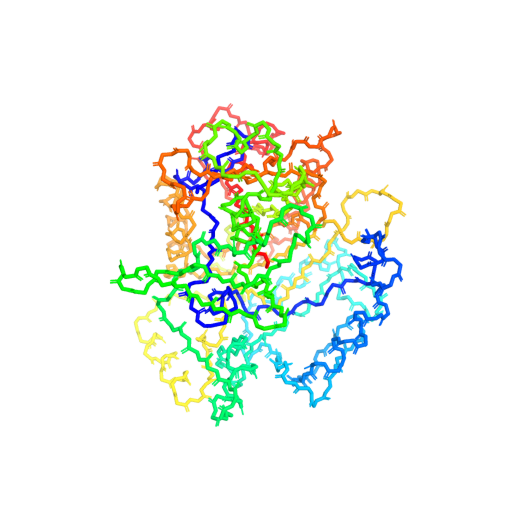2870 O O . LEU A 1 359 ? -18.709 5.539 7.062 1.00 91.50 359 LEU A O 1
ATOM 2874 N N . GLY A 1 360 ? -19.225 7.633 6.436 1.00 92.00 360 GLY A N 1
ATOM 2875 C CA . GLY A 1 360 ? -18.641 7.588 5.097 1.00 92.00 360 GLY A CA 1
ATOM 2876 C C . GLY A 1 360 ? -17.111 7.598 5.095 1.00 92.00 360 GLY A C 1
ATOM 2877 O O . GLY A 1 360 ? -16.459 7.546 6.140 1.00 92.00 360 GLY A O 1
ATOM 2878 N N . ASP A 1 361 ? -16.509 7.623 3.909 1.00 91.12 361 ASP A N 1
ATOM 2879 C CA . ASP A 1 361 ? -15.049 7.617 3.794 1.00 91.12 361 ASP A CA 1
ATOM 2880 C C . ASP A 1 361 ? -14.428 8.877 4.407 1.00 91.12 361 ASP A C 1
ATOM 2882 O O . ASP A 1 361 ? -14.918 9.976 4.136 1.00 91.12 361 ASP A O 1
ATOM 2886 N N . PRO A 1 362 ? -13.359 8.738 5.216 1.00 92.06 362 PRO A N 1
ATOM 2887 C CA . PRO A 1 362 ? -12.708 9.878 5.842 1.00 92.06 362 PRO A CA 1
ATOM 2888 C C . PRO A 1 362 ? -11.978 10.746 4.808 1.00 92.06 362 PRO A C 1
ATOM 2890 O O . PRO A 1 362 ? -11.600 10.296 3.721 1.00 92.06 362 PRO A O 1
ATOM 2893 N N . SER A 1 363 ? -11.747 12.000 5.184 1.00 90.56 363 SER A N 1
ATOM 2894 C CA . SER A 1 363 ? -10.864 12.911 4.463 1.00 90.56 363 SER A CA 1
ATOM 2895 C C . SER A 1 363 ? -9.421 12.622 4.861 1.00 90.56 363 SER A C 1
ATOM 2897 O O . SER A 1 363 ? -9.093 12.642 6.048 1.00 90.56 363 SER A O 1
ATOM 2899 N N . ILE A 1 364 ? -8.565 12.339 3.881 1.00 88.81 364 ILE A N 1
ATOM 2900 C CA . ILE A 1 364 ? -7.160 12.002 4.112 1.00 88.81 364 ILE A CA 1
ATOM 2901 C C . ILE A 1 364 ? -6.297 13.086 3.476 1.00 88.81 364 ILE A C 1
ATOM 2903 O O . ILE A 1 364 ? -6.467 13.417 2.299 1.00 88.81 364 ILE A O 1
ATOM 2907 N N . LYS A 1 365 ? -5.381 13.624 4.276 1.00 88.06 365 LYS A N 1
ATOM 2908 C CA . LYS A 1 365 ? -4.309 14.524 3.860 1.00 88.06 365 LYS A CA 1
ATOM 2909 C C . LYS A 1 365 ? -3.007 13.764 4.075 1.00 88.06 365 LYS A C 1
ATOM 2911 O O . LYS A 1 365 ? -2.641 13.526 5.215 1.00 88.06 365 LYS A O 1
ATOM 2916 N N . GLY A 1 366 ? -2.349 13.326 3.017 1.00 79.94 366 GLY A N 1
ATOM 2917 C CA . GLY A 1 366 ? -1.060 12.635 3.087 1.00 79.94 366 GLY A CA 1
ATOM 2918 C C . GLY A 1 366 ? 0.087 13.582 3.429 1.00 79.94 366 GLY A C 1
ATOM 2919 O O . GLY A 1 366 ? 1.059 13.135 4.023 1.00 79.94 366 GLY A O 1
ATOM 2920 N N . ALA A 1 367 ? -0.071 14.876 3.122 1.00 84.50 367 ALA A N 1
ATOM 2921 C CA . ALA A 1 367 ? 0.934 15.913 3.360 1.00 84.50 367 ALA A CA 1
ATOM 2922 C C . ALA A 1 367 ? 2.261 15.580 2.661 1.00 84.50 367 ALA A C 1
ATOM 2924 O O . ALA A 1 367 ? 3.336 15.695 3.234 1.00 84.50 367 ALA A O 1
ATOM 2925 N N . ILE A 1 368 ? 2.181 15.132 1.408 1.00 81.50 368 ILE A N 1
ATOM 2926 C CA . ILE A 1 368 ? 3.349 14.665 0.660 1.00 81.50 368 ILE A CA 1
ATOM 2927 C C . ILE A 1 368 ? 4.334 15.834 0.469 1.00 81.50 368 ILE A C 1
ATOM 2929 O O . ILE A 1 368 ? 3.936 16.924 0.041 1.00 81.50 368 ILE A O 1
ATOM 2933 N N . PHE A 1 369 ? 5.613 15.599 0.792 1.00 82.94 369 PHE A N 1
ATOM 2934 C CA . PHE A 1 369 ? 6.706 16.585 0.743 1.00 82.94 369 PHE A CA 1
ATOM 2935 C C . PHE A 1 369 ? 6.485 17.806 1.645 1.00 82.94 369 PHE A C 1
ATOM 2937 O O . PHE A 1 369 ? 6.805 18.944 1.278 1.00 82.94 369 PHE A O 1
ATOM 2944 N N . SER A 1 370 ? 5.837 17.611 2.793 1.00 85.00 370 SER A N 1
ATOM 2945 C CA . SER A 1 370 ? 5.596 18.670 3.779 1.00 85.00 370 SER A CA 1
ATOM 2946 C C . SER A 1 370 ? 6.661 18.742 4.870 1.00 85.00 370 SER A C 1
ATOM 2948 O O . SER A 1 370 ? 6.458 19.469 5.839 1.00 85.00 370 SER A O 1
ATOM 2950 N N . ASP A 1 371 ? 7.728 17.955 4.772 1.00 87.56 371 ASP A N 1
ATOM 2951 C CA . ASP A 1 371 ? 8.831 17.973 5.723 1.00 87.56 371 ASP A CA 1
ATOM 2952 C C . ASP A 1 371 ? 9.638 19.282 5.624 1.00 87.56 371 ASP A C 1
ATOM 2954 O O . ASP A 1 371 ? 9.762 19.874 4.550 1.00 87.56 371 ASP A O 1
ATOM 2958 N N . GLU A 1 372 ? 10.153 19.760 6.761 1.00 81.62 372 GLU A N 1
ATOM 2959 C CA . GLU A 1 372 ? 10.697 21.123 6.904 1.00 81.62 372 GLU A CA 1
ATOM 2960 C C . GLU A 1 372 ? 11.875 21.411 5.962 1.00 81.62 372 GLU A C 1
ATOM 2962 O O . GLU A 1 372 ? 11.986 22.514 5.429 1.00 81.62 372 GLU A O 1
ATOM 2967 N N . GLU A 1 373 ? 12.719 20.409 5.711 1.00 84.88 373 GLU A N 1
ATOM 2968 C CA . GLU A 1 373 ? 13.916 20.532 4.872 1.00 84.88 373 GLU A CA 1
ATOM 2969 C C . GLU A 1 373 ? 13.693 20.091 3.417 1.00 84.88 373 GLU A C 1
ATOM 2971 O O . GLU A 1 373 ? 14.633 20.111 2.626 1.00 84.88 373 GLU A O 1
ATOM 2976 N N . SER A 1 374 ? 12.471 19.687 3.037 1.00 84.69 374 SER A N 1
ATOM 2977 C CA . SER A 1 374 ? 12.179 19.089 1.717 1.00 84.69 374 SER A CA 1
ATOM 2978 C C . SER A 1 374 ? 13.076 17.884 1.372 1.00 84.69 374 SER A C 1
ATOM 2980 O O . SER A 1 374 ? 13.317 17.559 0.205 1.00 84.69 374 SER A O 1
ATOM 2982 N N . SER A 1 375 ? 13.552 17.184 2.397 1.00 88.12 375 SER A N 1
ATOM 2983 C CA . SER A 1 375 ? 14.391 15.998 2.305 1.00 88.12 375 SER A CA 1
ATOM 2984 C C . SER A 1 375 ? 13.687 14.837 1.607 1.00 88.12 375 SER A C 1
ATOM 2986 O O . SER A 1 375 ? 14.350 14.116 0.851 1.00 88.12 375 SER A O 1
ATOM 2988 N N . ASP A 1 376 ? 12.372 14.675 1.791 1.00 87.94 376 ASP A N 1
ATOM 2989 C CA . ASP A 1 376 ? 11.589 13.659 1.072 1.00 87.94 376 ASP A CA 1
ATOM 2990 C C . ASP A 1 376 ? 11.609 13.918 -0.441 1.00 87.94 376 ASP A C 1
ATOM 2992 O O . ASP A 1 376 ? 11.826 13.003 -1.243 1.00 87.94 376 ASP A O 1
ATOM 2996 N N . PHE A 1 377 ? 11.417 15.183 -0.827 1.00 85.00 377 PHE A N 1
ATOM 2997 C CA . PHE A 1 377 ? 11.390 15.617 -2.221 1.00 85.00 377 PHE A CA 1
ATOM 2998 C C . PHE A 1 377 ? 12.738 15.367 -2.908 1.00 85.00 377 PHE A C 1
ATOM 3000 O O . PHE A 1 377 ? 12.810 14.690 -3.937 1.00 85.00 377 PHE A O 1
ATOM 3007 N N . ASP A 1 378 ? 13.821 15.843 -2.296 1.00 85.81 378 ASP A N 1
ATOM 3008 C CA . ASP A 1 378 ? 15.180 15.640 -2.797 1.00 85.81 378 ASP A CA 1
ATOM 3009 C C . ASP A 1 378 ? 15.551 14.157 -2.925 1.00 85.81 378 ASP A C 1
ATOM 3011 O O . ASP A 1 378 ? 16.305 13.758 -3.821 1.00 85.81 378 ASP A O 1
ATOM 3015 N N . THR A 1 379 ? 15.061 13.330 -1.998 1.00 90.06 379 THR A N 1
ATOM 3016 C CA . THR A 1 379 ? 15.347 11.897 -1.991 1.00 90.06 379 THR A CA 1
ATOM 3017 C C . THR A 1 379 ? 14.722 11.231 -3.208 1.00 90.06 379 THR A C 1
ATOM 3019 O O . THR A 1 379 ? 15.449 10.575 -3.958 1.00 90.06 379 THR A O 1
ATOM 3022 N N . ILE A 1 380 ? 13.427 11.447 -3.486 1.00 87.88 380 ILE A N 1
ATOM 3023 C CA . ILE A 1 380 ? 12.832 10.865 -4.701 1.00 87.88 380 ILE A CA 1
ATOM 3024 C C . ILE A 1 380 ? 13.437 11.477 -5.969 1.00 87.88 380 ILE A C 1
ATOM 3026 O O . ILE A 1 380 ? 13.689 10.746 -6.926 1.00 87.88 380 ILE A O 1
ATOM 3030 N N . LEU A 1 381 ? 13.758 12.774 -5.984 1.00 85.94 381 LEU A N 1
ATOM 3031 C CA . LEU A 1 381 ? 14.466 13.399 -7.109 1.00 85.94 381 LEU A CA 1
ATOM 3032 C C . LEU A 1 381 ? 15.800 12.697 -7.403 1.00 85.94 381 LEU A C 1
ATOM 3034 O O . LEU A 1 381 ? 16.137 12.433 -8.558 1.00 85.94 381 LEU A O 1
ATOM 3038 N N . SER A 1 382 ? 16.541 12.329 -6.363 1.00 89.31 382 SER A N 1
ATOM 3039 C CA . SER A 1 382 ? 17.776 11.563 -6.525 1.00 89.31 382 SER A CA 1
ATOM 3040 C C . SER A 1 382 ? 17.508 10.155 -7.073 1.00 89.31 382 SER A C 1
ATOM 3042 O O . SER A 1 382 ? 18.293 9.644 -7.869 1.00 89.31 382 SER A O 1
ATOM 3044 N N . GLY A 1 383 ? 16.369 9.553 -6.721 1.00 90.94 383 GLY A N 1
ATOM 3045 C CA . GLY A 1 383 ? 15.875 8.321 -7.338 1.00 90.94 383 GLY A CA 1
ATOM 3046 C C . GLY A 1 383 ? 15.544 8.476 -8.827 1.00 90.94 383 GLY A C 1
ATOM 3047 O O . GLY A 1 383 ? 15.926 7.626 -9.627 1.00 90.94 383 GLY A O 1
ATOM 3048 N N . PHE A 1 384 ? 14.920 9.586 -9.234 1.00 87.94 384 PHE A N 1
ATOM 3049 C CA . PHE A 1 384 ? 14.693 9.904 -10.651 1.00 87.94 384 PHE A CA 1
ATOM 3050 C C . PHE A 1 384 ? 16.015 10.006 -11.427 1.00 87.94 384 PHE A C 1
ATOM 3052 O O . PHE A 1 384 ? 16.166 9.400 -12.491 1.00 87.94 384 PHE A O 1
ATOM 3059 N N . ASN A 1 385 ? 17.007 10.706 -10.868 1.00 88.06 385 ASN A N 1
ATOM 3060 C CA . ASN A 1 385 ? 18.343 10.805 -11.464 1.00 88.06 385 ASN A CA 1
ATOM 3061 C C . ASN A 1 385 ? 19.034 9.437 -11.549 1.00 88.06 385 ASN A C 1
ATOM 3063 O O . ASN A 1 385 ? 19.685 9.134 -12.549 1.00 88.06 385 ASN A O 1
ATOM 3067 N N . TYR A 1 386 ? 18.856 8.591 -10.533 1.00 91.81 386 TYR A N 1
ATOM 3068 C CA . TYR A 1 386 ? 19.378 7.229 -10.529 1.00 91.81 386 TYR A CA 1
ATOM 3069 C C . TYR A 1 386 ? 18.792 6.391 -11.677 1.00 91.81 386 TYR A C 1
ATOM 3071 O O . TYR A 1 386 ? 19.549 5.763 -12.414 1.00 91.81 386 TYR A O 1
ATOM 3079 N N . ILE A 1 387 ? 17.470 6.429 -11.894 1.00 92.44 387 ILE A N 1
ATOM 3080 C CA . ILE A 1 387 ? 16.840 5.745 -13.040 1.00 92.44 387 ILE A CA 1
ATOM 3081 C C . ILE A 1 387 ? 17.277 6.371 -14.365 1.00 92.44 387 ILE A C 1
ATOM 3083 O O . ILE A 1 387 ? 17.471 5.656 -15.350 1.00 92.44 387 ILE A O 1
ATOM 3087 N N . THR A 1 388 ? 17.512 7.686 -14.379 1.00 88.44 388 THR A N 1
ATOM 3088 C CA . THR A 1 388 ? 18.065 8.379 -15.547 1.00 88.44 388 THR A CA 1
ATOM 3089 C C . THR A 1 388 ? 19.414 7.811 -15.956 1.00 88.44 388 THR A C 1
ATOM 3091 O O . THR A 1 388 ? 19.591 7.424 -17.107 1.00 88.44 388 THR A O 1
ATOM 3094 N N . ASN A 1 389 ? 20.322 7.660 -14.997 1.00 90.69 389 ASN A N 1
ATOM 3095 C CA . ASN A 1 389 ? 21.625 7.042 -15.217 1.00 90.69 389 ASN A CA 1
ATOM 3096 C C . ASN A 1 389 ? 21.542 5.532 -15.512 1.00 90.69 389 ASN A C 1
ATOM 3098 O O . ASN A 1 389 ? 22.348 5.001 -16.264 1.00 90.69 389 ASN A O 1
ATOM 3102 N N . LEU A 1 390 ? 20.565 4.818 -14.947 1.00 92.94 390 LEU A N 1
ATOM 3103 C CA . LEU A 1 390 ? 20.343 3.409 -15.281 1.00 92.94 390 LEU A CA 1
ATOM 3104 C C . LEU A 1 390 ? 19.943 3.237 -16.751 1.00 92.94 390 LEU A C 1
ATOM 3106 O O . LEU A 1 390 ? 20.424 2.334 -17.422 1.00 92.94 390 LEU A O 1
ATOM 3110 N N . THR A 1 391 ? 19.103 4.127 -17.269 1.00 91.62 391 THR A N 1
ATOM 3111 C CA . THR A 1 391 ? 18.623 4.040 -18.654 1.00 91.62 391 THR A CA 1
ATOM 3112 C C . THR A 1 391 ? 19.730 4.348 -19.663 1.00 91.62 391 THR A C 1
ATOM 3114 O O . THR A 1 391 ? 19.752 3.751 -20.733 1.00 91.62 391 THR A O 1
ATOM 3117 N N . THR A 1 392 ? 20.694 5.221 -19.337 1.00 90.19 392 THR A N 1
ATOM 3118 C CA . THR A 1 392 ? 21.813 5.519 -20.253 1.00 90.19 392 THR A CA 1
ATOM 3119 C C . THR A 1 392 ? 22.750 4.332 -20.466 1.00 90.19 392 THR A C 1
ATOM 3121 O O . THR A 1 392 ? 23.393 4.264 -21.509 1.00 90.19 392 THR A O 1
ATOM 3124 N N . VAL A 1 393 ? 22.826 3.396 -19.512 1.00 91.75 393 VAL A N 1
ATOM 3125 C CA . VAL A 1 393 ? 23.629 2.167 -19.644 1.00 91.75 393 VAL A CA 1
ATOM 3126 C C . VAL A 1 393 ? 22.849 0.989 -20.240 1.00 91.75 393 VAL A C 1
ATOM 3128 O O . VAL A 1 393 ? 23.423 -0.091 -20.386 1.00 91.75 393 VAL A O 1
ATOM 3131 N N . MET A 1 394 ? 21.559 1.187 -20.548 1.00 90.44 394 MET A N 1
ATOM 3132 C CA . MET A 1 394 ? 20.661 0.257 -21.256 1.00 90.44 394 MET A CA 1
ATOM 3133 C C . MET A 1 394 ? 20.674 0.519 -22.774 1.00 90.44 394 MET A C 1
ATOM 3135 O O . MET A 1 394 ? 19.643 0.461 -23.452 1.00 90.44 394 MET A O 1
ATOM 3139 N N . ASP A 1 395 ? 21.844 0.851 -23.314 1.00 84.56 395 ASP A N 1
ATOM 3140 C CA . ASP A 1 395 ? 22.060 1.185 -24.721 1.00 84.56 395 ASP A CA 1
ATOM 3141 C C . ASP A 1 395 ? 21.855 -0.021 -25.646 1.00 84.56 395 ASP A C 1
ATOM 3143 O O . ASP A 1 395 ? 21.292 0.130 -26.731 1.00 84.56 395 ASP A O 1
ATOM 3147 N N . ASP A 1 396 ? 22.193 -1.230 -25.187 1.00 85.31 396 ASP A N 1
ATOM 3148 C CA . ASP A 1 396 ? 21.922 -2.488 -25.898 1.00 85.31 396 ASP A CA 1
ATOM 3149 C C . ASP A 1 396 ? 20.423 -2.781 -26.077 1.00 85.31 396 ASP A C 1
ATOM 3151 O O . ASP A 1 396 ? 20.031 -3.525 -26.980 1.00 85.31 396 ASP A O 1
ATOM 3155 N N . LEU A 1 397 ? 19.574 -2.140 -25.273 1.00 85.88 397 LEU A N 1
ATOM 3156 C CA . LEU A 1 397 ? 18.115 -2.208 -25.374 1.00 85.88 397 LEU A CA 1
ATOM 3157 C C . LEU A 1 397 ? 17.528 -1.009 -26.131 1.00 85.88 397 LEU A C 1
ATOM 3159 O O . LEU A 1 397 ? 16.307 -0.941 -26.310 1.00 85.88 397 LEU A O 1
ATOM 3163 N N . ALA A 1 398 ? 18.386 -0.065 -26.546 1.00 85.69 398 ALA A N 1
ATOM 3164 C CA . ALA A 1 398 ? 18.023 1.255 -27.054 1.00 85.69 398 ALA A CA 1
ATOM 3165 C C . ALA A 1 398 ? 16.895 1.876 -26.212 1.00 85.69 398 ALA A C 1
ATOM 3167 O O . ALA A 1 398 ? 15.840 2.261 -26.719 1.00 85.69 398 ALA A O 1
ATOM 3168 N N . ALA A 1 399 ? 17.112 1.874 -24.893 1.00 88.56 399 ALA A N 1
ATOM 3169 C CA . ALA A 1 399 ? 16.147 2.351 -23.923 1.00 88.56 399 ALA A CA 1
ATOM 3170 C C . ALA A 1 399 ? 16.011 3.878 -23.997 1.00 88.56 399 ALA A C 1
ATOM 3172 O O . ALA A 1 399 ? 16.994 4.615 -23.909 1.00 88.56 399 ALA A O 1
ATOM 3173 N N . GLU A 1 400 ? 14.778 4.357 -24.122 1.00 86.56 400 GLU A N 1
ATOM 3174 C CA . GLU A 1 400 ? 14.467 5.777 -24.236 1.00 86.56 400 GLU A CA 1
ATOM 3175 C C . GLU A 1 400 ? 13.496 6.211 -23.145 1.00 86.56 400 GLU A C 1
ATOM 3177 O O . GLU A 1 400 ? 12.428 5.623 -22.939 1.00 86.56 400 GLU A O 1
ATOM 3182 N N . PHE A 1 401 ? 13.846 7.302 -22.467 1.00 83.19 401 PHE A N 1
ATOM 3183 C CA . PHE A 1 401 ? 12.920 7.960 -21.564 1.00 83.19 401 PHE A CA 1
ATOM 3184 C C . PHE A 1 401 ? 11.702 8.468 -22.302 1.00 83.19 401 PHE A C 1
ATOM 3186 O O . PHE A 1 401 ? 11.805 9.191 -23.294 1.00 83.19 401 PHE A O 1
ATOM 3193 N N . MET A 1 402 ? 10.537 8.155 -21.755 1.00 79.25 402 MET A N 1
ATOM 3194 C CA . MET A 1 402 ? 9.305 8.635 -22.337 1.00 79.25 402 MET A CA 1
ATOM 3195 C C . MET A 1 402 ? 8.973 10.039 -21.851 1.00 79.25 402 MET A C 1
ATOM 3197 O O . MET A 1 402 ? 8.859 10.291 -20.651 1.00 79.25 402 MET A O 1
ATOM 3201 N N . ASP A 1 403 ? 8.711 10.934 -22.802 1.00 70.94 403 ASP A N 1
ATOM 3202 C CA . ASP A 1 403 ? 7.957 12.148 -22.524 1.00 70.94 403 ASP A CA 1
ATOM 3203 C C . ASP A 1 403 ? 6.463 11.805 -22.428 1.00 70.94 403 ASP A C 1
ATOM 3205 O O . ASP A 1 403 ? 5.802 11.440 -23.411 1.00 70.94 403 ASP A O 1
ATOM 3209 N N . ILE A 1 404 ? 5.959 11.876 -21.197 1.00 70.31 404 ILE A N 1
ATOM 3210 C CA . ILE A 1 404 ? 4.594 11.515 -20.811 1.00 70.31 404 ILE A CA 1
ATOM 3211 C C . ILE A 1 404 ? 3.603 12.656 -21.153 1.00 70.31 404 ILE A C 1
ATOM 3213 O O . ILE A 1 404 ? 2.394 12.482 -21.004 1.00 70.31 404 ILE A O 1
ATOM 3217 N N . ASP A 1 405 ? 4.087 13.801 -21.667 1.00 64.56 405 ASP A N 1
ATOM 3218 C CA . ASP A 1 405 ? 3.288 14.963 -22.095 1.00 64.56 405 ASP A CA 1
ATOM 3219 C C . ASP A 1 405 ? 2.244 15.385 -21.044 1.00 64.56 405 ASP A C 1
ATOM 3221 O O . ASP A 1 405 ? 1.031 15.446 -21.282 1.00 64.56 405 ASP A O 1
ATOM 3225 N N . ILE A 1 406 ? 2.718 15.645 -19.825 1.00 63.47 406 ILE A N 1
ATOM 3226 C CA . ILE A 1 406 ? 1.850 16.076 -18.729 1.00 63.47 406 ILE A CA 1
ATOM 3227 C C . ILE A 1 406 ? 1.278 17.461 -19.091 1.00 63.47 406 ILE A C 1
ATOM 3229 O O . ILE A 1 406 ? 2.053 18.405 -19.269 1.00 63.47 406 ILE A O 1
ATOM 3233 N N . PRO A 1 407 ? -0.059 17.642 -19.177 1.00 57.38 407 PRO A N 1
ATOM 3234 C CA . PRO A 1 407 ? -0.661 18.863 -19.724 1.00 57.38 407 PRO A CA 1
ATOM 3235 C C . PRO A 1 407 ? -0.210 20.166 -19.054 1.00 57.38 407 PRO A C 1
ATOM 3237 O O . PRO A 1 407 ? -0.053 21.179 -19.731 1.00 57.38 407 PRO A O 1
ATOM 3240 N N . ASN A 1 408 ? 0.051 20.130 -17.745 1.00 55.16 408 ASN A N 1
ATOM 3241 C CA . ASN A 1 408 ? 0.498 21.288 -16.965 1.00 55.16 408 ASN A CA 1
ATOM 3242 C C . ASN A 1 408 ? 2.015 21.554 -17.077 1.00 55.16 408 ASN A C 1
ATOM 3244 O O . ASN A 1 408 ? 2.527 22.461 -16.425 1.00 55.16 408 ASN A O 1
ATOM 3248 N N . CYS A 1 409 ? 2.742 20.773 -17.882 1.00 51.88 409 CYS A N 1
ATOM 3249 C CA . CYS A 1 409 ? 4.207 20.733 -17.896 1.00 51.88 409 CYS A CA 1
ATOM 3250 C C . CYS A 1 409 ? 4.837 21.035 -19.260 1.00 51.88 409 CYS A C 1
ATOM 3252 O O . CYS A 1 409 ? 6.057 21.131 -19.356 1.00 51.88 409 CYS A O 1
ATOM 3254 N N . ARG A 1 410 ? 4.021 21.238 -20.299 1.00 56.03 410 ARG A N 1
ATOM 3255 C CA . ARG A 1 410 ? 4.451 21.404 -21.702 1.00 56.03 410 ARG A CA 1
ATOM 3256 C C . ARG A 1 410 ? 5.403 22.577 -21.961 1.00 56.03 410 ARG A C 1
ATOM 3258 O O . ARG A 1 410 ? 6.077 22.600 -22.982 1.00 56.03 410 ARG A O 1
ATOM 3265 N N . ASN A 1 411 ? 5.463 23.542 -21.043 1.00 51.38 411 ASN A N 1
ATOM 3266 C CA . ASN A 1 411 ? 6.326 24.721 -21.148 1.00 51.38 411 ASN A CA 1
ATOM 3267 C C . ASN A 1 411 ? 7.705 24.534 -20.486 1.00 51.38 411 ASN A C 1
ATOM 3269 O O . ASN A 1 411 ? 8.511 25.463 -20.496 1.00 51.38 411 ASN A O 1
ATOM 3273 N N . TYR A 1 412 ? 7.984 23.372 -19.885 1.00 49.56 412 TYR A N 1
ATOM 3274 C CA . TYR A 1 412 ? 9.250 23.097 -19.205 1.00 49.56 412 TYR A CA 1
ATOM 3275 C C . TYR A 1 412 ? 10.116 22.143 -20.024 1.00 49.56 412 TYR A C 1
ATOM 3277 O O . TYR A 1 412 ? 9.631 21.168 -20.592 1.00 49.56 412 TYR A O 1
ATOM 3285 N N . LYS A 1 413 ? 11.425 22.415 -20.070 1.00 43.28 413 LYS A N 1
ATOM 3286 C CA . LYS A 1 413 ? 12.388 21.553 -20.763 1.00 43.28 413 LYS A CA 1
ATOM 3287 C C . LYS A 1 413 ? 12.423 20.168 -20.106 1.00 43.28 413 LYS A C 1
ATOM 3289 O O . LYS A 1 413 ? 12.463 20.077 -18.873 1.00 43.28 413 LYS A O 1
ATOM 3294 N N . PHE A 1 414 ? 12.461 19.121 -20.934 1.00 43.56 414 PHE A N 1
ATOM 3295 C CA . PHE A 1 414 ? 12.663 17.736 -20.507 1.00 43.56 414 PHE A CA 1
ATOM 3296 C C . PHE A 1 414 ? 13.880 17.613 -19.568 1.00 43.56 414 PHE A C 1
ATOM 3298 O O . PHE A 1 414 ? 14.916 18.225 -19.833 1.00 43.56 414 PHE A O 1
ATOM 3305 N N . CYS A 1 415 ? 13.733 16.902 -18.443 1.00 43.78 415 CYS A N 1
ATOM 3306 C CA . CYS A 1 415 ? 14.721 16.785 -17.354 1.00 43.78 415 CYS A CA 1
ATOM 3307 C C . CYS A 1 415 ? 15.149 18.093 -16.648 1.00 43.78 415 CYS A C 1
ATOM 3309 O O . CYS A 1 415 ? 16.191 18.130 -15.997 1.00 43.78 415 CYS A O 1
ATOM 3311 N N . SER A 1 416 ? 14.375 19.180 -16.729 1.00 46.44 416 SER A N 1
ATOM 3312 C CA . SER A 1 416 ? 14.595 20.333 -15.840 1.00 46.44 416 SER A CA 1
ATOM 3313 C C . SER A 1 416 ? 14.100 20.034 -14.421 1.00 46.44 416 SER A C 1
ATOM 3315 O O . SER A 1 416 ? 13.086 19.359 -14.268 1.00 46.44 416 SER A O 1
ATOM 3317 N N . MET A 1 417 ? 14.751 20.590 -13.387 1.00 49.34 417 MET A N 1
ATOM 3318 C CA . MET A 1 417 ? 14.289 20.505 -11.984 1.00 49.34 417 MET A CA 1
ATOM 3319 C C . MET A 1 417 ? 12.788 20.779 -11.853 1.00 49.34 417 MET A C 1
ATOM 3321 O O . MET A 1 417 ? 12.077 20.049 -11.176 1.00 49.34 417 MET A O 1
ATOM 3325 N N . ARG A 1 418 ? 12.290 21.770 -12.603 1.00 49.16 418 ARG A N 1
ATOM 3326 C CA . ARG A 1 418 ? 10.878 22.144 -12.605 1.00 49.16 418 ARG A CA 1
ATOM 3327 C C . ARG A 1 418 ? 9.973 21.140 -13.316 1.00 49.16 418 ARG A C 1
ATOM 3329 O O . ARG A 1 418 ? 8.834 20.974 -12.913 1.00 49.16 418 ARG A O 1
ATOM 3336 N N . LEU A 1 419 ? 10.450 20.445 -14.348 1.00 48.03 419 LEU A N 1
ATOM 3337 C CA . LEU A 1 419 ? 9.708 19.327 -14.930 1.00 48.03 419 LEU A CA 1
ATOM 3338 C C . LEU A 1 419 ? 9.693 18.120 -13.991 1.00 48.03 419 LEU A C 1
ATOM 3340 O O . LEU A 1 419 ? 8.668 17.457 -13.913 1.00 48.03 419 LEU A O 1
ATOM 3344 N N . VAL A 1 420 ? 10.781 17.848 -13.267 1.00 51.62 420 VAL A N 1
ATOM 3345 C CA . VAL A 1 420 ? 10.823 16.745 -12.298 1.00 51.62 420 VAL A CA 1
ATOM 3346 C C . VAL A 1 420 ? 9.904 17.040 -11.110 1.00 51.62 420 VAL A C 1
ATOM 3348 O O . VAL A 1 420 ? 9.059 16.204 -10.809 1.00 51.62 420 VAL A O 1
ATOM 3351 N N . GLU A 1 421 ? 9.930 18.269 -10.570 1.00 53.56 421 GLU A N 1
ATOM 3352 C CA . GLU A 1 421 ? 8.920 18.821 -9.641 1.00 53.56 421 GLU A CA 1
ATOM 3353 C C . GLU A 1 421 ? 7.485 18.553 -10.110 1.00 53.56 421 GLU A C 1
ATOM 3355 O O . GLU A 1 421 ? 6.611 18.253 -9.301 1.00 53.56 421 GLU A O 1
ATOM 3360 N N . LEU A 1 422 ? 7.238 18.627 -11.421 1.00 50.75 422 LEU A N 1
ATOM 3361 C CA . LEU A 1 422 ? 5.913 18.410 -11.981 1.00 50.75 422 LEU A CA 1
ATOM 3362 C C . LEU A 1 422 ? 5.629 16.954 -12.417 1.00 50.75 422 LEU A C 1
ATOM 3364 O O . LEU A 1 422 ? 4.460 16.585 -12.502 1.00 50.75 422 LEU A O 1
ATOM 3368 N N . LEU A 1 423 ? 6.638 16.114 -12.670 1.00 51.53 423 LEU A N 1
ATOM 3369 C CA . LEU A 1 423 ? 6.506 14.658 -12.867 1.00 51.53 423 LEU A CA 1
ATOM 3370 C C . LEU A 1 423 ? 6.044 13.982 -11.572 1.00 51.53 423 LEU A C 1
ATOM 3372 O O . LEU A 1 423 ? 5.283 13.015 -11.616 1.00 51.53 423 LEU A O 1
ATOM 3376 N N . PHE A 1 424 ? 6.383 14.570 -10.420 1.00 53.75 424 PHE A N 1
ATOM 3377 C CA . PHE A 1 424 ? 5.823 14.206 -9.117 1.00 53.75 424 PHE A CA 1
ATOM 3378 C C . PHE A 1 424 ? 4.313 14.435 -8.995 1.00 53.75 424 PHE A C 1
ATOM 3380 O O . PHE A 1 424 ? 3.666 13.976 -8.053 1.00 53.75 424 PHE A O 1
ATOM 3387 N N . HIS A 1 425 ? 3.684 15.054 -9.987 1.00 52.03 425 HIS A N 1
ATOM 3388 C CA . HIS A 1 425 ? 2.240 15.018 -10.071 1.00 52.03 425 HIS A CA 1
ATOM 3389 C C . HIS A 1 425 ? 1.698 13.636 -10.450 1.00 52.03 425 HIS A C 1
ATOM 3391 O O . HIS A 1 425 ? 0.551 13.366 -10.157 1.00 52.03 425 HIS A O 1
ATOM 3397 N N . ILE A 1 426 ? 2.468 12.703 -11.006 1.00 48.38 426 ILE A N 1
ATOM 3398 C CA . ILE A 1 426 ? 1.987 11.326 -11.258 1.00 48.38 426 ILE A CA 1
ATOM 3399 C C . ILE A 1 426 ? 2.143 10.433 -10.004 1.00 48.38 426 ILE A C 1
ATOM 3401 O O . ILE A 1 426 ? 1.789 9.257 -10.020 1.00 48.38 426 ILE A O 1
ATOM 3405 N N . LEU A 1 427 ? 2.637 10.981 -8.886 1.00 55.69 427 LEU A N 1
ATOM 3406 C CA . LEU A 1 427 ? 2.788 10.227 -7.643 1.00 55.69 427 LEU A CA 1
ATOM 3407 C C . LEU A 1 427 ? 1.478 9.571 -7.220 1.00 55.69 427 LEU A C 1
ATOM 3409 O O . LEU A 1 427 ? 0.408 10.180 -7.268 1.00 55.69 427 LEU A O 1
ATOM 3413 N N . PHE A 1 428 ? 1.597 8.360 -6.702 1.00 54.00 428 PHE A N 1
ATOM 3414 C CA . PHE A 1 428 ? 0.550 7.730 -5.919 1.00 54.00 428 PHE A CA 1
ATOM 3415 C C . PHE A 1 428 ? 1.142 7.199 -4.622 1.00 54.00 428 PHE A C 1
ATOM 3417 O O . PHE A 1 428 ? 2.358 7.093 -4.446 1.00 54.00 428 PHE A O 1
ATOM 3424 N N . THR A 1 429 ? 0.256 6.919 -3.678 1.00 45.78 429 THR A N 1
ATOM 3425 C CA . THR A 1 429 ? 0.654 6.365 -2.391 1.00 45.78 429 THR A CA 1
ATOM 3426 C C . THR A 1 429 ? 0.512 4.856 -2.434 1.00 45.78 429 THR A C 1
ATOM 3428 O O . THR A 1 429 ? -0.495 4.332 -2.915 1.00 45.78 429 THR A O 1
ATOM 3431 N N . VAL A 1 430 ? 1.515 4.153 -1.919 1.00 42.56 430 VAL A N 1
ATOM 3432 C CA . VAL A 1 430 ? 1.427 2.710 -1.704 1.00 42.56 430 VAL A CA 1
ATOM 3433 C C . VAL A 1 430 ? 1.084 2.510 -0.239 1.00 42.56 430 VAL A C 1
ATOM 3435 O O . VAL A 1 430 ? 1.791 2.977 0.653 1.00 42.56 430 VAL A O 1
ATOM 3438 N N . THR A 1 431 ? -0.050 1.864 0.015 1.00 35.50 431 THR A N 1
ATOM 3439 C CA . THR A 1 431 ? -0.400 1.425 1.369 1.00 35.50 431 THR A CA 1
ATOM 3440 C C . THR A 1 431 ? 0.154 0.018 1.521 1.00 35.50 431 THR A C 1
ATOM 3442 O O . THR A 1 431 ? -0.272 -0.867 0.779 1.00 35.50 431 THR A O 1
ATOM 3445 N N . VAL A 1 432 ? 1.125 -0.158 2.416 1.00 30.00 432 VAL A N 1
ATOM 3446 C CA . VAL A 1 432 ? 1.640 -1.483 2.793 1.00 30.00 432 VAL A CA 1
ATOM 3447 C C . VAL A 1 432 ? 0.675 -2.133 3.777 1.00 30.00 432 VAL A C 1
ATOM 3449 O O . VAL A 1 432 ? 0.206 -1.418 4.696 1.00 30.00 432 VAL A O 1
#

Secondary structure (DSSP, 8-state):
-B--SSS-TTBSSB------STTGGGGTS--EE-PPPHHHHHTTS-TTS-HHHHHHHHHHHEEEESS---SS----SSSEEEEE-SS--THHHHHHHHHHHTT--B--TT--SEEEEPEESEETTEE--HIIIIIGGGTT-TT-----SEEEEEEEE--TTT--EEEEEEEETTEEEEEE-SS-----SHHHHHHHHHHHTTEE-HHHHHHTTPPP-EE-TTTT--B--EEEEEEEEE--TT-TT-------HHHHHHHHHHHHHHS-SGGG--SS-SEEEEE--S--S--S-SEEEEEEEE-TT-HHHHHHHHHTTB-HHHHHHHHHHHTTS-EEEEEEEESS----BEEE--SS-TTSPPEEE--TT-STT-HHHHHHHHHHHHHHHHHHT-GGGT-EE-----GGGTTS-TT-HHHHHHHGGG-EEE--

Sequence (432 aa):
MLKEPRACLGLRESRISRGKALGGTSAIGNLMYIGGLPEDYDENGFVQWDGSIFRDIFMHLEDYTGSEQSYYGHGKGGLLHFEDAVYNESAKDMLEVHYIKVGSKRMPKRHSLGMISHFLMTKNGERYNMAKVFLTPIKDRPNLFFSKNTLVESIQISEPVDKRATGVNVSINGIRLSLRARKEVILAAGPINNPKLLLLSGIGERGYLDKLKLPYKAYMPAVGKYLQMHVALPIYVSLNRTCPTCEPEVYNETTLYQDTFEYILQRKGRFTHTGVNNFVNYILTKKTGTTLPNLSVQHMYFRIEDRNLLAWLEAMDYHPKIAGRLLSVNKLNPMMMFLVTLIHPLSRGELNLNETHLLGDPSIKGAIFSDEESSDFDTILSGFNYITNLTTVMDDLAAEFMDIDIPNCRNYKFCSMRLVELLFHILFTVTV

Foldseek 3Di:
DADDPQFQLQFPDFDDDWAQDQLIRLVPDLQWDDDDDQVVQCPPPDPVGGSVVVVVVQLQQEDEDEDFADLAGHHHDHLQYKYAQQDADLVQVVLLVLCVVLPADEADHNAAFHKGFTIGSADLLHRNGPCNRPVVVCVPPPPDDDDHQKAFQEFDADPQVVRAGFFTWIAHPNDIDTGGDPPHDDDDPDPFVRLLRCLQHQEEDPVQNVVLVHDHRYYDPCRQKQDAFKKKFKFKKWFAPVLVSDDLCADDVVVVVVQVCCCVPRVHHDSSHSQKHRMKGFDDLDPPVDSHGQKIKIKGKAHQQRPVLVVVCVVSRGDVLLSVQVNVSSNRTIMMIIIIIGPDDPFMKGWAADSVDRSDRIHIHNRQLVDPVSPNVVRVVSVVVSVVSSQVSSVSRVMGGDDSPDVVQVVDDPPDPVSSSVSSNNMHTDDD

InterPro domains:
  IPR000172 Glucose-methanol-choline oxidoreductase, N-terminal [PF00732] (14-231)
  IPR012132 Glucose-methanol-choline oxidoreductase [PIRSF000137] (3-392)
  IPR012132 Glucose-methanol-choline oxidoreductase [PTHR11552] (12-416)
  IPR036188 FAD/NAD(P)-binding domain superfamily [G3DSA:3.50.50.60] (18-224)
  IPR036188 FAD/NAD(P)-binding domain superfamily [SSF51905] (8-276)

Organism: Acanthoscelides obtectus (NCBI:txid200917)

pLDDT: mean 85.25, std 13.03, range [30.0, 98.06]